Protein 3PFE (pdb70)

B-factor: mean 21.67, std 9.43, range [8.54, 73.75]

Nearest PDB structures (foldseek):
  3dlj-assembly3_B  TM=7.999E-01  e=6.251E-30  Homo sapiens
  4ruh-assembly1_B  TM=7.532E-01  e=7.016E-30  Homo sapiens
  3dlj-assembly3_A  TM=8.056E-01  e=7.924E-29  Homo sapiens
  4mmo-assembly1_A  TM=8.088E-01  e=1.281E-25  Saccharolobus solfataricus P2
  2pok-assembly1_B  TM=7.837E-01  e=5.390E-26  Streptococcus pneumoniae TIGR4

Solvent-accessible surface area: 20639 Å² total

InterPro domains:
  IPR002933 Peptidase M20 [PF01546] (92-463)
  IPR011650 Peptidase M20, dimerisation domain [PF07687] (205-361)
  IPR051458 Cytosolic and Metallo Dipeptidase [PTHR43270] (13-465)

Secondary structure (DSSP, 8-state):
---HHHHHHHHHHHIIIIIHHHHHHHHT---B-GGG-TTHHHH---HHHHHHHHHHHHTPPP----EE--TTS--EE--B--SEEEEEEEEEE--B-------TT-BTTB-EEETTEEESTTIIIIIHHHHHHHHHHHHHHHTT---EEEEEEEES-GGGTSTTHHHHHHHHHHHH---SEEEEB--B-S-SSS----EE-BB--EEEEEES-SS---HHHHTTTSPPHHHHHHHHHHHHB-TTT--B--GGG--PPPHHHHHHHHHHHHHHGGGGTTTS---TT---S-S-HHHHHHHHHTS----EEEEES---TTT------EEEEEE--B-TT--HHHHHH--HHHHSS-GGG-EEEEEEPS--B--EEPPPPPHHHHHHHHHH---SSS-----BSS------TTT-TT-B--B--B-TT--TTSTT-EEE---HHHHHHHHHHHHHHHH-

Structure (mmCIF, N/CA/C/O backbone):
data_3PFE
#
_entry.id   3PFE
#
_cell.length_a   59.388
_cell.length_b   178.600
_cell.length_c   50.803
_cell.angle_alpha   90.000
_cell.angle_beta   90.000
_cell.angle_gamma   90.000
#
_symmetry.space_group_name_H-M   'P 21 21 2'
#
loop_
_entity.id
_entity.type
_entity.pdbx_description
1 polymer 'Succinyl-diaminopimelate desuccinylase'
2 non-polymer 'ZINC ION'
3 non-polymer 'CHLORIDE ION'
4 non-polymer IMIDAZOLE
5 non-polymer DI(HYDROXYETHYL)ETHER
6 non-polymer GLYCEROL
7 water water
#
loop_
_atom_site.group_PDB
_atom_site.id
_atom_site.type_symbol
_atom_site.label_atom_id
_atom_site.label_alt_id
_atom_site.label_comp_id
_atom_site.label_asym_id
_atom_site.label_entity_id
_atom_site.label_seq_id
_atom_site.pdbx_PDB_ins_code
_atom_site.Cartn_x
_atom_site.Cartn_y
_atom_site.Cartn_z
_atom_site.occupancy
_atom_site.B_iso_or_equiv
_atom_site.auth_seq_id
_atom_site.auth_comp_id
_atom_site.auth_asym_id
_atom_site.auth_atom_id
_atom_site.pdbx_PDB_model_num
ATOM 1 N N A GLY A 1 1 ? 13.371 44.168 36.353 0.50 28.33 0 GLY A N 1
ATOM 2 N N B GLY A 1 1 ? 12.672 43.836 35.601 0.50 21.18 0 GLY A N 1
ATOM 3 C CA A GLY A 1 1 ? 12.904 44.677 35.029 0.50 27.61 0 GLY A CA 1
ATOM 4 C CA B GLY A 1 1 ? 13.907 44.646 35.286 0.50 21.06 0 GLY A CA 1
ATOM 5 C C A GLY A 1 1 ? 13.721 44.089 33.882 0.50 24.21 0 GLY A C 1
ATOM 6 C C B GLY A 1 1 ? 14.414 44.268 33.901 0.50 18.30 0 GLY A C 1
ATOM 7 O O A GLY A 1 1 ? 13.421 43.007 33.380 0.50 24.43 0 GLY A O 1
ATOM 8 O O B GLY A 1 1 ? 13.845 43.352 33.300 0.50 17.63 0 GLY A O 1
ATOM 25 N N A PHE A 1 3 ? 16.896 42.673 33.569 0.50 19.14 2 PHE A N 1
ATOM 26 N N B PHE A 1 3 ? 17.087 42.725 33.263 0.50 17.86 2 PHE A N 1
ATOM 27 C CA A PHE A 1 3 ? 17.619 41.425 33.684 0.50 20.92 2 PHE A CA 1
ATOM 28 C CA B PHE A 1 3 ? 17.657 41.403 33.440 0.50 20.08 2 PHE A CA 1
ATOM 29 C C A PHE A 1 3 ? 16.608 40.306 33.872 0.50 22.70 2 PHE A C 1
ATOM 30 C C B PHE A 1 3 ? 16.606 40.367 33.774 0.50 21.99 2 PHE A C 1
ATOM 31 O O A PHE A 1 3 ? 15.780 40.368 34.777 0.50 24.52 2 PHE A O 1
ATOM 32 O O B PHE A 1 3 ? 15.817 40.515 34.703 0.50 23.62 2 PHE A O 1
ATOM 47 N N . LYS A 1 4 ? 16.664 39.303 33.006 1.00 22.96 3 LYS A N 1
ATOM 48 C CA . LYS A 1 4 ? 15.801 38.142 33.119 1.00 25.92 3 LYS A CA 1
ATOM 49 C C . LYS A 1 4 ? 16.711 36.905 33.337 1.00 22.24 3 LYS A C 1
ATOM 50 O O . LYS A 1 4 ? 17.236 36.368 32.365 1.00 22.47 3 LYS A O 1
ATOM 55 N N . PRO A 1 5 ? 16.882 36.453 34.594 1.00 25.15 4 PRO A N 1
ATOM 56 C CA . PRO A 1 5 ? 17.740 35.256 34.781 1.00 23.40 4 PRO A CA 1
ATOM 57 C C . PRO A 1 5 ? 17.340 33.999 33.989 1.00 23.77 4 PRO A C 1
ATOM 58 O O . PRO A 1 5 ? 18.225 33.293 33.524 1.00 22.19 4 PRO A O 1
ATOM 62 N N . GLN A 1 6 ? 16.059 33.710 33.791 1.00 22.43 5 GLN A N 1
ATOM 63 C CA A GLN A 1 6 ? 15.702 32.532 32.999 0.50 24.26 5 GLN A CA 1
ATOM 64 C CA B GLN A 1 6 ? 15.604 32.563 32.974 0.50 24.39 5 GLN A CA 1
ATOM 65 C C . GLN A 1 6 ? 15.922 32.780 31.501 1.00 24.17 5 GLN A C 1
ATOM 66 O O . GLN A 1 6 ? 16.157 31.822 30.705 1.00 23.89 5 GLN A O 1
ATOM 77 N N . GLY A 1 7 ? 15.858 34.042 31.096 1.00 25.59 6 GLY A N 1
ATOM 78 C CA . GLY A 1 7 ? 16.156 34.370 29.703 1.00 24.91 6 GLY A CA 1
ATOM 79 C C . GLY A 1 7 ? 17.613 34.043 29.434 1.00 20.66 6 GLY A C 1
ATOM 80 O O . GLY A 1 7 ? 17.953 33.575 28.335 1.00 23.11 6 GLY A O 1
ATOM 81 N N . LEU A 1 8 ? 18.487 34.259 30.411 1.00 22.08 7 LEU A N 1
ATOM 82 C CA A LEU A 1 8 ? 19.927 33.950 30.234 0.50 17.50 7 LEU A CA 1
ATOM 83 C CA B LEU A 1 8 ? 19.879 33.950 30.242 0.50 18.67 7 LEU A CA 1
ATOM 84 C C . LEU A 1 8 ? 20.039 32.451 29.913 1.00 18.34 7 LEU A C 1
ATOM 85 O O . LEU A 1 8 ? 20.710 32.055 28.952 1.00 18.22 7 LEU A O 1
ATOM 94 N N . TYR A 1 9 ? 19.370 31.615 30.723 1.00 17.11 8 TYR A N 1
ATOM 95 C CA . TYR A 1 9 ? 19.466 30.157 30.562 1.00 15.18 8 TYR A CA 1
ATOM 96 C C . TYR A 1 9 ? 18.903 29.714 29.228 1.00 16.97 8 TYR A C 1
ATOM 97 O O . TYR A 1 9 ? 19.519 28.911 28.502 1.00 17.15 8 TYR A O 1
ATOM 106 N N . ASP A 1 10 ? 17.739 30.265 28.848 1.00 17.76 9 ASP A N 1
ATOM 107 C CA . ASP A 1 10 ? 17.157 29.866 27.573 1.00 17.86 9 ASP A CA 1
ATOM 108 C C . ASP A 1 10 ? 18.081 30.140 26.377 1.00 17.68 9 ASP A C 1
ATOM 109 O O . ASP A 1 10 ? 18.250 29.314 25.462 1.00 19.96 9 ASP A O 1
ATOM 114 N N . TYR A 1 11 ? 18.694 31.318 26.352 1.00 16.48 10 TYR A N 1
ATOM 115 C CA . TYR A 1 11 ? 19.610 31.688 25.295 1.00 16.60 10 TYR A CA 1
ATOM 116 C C . TYR A 1 11 ? 20.864 30.810 25.335 1.00 17.45 10 TYR A C 1
ATOM 117 O O . TYR A 1 11 ? 21.322 30.305 24.322 1.00 16.65 10 TYR A O 1
ATOM 126 N N . ILE A 1 12 ? 21.403 30.652 26.525 1.00 14.59 11 ILE A N 1
ATOM 127 C CA . ILE A 1 12 ? 22.623 29.851 26.682 1.00 15.22 11 ILE A CA 1
ATOM 128 C C . ILE A 1 12 ? 22.427 28.396 26.259 1.00 15.85 11 ILE A C 1
ATOM 129 O O . ILE A 1 12 ? 23.285 27.816 25.608 1.00 16.24 11 ILE A O 1
ATOM 134 N N . CYS A 1 13 ? 21.268 27.824 26.594 1.00 15.21 12 CYS A N 1
ATOM 135 C CA . CYS A 1 13 ? 20.951 26.455 26.160 1.00 16.28 12 CYS A CA 1
ATOM 136 C C . CYS A 1 13 ? 20.873 26.377 24.630 1.00 17.21 12 CYS A C 1
ATOM 137 O O . CYS A 1 13 ? 21.365 25.430 24.022 1.00 17.45 12 CYS A O 1
ATOM 140 N N . GLN A 1 14 ? 20.225 27.350 23.997 1.00 17.09 13 GLN A N 1
ATOM 141 C CA . GLN A 1 14 ? 20.099 27.365 22.541 1.00 17.68 13 GLN A CA 1
ATOM 142 C C . GLN A 1 14 ? 21.471 27.499 21.872 1.00 17.21 13 GLN A C 1
ATOM 143 O O . GLN A 1 14 ? 21.782 26.797 20.924 1.00 17.45 13 GLN A O 1
ATOM 149 N N . GLN A 1 15 ? 22.301 28.373 22.422 1.00 15.50 14 GLN A N 1
ATOM 150 C CA . GLN A 1 15 ? 23.650 28.552 21.945 1.00 14.59 14 GLN A CA 1
ATOM 151 C C . GLN A 1 15 ? 24.457 27.279 22.088 1.00 14.93 14 GLN A C 1
ATOM 152 O O . GLN A 1 15 ? 25.175 26.887 21.169 1.00 14.62 14 GLN A O 1
ATOM 158 N N . TRP A 1 16 ? 24.354 26.624 23.243 1.00 15.32 15 TRP A N 1
ATOM 159 C CA . TRP A 1 16 ? 25.081 25.350 23.438 1.00 15.28 15 TRP A CA 1
ATOM 160 C C . TRP A 1 16 ? 24.678 24.323 22.358 1.00 16.52 15 TRP A C 1
ATOM 161 O O . TRP A 1 16 ? 25.533 23.699 21.720 1.00 17.38 15 TRP A O 1
ATOM 172 N N . GLN A 1 17 ? 23.384 24.187 22.134 1.00 16.79 16 GLN A N 1
ATOM 173 C CA . GLN A 1 17 ? 22.884 23.192 21.210 1.00 18.00 16 GLN A CA 1
ATOM 174 C C . GLN A 1 17 ? 23.240 23.516 19.760 1.00 18.29 16 GLN A C 1
ATOM 175 O O . GLN A 1 17 ? 23.687 22.630 19.030 1.00 20.22 16 GLN A O 1
ATOM 181 N N . GLU A 1 18 ? 23.056 24.771 19.353 1.00 17.44 17 GLU A N 1
ATOM 182 C CA . GLU A 1 18 ? 23.087 25.136 17.940 1.00 19.42 17 GLU A CA 1
ATOM 183 C C . GLU A 1 18 ? 24.400 25.720 17.457 1.00 20.67 17 GLU A C 1
ATOM 184 O O . GLU A 1 18 ? 24.768 25.536 16.296 1.00 20.56 17 GLU A O 1
ATOM 190 N N . GLU A 1 19 ? 25.114 26.408 18.341 1.00 17.80 18 GLU A N 1
ATOM 191 C CA . GLU A 1 19 ? 26.294 27.139 17.955 1.00 15.65 18 GLU A CA 1
ATOM 192 C C . GLU A 1 19 ? 27.559 26.547 18.501 1.00 16.89 18 GLU A C 1
ATOM 193 O O . GLU A 1 19 ? 28.559 26.472 17.792 1.00 19.84 18 GLU A O 1
ATOM 199 N N . ILE A 1 20 ? 27.550 26.140 19.778 1.00 14.72 19 ILE A N 1
ATOM 200 C CA . ILE A 1 20 ? 28.743 25.595 20.373 1.00 13.36 19 ILE A CA 1
ATOM 201 C C . ILE A 1 20 ? 29.002 24.159 20.029 1.00 16.14 19 ILE A C 1
ATOM 202 O O . ILE A 1 20 ? 30.104 23.803 19.588 1.00 15.72 19 ILE A O 1
ATOM 207 N N A LEU A 1 21 ? 28.001 23.306 20.223 0.50 16.10 20 LEU A N 1
ATOM 208 N N B LEU A 1 21 ? 28.001 23.308 20.238 0.50 16.46 20 LEU A N 1
ATOM 209 C CA A LEU A 1 21 ? 28.232 21.861 20.143 0.50 16.62 20 LEU A CA 1
ATOM 210 C CA B LEU A 1 21 ? 28.220 21.864 20.135 0.50 17.27 20 LEU A CA 1
ATOM 211 C C A LEU A 1 21 ? 28.846 21.415 18.814 0.50 14.48 20 LEU A C 1
ATOM 212 C C B LEU A 1 21 ? 28.853 21.430 18.816 0.50 14.85 20 LEU A C 1
ATOM 213 O O A LEU A 1 21 ? 29.778 20.617 18.818 0.50 16.58 20 LEU A O 1
ATOM 214 O O B LEU A 1 21 ? 29.799 20.649 18.831 0.50 17.08 20 LEU A O 1
ATOM 223 N N . PRO A 1 22 ? 28.357 21.924 17.669 1.00 17.34 21 PRO A N 1
ATOM 224 C CA . PRO A 1 22 ? 29.014 21.441 16.434 1.00 18.12 21 PRO A CA 1
ATOM 225 C C . PRO A 1 22 ? 30.496 21.794 16.330 1.00 17.84 21 PRO A C 1
ATOM 226 O O . PRO A 1 22 ? 31.321 20.994 15.882 1.00 17.70 21 PRO A O 1
ATOM 230 N N . SER A 1 23 ? 30.831 23.002 16.769 1.00 16.28 22 SER A N 1
ATOM 231 C CA . SER A 1 23 ? 32.181 23.480 16.741 1.00 16.10 22 SER A CA 1
ATOM 232 C C . SER A 1 23 ? 33.052 22.723 17.735 1.00 15.63 22 SER A C 1
ATOM 233 O O . SER A 1 23 ? 34.232 22.387 17.455 1.00 15.32 22 SER A O 1
ATOM 236 N N . LEU A 1 24 ? 32.539 22.532 18.944 1.00 14.08 23 LEU A N 1
ATOM 237 C CA . LEU A 1 24 ? 33.264 21.780 19.957 1.00 13.77 23 LEU A CA 1
ATOM 238 C C . LEU A 1 24 ? 33.512 20.329 19.548 1.00 16.12 23 LEU A C 1
ATOM 239 O O . LEU A 1 24 ? 34.575 19.783 19.782 1.00 15.23 23 LEU A O 1
ATOM 244 N N . CYS A 1 25 ? 32.515 19.697 18.938 1.00 15.46 24 CYS A N 1
ATOM 245 C CA . CYS A 1 25 ? 32.695 18.356 18.388 1.00 14.97 24 CYS A CA 1
ATOM 246 C C . CYS A 1 25 ? 33.842 18.365 17.358 1.00 15.47 24 CYS A C 1
ATOM 247 O O . CYS A 1 25 ? 34.702 17.476 17.397 1.00 15.96 24 CYS A O 1
ATOM 250 N N . ASP A 1 26 ? 33.871 19.370 16.469 1.00 14.84 25 ASP A N 1
ATOM 251 C CA . ASP A 1 26 ? 34.960 19.417 15.469 1.00 18.43 25 ASP A CA 1
ATOM 252 C C . ASP A 1 26 ? 36.335 19.624 16.127 1.00 16.17 25 ASP A C 1
ATOM 253 O O . ASP A 1 26 ? 37.356 19.091 15.702 1.00 17.34 25 ASP A O 1
ATOM 258 N N . TYR A 1 27 ? 36.375 20.350 17.237 1.00 14.76 26 TYR A N 1
ATOM 259 C CA . TYR A 1 27 ? 37.581 20.544 18.001 1.00 12.91 26 TYR A CA 1
ATOM 260 C C . TYR A 1 27 ? 38.119 19.260 18.643 1.00 15.30 26 TYR A C 1
ATOM 261 O O . TYR A 1 27 ? 39.334 19.046 18.770 1.00 15.72 26 TYR A O 1
ATOM 270 N N . ILE A 1 28 ? 37.193 18.405 19.090 1.00 14.41 27 ILE A N 1
ATOM 271 C CA . ILE A 1 28 ? 37.579 17.121 19.671 1.00 17.41 27 ILE A CA 1
ATOM 272 C C . ILE A 1 28 ? 38.354 16.257 18.657 1.00 18.15 27 ILE A C 1
ATOM 273 O O . ILE A 1 28 ? 39.169 15.453 19.050 1.00 18.27 27 ILE A O 1
ATOM 278 N N A LYS A 1 29 ? 38.103 16.420 17.377 0.50 17.45 28 LYS A N 1
ATOM 279 N N B LYS A 1 29 ? 38.081 16.462 17.369 0.50 17.09 28 LYS A N 1
ATOM 280 C CA A LYS A 1 29 ? 38.832 15.611 16.412 0.50 18.99 28 LYS A CA 1
ATOM 281 C CA B LYS A 1 29 ? 38.764 15.744 16.272 0.50 18.63 28 LYS A CA 1
ATOM 282 C C A LYS A 1 29 ? 40.324 15.958 16.320 0.50 19.25 28 LYS A C 1
ATOM 283 C C B LYS A 1 29 ? 40.240 16.109 16.083 0.50 18.89 28 LYS A C 1
ATOM 284 O O A LYS A 1 29 ? 41.133 15.122 15.906 0.50 16.95 28 LYS A O 1
ATOM 285 O O B LYS A 1 29 ? 40.951 15.463 15.303 0.50 17.42 28 LYS A O 1
ATOM 296 N N . ILE A 1 30 ? 40.696 17.163 16.755 1.00 18.04 29 ILE A N 1
ATOM 297 C CA . ILE A 1 30 ? 42.066 17.652 16.564 1.00 17.81 29 ILE A CA 1
ATOM 298 C C . ILE A 1 30 ? 42.969 17.062 17.615 1.00 18.89 29 ILE A C 1
ATOM 299 O O . ILE A 1 30 ? 42.757 17.267 18.817 1.00 16.70 29 ILE A O 1
ATOM 304 N N . PRO A 1 31 ? 44.024 16.326 17.221 1.00 17.33 30 PRO A N 1
ATOM 305 C CA . PRO A 1 31 ? 44.854 15.645 18.201 1.00 18.37 30 PRO A CA 1
ATOM 306 C C . PRO A 1 31 ? 45.993 16.492 18.706 1.00 17.96 30 PRO A C 1
ATOM 307 O O . PRO A 1 31 ? 47.175 16.140 18.641 1.00 17.51 30 PRO A O 1
ATOM 311 N N . ASN A 1 32 ? 45.632 17.653 19.246 1.00 17.24 31 ASN A N 1
ATOM 312 C CA . ASN A 1 32 ? 46.634 18.634 19.645 1.00 15.49 31 ASN A CA 1
ATOM 313 C C . ASN A 1 32 ? 47.170 18.421 21.036 1.00 17.47 31 ASN A C 1
ATOM 314 O O . ASN A 1 32 ? 46.808 19.124 22.015 1.00 17.45 31 ASN A O 1
ATOM 319 N N . LYS A 1 33 ? 48.036 17.433 21.175 1.00 17.61 32 LYS A N 1
ATOM 320 C CA . LYS A 1 33 ? 48.674 17.149 22.431 1.00 16.46 32 LYS A CA 1
ATOM 321 C C . LYS A 1 33 ? 49.602 18.291 22.840 1.00 16.99 32 LYS A C 1
ATOM 322 O O . LYS A 1 33 ? 50.303 18.879 22.018 1.00 18.68 32 LYS A O 1
ATOM 328 N N . SER A 1 34 ? 49.607 18.547 24.143 1.00 16.37 33 SER A N 1
ATOM 329 C CA . SER A 1 34 ? 50.417 19.596 24.749 1.00 17.74 33 SER A CA 1
ATOM 330 C C . SER A 1 34 ? 51.911 19.267 24.563 1.00 15.87 33 SER A C 1
ATOM 331 O O . SER A 1 34 ? 52.275 18.083 24.421 1.00 15.94 33 SER A O 1
ATOM 334 N N . PRO A 1 35 ? 52.786 20.286 24.608 1.00 14.84 34 PRO A N 1
ATOM 335 C CA . PRO A 1 35 ? 54.200 19.979 24.231 1.00 16.98 34 PRO A CA 1
ATOM 336 C C . PRO A 1 35 ? 54.905 18.884 25.030 1.00 15.73 34 PRO A C 1
ATOM 337 O O . PRO A 1 35 ? 55.732 18.175 24.417 1.00 16.45 34 PRO A O 1
ATOM 341 N N . HIS A 1 36 ? 54.605 18.702 26.307 1.00 16.68 35 HIS A N 1
ATOM 342 C CA . HIS A 1 36 ? 55.256 17.641 27.092 1.00 16.25 35 HIS A CA 1
ATOM 343 C C . HIS A 1 36 ? 54.997 16.271 26.485 1.00 17.20 35 HIS A C 1
ATOM 344 O O . HIS A 1 36 ? 55.843 15.363 26.608 1.00 17.72 35 HIS A O 1
ATOM 351 N N . PHE A 1 37 ? 53.877 16.127 25.770 1.00 15.83 36 PHE A N 1
ATOM 352 C CA . PHE A 1 37 ? 53.458 14.866 25.163 1.00 15.10 36 PHE A CA 1
ATOM 353 C C . PHE A 1 37 ? 53.744 14.767 23.668 1.00 18.30 36 PHE A C 1
ATOM 354 O O . PHE A 1 37 ? 53.443 13.748 23.022 1.00 21.15 36 PHE A O 1
ATOM 362 N N . ASP A 1 38 ? 54.290 15.838 23.096 1.00 18.80 37 ASP A N 1
ATOM 363 C CA . ASP A 1 38 ? 54.611 15.915 21.674 1.00 18.87 37 ASP A CA 1
ATOM 364 C C . ASP A 1 38 ? 55.651 17.012 21.442 1.00 21.42 37 ASP A C 1
ATOM 365 O O . ASP A 1 38 ? 55.310 18.175 21.179 1.00 19.23 37 ASP A O 1
ATOM 370 N N . ALA A 1 39 ? 56.938 16.631 21.496 1.00 21.32 38 ALA A N 1
ATOM 371 C CA . ALA A 1 39 ? 57.995 17.627 21.326 1.00 21.10 38 ALA A CA 1
ATOM 372 C C . ALA A 1 39 ? 57.956 18.281 19.951 1.00 23.55 38 ALA A C 1
ATOM 373 O O . ALA A 1 39 ? 58.448 19.394 19.811 1.00 25.63 38 ALA A O 1
ATOM 375 N N . LYS A 1 40 ? 57.341 17.613 18.973 1.00 21.98 39 LYS A N 1
ATOM 376 C CA . LYS A 1 40 ? 57.211 18.127 17.605 1.00 21.96 39 LYS A CA 1
ATOM 377 C C . LYS A 1 40 ? 55.840 18.737 17.335 1.00 21.41 39 LYS A C 1
ATOM 378 O O . LYS A 1 40 ? 55.374 18.767 16.212 1.00 20.52 39 LYS A O 1
ATOM 384 N N . TRP A 1 41 ? 55.206 19.229 18.395 1.00 18.48 40 TRP A N 1
ATOM 385 C CA . TRP A 1 41 ? 53.882 19.836 18.268 1.00 19.19 40 TRP A CA 1
ATOM 386 C C . TRP A 1 41 ? 53.830 20.940 17.212 1.00 19.35 40 TRP A C 1
ATOM 387 O O . TRP A 1 41 ? 52.841 21.106 16.535 1.00 18.56 40 TRP A O 1
ATOM 398 N N . GLU A 1 42 ? 54.920 21.689 17.047 1.00 18.17 41 GLU A N 1
ATOM 399 C CA . GLU A 1 42 ? 54.918 22.818 16.124 1.00 19.78 41 GLU A CA 1
ATOM 400 C C . GLU A 1 42 ? 54.862 22.308 14.662 1.00 22.93 41 GLU A C 1
ATOM 401 O O . GLU A 1 42 ? 53.993 22.700 13.872 1.00 23.01 41 GLU A O 1
ATOM 407 N N . GLU A 1 43 ? 55.776 21.409 14.328 1.00 24.00 42 GLU A N 1
ATOM 408 C CA . GLU A 1 43 ? 55.785 20.713 13.047 1.00 26.08 42 GLU A CA 1
ATOM 409 C C . GLU A 1 43 ? 54.467 20.004 12.722 1.00 23.35 42 GLU A C 1
ATOM 410 O O . GLU A 1 43 ? 53.990 20.042 11.588 1.00 24.85 42 GLU A O 1
ATOM 416 N N . HIS A 1 44 ? 53.881 19.338 13.717 1.00 20.35 43 HIS A N 1
ATOM 417 C CA . HIS A 1 44 ? 52.679 18.538 13.476 1.00 20.21 43 HIS A CA 1
ATOM 418 C C . HIS A 1 44 ? 51.456 19.373 13.145 1.00 20.68 43 HIS A C 1
ATOM 419 O O . HIS A 1 44 ? 50.528 18.861 12.502 1.00 21.92 43 HIS A O 1
ATOM 426 N N . GLY A 1 45 ? 51.417 20.632 13.612 1.00 19.32 44 GLY A N 1
ATOM 427 C CA . GLY A 1 45 ? 50.408 21.574 13.155 1.00 19.72 44 GLY A CA 1
ATOM 428 C C . GLY A 1 45 ? 49.045 21.505 13.852 1.00 18.16 44 GLY A C 1
ATOM 429 O O . GLY A 1 45 ? 48.159 22.299 13.545 1.00 18.33 44 GLY A O 1
ATOM 430 N N . TYR A 1 46 ? 48.879 20.559 14.768 1.00 18.32 45 TYR A N 1
ATOM 431 C CA . TYR A 1 46 ? 47.571 20.339 15.396 1.00 17.94 45 TYR A CA 1
ATOM 432 C C . TYR A 1 46 ? 47.258 21.456 16.368 1.00 17.74 45 TYR A C 1
ATOM 433 O O . TYR A 1 46 ? 46.097 21.891 16.436 1.00 17.72 45 TYR A O 1
ATOM 450 N N . GLU A 1 48 ? 48.205 24.555 16.125 1.00 15.41 47 GLU A N 1
ATOM 451 C CA . GLU A 1 48 ? 47.812 25.663 15.295 1.00 16.11 47 GLU A CA 1
ATOM 452 C C . GLU A 1 48 ? 46.398 25.470 14.749 1.00 16.06 47 GLU A C 1
ATOM 453 O O . GLU A 1 48 ? 45.620 26.403 14.674 1.00 15.84 47 GLU A O 1
ATOM 459 N N . GLN A 1 49 ? 46.064 24.237 14.355 1.00 16.23 48 GLN A N 1
ATOM 460 C CA . GLN A 1 49 ? 44.700 23.962 13.895 1.00 16.46 48 GLN A CA 1
ATOM 461 C C . GLN A 1 49 ? 43.671 24.299 14.993 1.00 13.87 48 GLN A C 1
ATOM 462 O O . GLN A 1 49 ? 42.641 24.914 14.713 1.00 15.62 48 GLN A O 1
ATOM 468 N N . ALA A 1 50 ? 43.973 23.855 16.212 1.00 15.21 49 ALA A N 1
ATOM 469 C CA . ALA A 1 50 ? 43.060 24.061 17.335 1.00 14.35 49 ALA A CA 1
ATOM 470 C C . ALA A 1 50 ? 42.864 25.543 17.661 1.00 13.50 49 ALA A C 1
ATOM 471 O O . ALA A 1 50 ? 41.740 26.000 17.847 1.00 14.14 49 ALA A O 1
ATOM 473 N N A VAL A 1 51 ? 43.941 26.311 17.722 0.50 14.72 50 VAL A N 1
ATOM 474 N N B VAL A 1 51 ? 43.969 26.285 17.719 0.50 15.84 50 VAL A N 1
ATOM 475 C CA A VAL A 1 51 ? 43.782 27.724 18.076 0.50 13.39 50 VAL A CA 1
ATOM 476 C CA B VAL A 1 51 ? 43.894 27.715 18.030 0.50 16.13 50 VAL A CA 1
ATOM 477 C C A VAL A 1 51 ? 43.069 28.509 16.964 0.50 13.56 50 VAL A C 1
ATOM 478 C C B VAL A 1 51 ? 43.074 28.462 16.973 0.50 15.26 50 VAL A C 1
ATOM 479 O O A VAL A 1 51 ? 42.251 29.388 17.239 0.50 14.78 50 VAL A O 1
ATOM 480 O O B VAL A 1 51 ? 42.201 29.265 17.297 0.50 16.28 50 VAL A O 1
ATOM 487 N N . ASN A 1 52 ? 43.335 28.152 15.699 1.00 14.97 51 ASN A N 1
ATOM 488 C CA . ASN A 1 52 ? 42.590 28.787 14.626 1.00 13.76 51 ASN A CA 1
ATOM 489 C C . ASN A 1 52 ? 41.090 28.394 14.577 1.00 13.93 51 ASN A C 1
ATOM 490 O O . ASN A 1 52 ? 40.243 29.193 14.233 1.00 15.48 51 ASN A O 1
ATOM 495 N N . HIS A 1 53 ? 40.790 27.144 14.945 1.00 14.60 52 HIS A N 1
ATOM 496 C CA . HIS A 1 53 ? 39.424 26.651 14.989 1.00 13.33 52 HIS A CA 1
ATOM 497 C C . HIS A 1 53 ? 38.594 27.441 16.034 1.00 14.00 52 HIS A C 1
ATOM 498 O O . HIS A 1 53 ? 37.520 27.986 15.766 1.00 15.84 52 HIS A O 1
ATOM 505 N N . ILE A 1 54 ? 39.138 27.506 17.259 1.00 15.43 53 ILE A N 1
ATOM 506 C CA . ILE A 1 54 ? 38.455 28.251 18.309 1.00 15.04 53 ILE A CA 1
ATOM 507 C C . ILE A 1 54 ? 38.449 29.758 17.990 1.00 13.39 53 ILE A C 1
ATOM 508 O O . ILE A 1 54 ? 37.432 30.424 18.167 1.00 13.99 53 ILE A O 1
ATOM 513 N N . ALA A 1 55 ? 39.545 30.315 17.475 1.00 14.72 54 ALA A N 1
ATOM 514 C CA . ALA A 1 55 ? 39.539 31.724 17.133 1.00 14.40 54 ALA A CA 1
ATOM 515 C C . ALA A 1 55 ? 38.462 32.074 16.076 1.00 14.29 54 ALA A C 1
ATOM 516 O O . ALA A 1 55 ? 37.792 33.104 16.199 1.00 16.21 54 ALA A O 1
ATOM 518 N N A ASN A 1 56 ? 38.346 31.223 15.030 0.50 15.70 55 ASN A N 1
ATOM 519 N N B ASN A 1 56 ? 38.319 31.265 15.040 0.50 14.49 55 ASN A N 1
ATOM 520 C CA A ASN A 1 56 ? 37.356 31.372 13.931 0.50 17.75 55 ASN A CA 1
ATOM 521 C CA B ASN A 1 56 ? 37.370 31.627 14.027 0.50 15.45 55 ASN A CA 1
ATOM 522 C C A ASN A 1 56 ? 35.955 31.462 14.515 0.50 16.76 55 ASN A C 1
ATOM 523 C C B ASN A 1 56 ? 35.924 31.502 14.535 0.50 15.05 55 ASN A C 1
ATOM 524 O O A ASN A 1 56 ? 35.173 32.333 14.162 0.50 17.11 55 ASN A O 1
ATOM 525 O O B ASN A 1 56 ? 35.062 32.272 14.137 0.50 15.41 55 ASN A O 1
ATOM 534 N N . TRP A 1 57 ? 35.670 30.579 15.464 1.00 15.20 56 TRP A N 1
ATOM 535 C CA . TRP A 1 57 ? 34.343 30.548 16.069 1.00 15.30 56 TRP A CA 1
ATOM 536 C C . TRP A 1 57 ? 34.115 31.803 16.887 1.00 14.92 56 TRP A C 1
ATOM 537 O O . TRP A 1 57 ? 33.049 32.394 16.851 1.00 14.32 56 TRP A O 1
ATOM 548 N N . CYS A 1 58 ? 35.121 32.206 17.652 1.00 14.45 57 CYS A N 1
ATOM 549 C CA . CYS A 1 58 ? 34.985 33.423 18.487 1.00 14.94 57 CYS A CA 1
ATOM 550 C C . CYS A 1 58 ? 34.738 34.650 17.634 1.00 15.13 57 CYS A C 1
ATOM 551 O O . CYS A 1 58 ? 33.875 35.452 17.970 1.00 16.67 57 CYS A O 1
ATOM 554 N N . LYS A 1 59 ? 35.430 34.740 16.494 1.00 16.35 58 LYS A N 1
ATOM 555 C CA . LYS A 1 59 ? 35.257 35.909 15.619 1.00 17.08 58 LYS A CA 1
ATOM 556 C C . LYS A 1 59 ? 33.859 35.962 15.037 1.00 16.57 58 LYS A C 1
ATOM 557 O O . LYS A 1 59 ? 33.312 37.035 14.841 1.00 19.99 58 LYS A O 1
ATOM 563 N N . SER A 1 60 ? 33.269 34.814 14.766 1.00 15.81 59 SER A N 1
ATOM 564 C CA A SER A 1 60 ? 31.911 34.796 14.202 0.50 18.23 59 SER A CA 1
ATOM 565 C CA B SER A 1 60 ? 31.909 34.721 14.214 0.50 18.76 59 SER A CA 1
ATOM 566 C C . SER A 1 60 ? 30.819 34.841 15.263 1.00 20.55 59 SER A C 1
ATOM 567 O O . SER A 1 60 ? 29.641 34.865 14.936 1.00 23.36 59 SER A O 1
ATOM 572 N N . HIS A 1 61 ? 31.213 34.871 16.524 1.00 17.09 60 HIS A N 1
ATOM 573 C CA . HIS A 1 61 ? 30.277 34.975 17.647 1.00 18.07 60 HIS A CA 1
ATOM 574 C C . HIS A 1 61 ? 30.729 36.135 18.574 1.00 17.71 60 HIS A C 1
ATOM 575 O O . HIS A 1 61 ? 30.589 36.045 19.773 1.00 23.31 60 HIS A O 1
ATOM 582 N N . ALA A 1 62 ? 31.259 37.184 18.003 1.00 19.38 61 ALA A N 1
ATOM 583 C CA . ALA A 1 62 ? 31.958 38.225 18.778 1.00 18.47 61 ALA A CA 1
ATOM 584 C C . ALA A 1 62 ? 30.997 39.197 19.459 1.00 17.15 61 ALA A C 1
ATOM 585 O O . ALA A 1 62 ? 30.091 39.773 18.802 1.00 18.23 61 ALA A O 1
ATOM 587 N N . PRO A 1 63 ? 31.162 39.400 20.781 1.00 16.46 62 PRO A N 1
ATOM 588 C CA . PRO A 1 63 ? 30.554 40.599 21.400 1.00 16.71 62 PRO A CA 1
ATOM 589 C C . PRO A 1 63 ? 31.027 41.920 20.783 1.00 19.24 62 PRO A C 1
ATOM 590 O O . PRO A 1 63 ? 32.041 41.958 20.060 1.00 17.84 62 PRO A O 1
ATOM 594 N N . LYS A 1 64 ? 30.350 43.010 21.145 1.00 17.88 63 LYS A N 1
ATOM 595 C CA . LYS A 1 64 ? 30.653 44.315 20.570 1.00 20.28 63 LYS A CA 1
ATOM 596 C C . LYS A 1 64 ? 32.090 44.743 20.857 1.00 16.50 63 LYS A C 1
ATOM 597 O O . LYS A 1 64 ? 32.559 44.686 21.986 1.00 19.53 63 LYS A O 1
ATOM 603 N N . GLY A 1 65 ? 32.758 45.204 19.819 1.00 18.77 64 GLY A N 1
ATOM 604 C CA . GLY A 1 65 ? 34.064 45.832 20.015 1.00 19.38 64 GLY A CA 1
ATOM 605 C C . GLY A 1 65 ? 35.215 44.887 20.295 1.00 18.70 64 GLY A C 1
ATOM 606 O O . GLY A 1 65 ? 36.319 45.348 20.605 1.00 20.08 64 GLY A O 1
ATOM 615 N N . THR A 1 67 ? 38.429 42.744 20.281 1.00 15.84 66 THR A N 1
ATOM 616 C CA . THR A 1 67 ? 39.696 42.488 19.578 1.00 15.39 66 THR A CA 1
ATOM 617 C C . THR A 1 67 ? 40.128 41.081 19.893 1.00 15.55 66 THR A C 1
ATOM 618 O O . THR A 1 67 ? 40.167 40.705 21.061 1.00 16.66 66 THR A O 1
ATOM 622 N N . LEU A 1 68 ? 40.411 40.288 18.882 1.00 15.51 67 LEU A N 1
ATOM 623 C CA . LEU A 1 68 ? 40.940 38.962 19.028 1.00 15.01 67 LEU A CA 1
ATOM 624 C C . LEU A 1 68 ? 42.279 38.874 18.355 1.00 16.37 67 LEU A C 1
ATOM 625 O O . LEU A 1 68 ? 42.459 39.339 17.227 1.00 17.09 67 LEU A O 1
ATOM 630 N N . GLU A 1 69 ? 43.239 38.274 19.034 1.00 14.84 68 GLU A N 1
ATOM 631 C CA . GLU A 1 69 ? 44.568 38.079 18.445 1.00 17.13 68 GLU A CA 1
ATOM 632 C C . GLU A 1 69 ? 45.112 36.724 18.885 1.00 15.88 68 GLU A C 1
ATOM 633 O O . GLU A 1 69 ? 44.993 36.347 20.055 1.00 14.94 68 GLU A O 1
ATOM 639 N N . ILE A 1 70 ? 45.724 35.997 17.957 1.00 15.08 69 ILE A N 1
ATOM 640 C CA . ILE A 1 70 ? 46.515 34.858 18.279 1.00 15.33 69 ILE A CA 1
ATOM 641 C C . ILE A 1 70 ? 47.932 35.412 18.476 1.00 15.85 69 ILE A C 1
ATOM 642 O O . ILE A 1 70 ? 48.614 35.828 17.512 1.00 17.25 69 ILE A O 1
ATOM 647 N N . VAL A 1 71 ? 48.295 35.511 19.754 1.00 14.27 70 VAL A N 1
ATOM 648 C CA . VAL A 1 71 ? 49.568 36.085 20.181 1.00 15.11 70 VAL A CA 1
ATOM 649 C C . VAL A 1 71 ? 50.620 35.015 20.089 1.00 15.54 70 VAL A C 1
ATOM 650 O O . VAL A 1 71 ? 50.410 33.887 20.548 1.00 15.98 70 VAL A O 1
ATOM 654 N N . ARG A 1 72 ? 51.786 35.382 19.551 1.00 17.87 71 ARG A N 1
ATOM 655 C CA . ARG A 1 72 ? 52.841 34.429 19.288 1.00 17.95 71 ARG A CA 1
ATOM 656 C C . ARG A 1 72 ? 54.222 34.952 19.717 1.00 20.85 71 ARG A C 1
ATOM 657 O O . ARG A 1 72 ? 54.620 36.064 19.358 1.00 24.13 71 ARG A O 1
ATOM 665 N N . LEU A 1 73 ? 54.893 34.164 20.518 1.00 15.91 72 LEU A N 1
ATOM 666 C CA . LEU A 1 73 ? 56.285 34.341 20.870 1.00 16.93 72 LEU A CA 1
ATOM 667 C C . LEU A 1 73 ? 57.074 33.199 20.210 1.00 21.93 72 LEU A C 1
ATOM 668 O O . LEU A 1 73 ? 56.599 32.060 20.101 1.00 20.25 72 LEU A O 1
ATOM 673 N N A LYS A 1 74 ? 58.321 33.496 19.830 0.50 22.10 73 LYS A N 1
ATOM 674 N N B LYS A 1 74 ? 58.246 33.521 19.677 0.50 21.85 73 LYS A N 1
ATOM 675 C CA A LYS A 1 74 ? 59.182 32.514 19.151 0.50 23.44 73 LYS A CA 1
ATOM 676 C CA B LYS A 1 74 ? 59.015 32.533 18.921 0.50 23.66 73 LYS A CA 1
ATOM 677 C C A LYS A 1 74 ? 59.304 31.171 19.843 0.50 22.35 73 LYS A C 1
ATOM 678 C C B LYS A 1 74 ? 59.296 31.246 19.734 0.50 22.47 73 LYS A C 1
ATOM 679 O O A LYS A 1 74 ? 59.691 31.097 21.006 0.50 21.91 73 LYS A O 1
ATOM 680 O O B LYS A 1 74 ? 59.731 31.303 20.876 0.50 23.59 73 LYS A O 1
ATOM 691 N N . ASN A 1 75 ? 58.995 30.096 19.123 1.00 23.90 74 ASN A N 1
ATOM 692 C CA . ASN A 1 75 ? 59.120 28.735 19.698 1.00 25.09 74 ASN A CA 1
ATOM 693 C C . ASN A 1 75 ? 58.221 28.420 20.906 1.00 23.79 74 ASN A C 1
ATOM 694 O O . ASN A 1 75 ? 58.415 27.408 21.596 1.00 27.36 74 ASN A O 1
ATOM 699 N N . ARG A 1 76 ? 57.220 29.276 21.132 1.00 20.41 75 ARG A N 1
ATOM 700 C CA . ARG A 1 76 ? 56.255 29.051 22.179 1.00 18.16 75 ARG A CA 1
ATOM 701 C C . ARG A 1 76 ? 54.910 28.641 21.557 1.00 17.20 75 ARG A C 1
ATOM 702 O O . ARG A 1 76 ? 54.559 29.000 20.406 1.00 17.69 75 ARG A O 1
ATOM 710 N N . THR A 1 77 ? 54.128 27.918 22.363 1.00 14.55 76 THR A N 1
ATOM 711 C CA . THR A 1 77 ? 52.738 27.631 22.006 1.00 16.66 76 THR A CA 1
ATOM 712 C C . THR A 1 77 ? 52.017 28.983 21.827 1.00 15.66 76 THR A C 1
ATOM 713 O O . THR A 1 77 ? 52.298 29.942 22.537 1.00 16.68 76 THR A O 1
ATOM 717 N N . PRO A 1 78 ? 51.095 29.066 20.877 1.00 16.14 77 PRO A N 1
ATOM 718 C CA . PRO A 1 78 ? 50.334 30.294 20.661 1.00 16.80 77 PRO A CA 1
ATOM 719 C C . PRO A 1 78 ? 49.388 30.571 21.814 1.00 15.81 77 PRO A C 1
ATOM 720 O O . PRO A 1 78 ? 49.025 29.660 22.581 1.00 16.78 77 PRO A O 1
ATOM 724 N N . LEU A 1 79 ? 48.983 31.821 21.947 1.00 14.06 78 LEU A N 1
ATOM 725 C CA . LEU A 1 79 ? 48.074 32.201 23.011 1.00 14.24 78 LEU A CA 1
ATOM 726 C C . LEU A 1 79 ? 46.923 32.979 22.432 1.00 15.47 78 LEU A C 1
ATOM 727 O O . LEU A 1 79 ? 47.123 34.007 21.753 1.00 17.36 78 LEU A O 1
ATOM 732 N N . LEU A 1 80 ? 45.715 32.516 22.685 1.00 13.77 79 LEU A N 1
ATOM 733 C CA . LEU A 1 80 ? 44.532 33.203 22.183 1.00 14.01 79 LEU A CA 1
ATOM 734 C C . LEU A 1 80 ? 44.099 34.275 23.178 1.00 14.59 79 LEU A C 1
ATOM 735 O O . LEU A 1 80 ? 43.809 33.975 24.352 1.00 14.66 79 LEU A O 1
ATOM 740 N N . PHE A 1 81 ? 44.074 35.508 22.726 1.00 14.67 80 PHE A N 1
ATOM 741 C CA . PHE A 1 81 ? 43.790 36.690 23.529 1.00 14.50 80 PHE A CA 1
ATOM 742 C C . PHE A 1 81 ? 42.545 37.381 22.977 1.00 13.64 80 PHE A C 1
ATOM 743 O O . PHE A 1 81 ? 42.461 37.669 21.749 1.00 14.75 80 PHE A O 1
ATOM 759 N N . GLU A 1 83 ? 39.997 40.904 23.931 1.00 13.00 82 GLU A N 1
ATOM 760 C CA . GLU A 1 83 ? 39.654 42.055 24.769 1.00 13.05 82 GLU A CA 1
ATOM 761 C C . GLU A 1 83 ? 38.285 42.522 24.345 1.00 15.73 82 GLU A C 1
ATOM 762 O O . GLU A 1 83 ? 38.087 42.860 23.174 1.00 15.81 82 GLU A O 1
ATOM 768 N N . ILE A 1 84 ? 37.339 42.479 25.274 1.00 14.55 83 ILE A N 1
ATOM 769 C CA . ILE A 1 84 ? 35.950 42.970 25.027 1.00 15.06 83 ILE A CA 1
ATOM 770 C C . ILE A 1 84 ? 35.732 44.191 25.874 1.00 17.31 83 ILE A C 1
ATOM 771 O O . ILE A 1 84 ? 35.791 44.138 27.046 1.00 17.18 83 ILE A O 1
ATOM 776 N N . PRO A 1 85 ? 35.530 45.414 25.231 1.00 17.92 84 PRO A N 1
ATOM 777 C CA . PRO A 1 85 ? 35.601 46.648 25.987 1.00 17.96 84 PRO A CA 1
ATOM 778 C C . PRO A 1 85 ? 34.573 46.836 27.099 1.00 17.62 84 PRO A C 1
ATOM 779 O O . PRO A 1 85 ? 34.898 47.403 28.164 1.00 20.64 84 PRO A O 1
ATOM 783 N N . GLY A 1 86 ? 33.359 46.369 26.893 1.00 20.35 85 GLY A N 1
ATOM 784 C CA . GLY A 1 86 ? 32.320 46.569 27.881 1.00 18.36 85 GLY A CA 1
ATOM 785 C C . GLY A 1 86 ? 31.986 48.051 28.123 1.00 19.88 85 GLY A C 1
ATOM 786 O O . GLY A 1 86 ? 32.402 48.922 27.360 1.00 23.35 85 GLY A O 1
ATOM 787 N N . GLN A 1 87 ? 31.215 48.302 29.169 1.00 20.84 86 GLN A N 1
ATOM 788 C CA . GLN A 1 87 ? 30.772 49.661 29.464 1.00 22.60 86 GLN A CA 1
ATOM 789 C C . GLN A 1 87 ? 31.090 50.073 30.877 1.00 26.13 86 GLN A C 1
ATOM 790 O O . GLN A 1 87 ? 30.968 51.246 31.213 1.00 25.69 86 GLN A O 1
ATOM 796 N N . ILE A 1 88 ? 31.449 49.116 31.710 1.00 25.14 87 ILE A N 1
ATOM 797 C CA . ILE A 1 88 ? 31.732 49.374 33.114 1.00 28.07 87 ILE A CA 1
ATOM 798 C C . ILE A 1 88 ? 33.242 49.394 33.274 1.00 28.99 87 ILE A C 1
ATOM 799 O O . ILE A 1 88 ? 33.968 48.588 32.659 1.00 26.39 87 ILE A O 1
ATOM 804 N N . ASP A 1 89 ? 33.707 50.358 34.064 1.00 29.92 88 ASP A N 1
ATOM 805 C CA . ASP A 1 89 ? 35.122 50.681 34.147 1.00 29.73 88 ASP A CA 1
ATOM 806 C C . ASP A 1 89 ? 35.792 49.785 35.196 1.00 29.89 88 ASP A C 1
ATOM 807 O O . ASP A 1 89 ? 36.191 50.223 36.281 1.00 31.51 88 ASP A O 1
ATOM 812 N N . ASP A 1 90 ? 35.859 48.493 34.873 1.00 22.31 89 ASP A N 1
ATOM 813 C CA . ASP A 1 90 ? 36.487 47.486 35.714 1.00 22.59 89 ASP A CA 1
ATOM 814 C C . ASP A 1 90 ? 36.743 46.316 34.790 1.00 21.89 89 ASP A C 1
ATOM 815 O O . ASP A 1 90 ? 36.178 46.277 33.700 1.00 26.32 89 ASP A O 1
ATOM 820 N N . THR A 1 91 ? 37.627 45.411 35.187 1.00 16.02 90 THR A N 1
ATOM 821 C CA . THR A 1 91 ? 38.066 44.346 34.298 1.00 14.86 90 THR A CA 1
ATOM 822 C C . THR A 1 91 ? 37.876 43.001 34.955 1.00 14.78 90 THR A C 1
ATOM 823 O O . THR A 1 91 ? 38.184 42.801 36.126 1.00 15.23 90 THR A O 1
ATOM 827 N N . VAL A 1 92 ? 37.366 42.068 34.164 1.00 13.18 91 VAL A N 1
ATOM 828 C CA . VAL A 1 92 ? 37.299 40.672 34.513 1.00 13.59 91 VAL A CA 1
ATOM 829 C C . VAL A 1 92 ? 38.184 39.889 33.581 1.00 15.00 91 VAL A C 1
ATOM 830 O O . VAL A 1 92 ? 38.175 40.111 32.390 1.00 13.64 91 VAL A O 1
ATOM 834 N N A LEU A 1 93 ? 38.928 38.935 34.127 0.50 12.56 92 LEU A N 1
ATOM 835 N N B LEU A 1 93 ? 38.949 38.961 34.137 0.50 12.68 92 LEU A N 1
ATOM 836 C CA A LEU A 1 93 ? 39.830 38.093 33.327 0.50 13.00 92 LEU A CA 1
ATOM 837 C CA B LEU A 1 93 ? 39.794 38.084 33.333 0.50 12.91 92 LEU A CA 1
ATOM 838 C C A LEU A 1 93 ? 39.322 36.669 33.383 0.50 12.25 92 LEU A C 1
ATOM 839 C C B LEU A 1 93 ? 39.116 36.728 33.374 0.50 12.30 92 LEU A C 1
ATOM 840 O O A LEU A 1 93 ? 39.276 36.068 34.484 0.50 9.30 92 LEU A O 1
ATOM 841 O O B LEU A 1 93 ? 38.667 36.264 34.425 0.50 13.08 92 LEU A O 1
ATOM 850 N N . LEU A 1 94 ? 38.984 36.119 32.204 1.00 12.88 93 LEU A N 1
ATOM 851 C CA . LEU A 1 94 ? 38.474 34.750 32.040 1.00 11.26 93 LEU A CA 1
ATOM 852 C C . LEU A 1 94 ? 39.579 33.928 31.423 1.00 12.29 93 LEU A C 1
ATOM 853 O O . LEU A 1 94 ? 40.174 34.332 30.405 1.00 12.77 93 LEU A O 1
ATOM 858 N N . TYR A 1 95 ? 39.832 32.743 31.975 1.00 13.48 94 TYR A N 1
ATOM 859 C CA . TYR A 1 95 ? 40.961 31.927 31.547 1.00 13.09 94 TYR A CA 1
ATOM 860 C C . TYR A 1 95 ? 40.557 30.472 31.359 1.00 12.65 94 TYR A C 1
ATOM 861 O O . TYR A 1 95 ? 39.785 29.904 32.125 1.00 13.77 94 TYR A O 1
ATOM 870 N N . GLY A 1 96 ? 41.172 29.861 30.350 1.00 12.24 95 GLY A N 1
ATOM 871 C CA . GLY A 1 96 ? 41.149 28.411 30.162 1.00 12.35 95 GLY A CA 1
ATOM 872 C C . GLY A 1 96 ? 42.275 28.005 29.213 1.00 13.61 95 GLY A C 1
ATOM 873 O O . GLY A 1 96 ? 43.184 28.776 28.938 1.00 13.69 95 GLY A O 1
ATOM 874 N N . HIS A 1 97 ? 42.238 26.770 28.736 1.00 12.82 96 HIS A N 1
ATOM 875 C CA . HIS A 1 97 ? 43.277 26.265 27.817 1.00 12.28 96 HIS A CA 1
ATOM 876 C C . HIS A 1 97 ? 42.654 25.422 26.748 1.00 11.97 96 HIS A C 1
ATOM 877 O O . HIS A 1 97 ? 41.480 25.002 26.848 1.00 12.81 96 HIS A O 1
ATOM 884 N N . LEU A 1 98 ? 43.433 25.188 25.692 1.00 12.47 97 LEU A N 1
ATOM 885 C CA . LEU A 1 98 ? 42.954 24.433 24.552 1.00 12.78 97 LEU A CA 1
ATOM 886 C C . LEU A 1 98 ? 43.910 23.282 24.193 1.00 13.94 97 LEU A C 1
ATOM 887 O O . LEU A 1 98 ? 43.584 22.495 23.313 1.00 14.82 97 LEU A O 1
ATOM 892 N N . ASP A 1 99 ? 45.048 23.175 24.874 1.00 12.75 98 ASP A N 1
ATOM 893 C CA . ASP A 1 99 ? 45.932 22.044 24.677 1.00 13.33 98 ASP A CA 1
ATOM 894 C C . ASP A 1 99 ? 45.411 20.828 25.430 1.00 14.59 98 ASP A C 1
ATOM 895 O O . ASP A 1 99 ? 44.704 20.960 26.425 1.00 14.06 98 ASP A O 1
ATOM 900 N N . LYS A 1 100 ? 45.820 19.641 24.998 1.00 14.08 99 LYS A N 1
ATOM 901 C CA . LYS A 1 100 ? 45.268 18.401 25.492 1.00 15.30 99 LYS A CA 1
ATOM 902 C C . LYS A 1 100 ? 46.251 17.403 26.050 1.00 16.37 99 LYS A C 1
ATOM 903 O O . LYS A 1 100 ? 47.411 17.320 25.610 1.00 16.16 99 LYS A O 1
ATOM 909 N N . GLN A 1 101 ? 45.775 16.647 27.028 1.00 13.96 100 GLN A N 1
ATOM 910 C CA . GLN A 1 101 ? 46.437 15.432 27.462 1.00 15.81 100 GLN A CA 1
ATOM 911 C C . GLN A 1 101 ? 46.378 14.389 26.339 1.00 16.86 100 GLN A C 1
ATOM 912 O O . GLN A 1 101 ? 45.544 14.438 25.446 1.00 16.74 100 GLN A O 1
ATOM 918 N N . PRO A 1 102 ? 47.280 13.405 26.403 1.00 17.84 101 PRO A N 1
ATOM 919 C CA . PRO A 1 102 ? 47.357 12.416 25.344 1.00 18.11 101 PRO A CA 1
ATOM 920 C C . PRO A 1 102 ? 46.206 11.382 25.414 1.00 17.58 101 PRO A C 1
ATOM 921 O O . PRO A 1 102 ? 45.266 11.504 26.226 1.00 16.88 101 PRO A O 1
ATOM 925 N N . GLU A 1 103 ? 46.282 10.379 24.544 1.00 18.85 102 GLU A N 1
ATOM 926 C CA . GLU A 1 103 ? 45.158 9.440 24.345 1.00 17.77 102 GLU A CA 1
ATOM 927 C C . GLU A 1 103 ? 44.750 8.682 25.601 1.00 21.06 102 GLU A C 1
ATOM 928 O O . GLU A 1 103 ? 43.579 8.658 25.986 1.00 20.00 102 GLU A O 1
ATOM 947 N N . SER A 1 105 ? 45.084 4.797 27.661 1.00 23.79 104 SER A N 1
ATOM 948 C CA A SER A 1 105 ? 44.502 3.483 27.401 0.50 23.22 104 SER A CA 1
ATOM 949 C CA B SER A 1 105 ? 44.482 3.501 27.359 0.50 23.77 104 SER A CA 1
ATOM 950 C C . SER A 1 105 ? 43.182 3.331 28.144 1.00 23.30 104 SER A C 1
ATOM 951 O O . SER A 1 105 ? 42.950 4.018 29.143 1.00 22.51 104 SER A O 1
ATOM 956 N N . GLY A 1 106 ? 42.323 2.419 27.672 1.00 20.68 105 GLY A N 1
ATOM 957 C CA . GLY A 1 106 ? 41.089 2.100 28.376 1.00 20.98 105 GLY A CA 1
ATOM 958 C C . GLY A 1 106 ? 39.809 2.679 27.820 1.00 18.19 105 GLY A C 1
ATOM 959 O O . GLY A 1 106 ? 38.786 2.649 28.478 1.00 20.81 105 GLY A O 1
ATOM 960 N N . TRP A 1 107 ? 39.863 3.209 26.597 1.00 17.70 106 TRP A N 1
ATOM 961 C CA . TRP A 1 107 ? 38.663 3.761 25.970 1.00 19.61 106 TRP A CA 1
ATOM 962 C C . TRP A 1 107 ? 37.673 2.628 25.679 1.00 21.96 106 TRP A C 1
ATOM 963 O O . TRP A 1 107 ? 38.072 1.524 25.262 1.00 22.54 106 TRP A O 1
ATOM 974 N N . SER A 1 108 ? 36.393 2.906 25.880 1.00 21.04 107 SER A N 1
ATOM 975 C CA . SER A 1 108 ? 35.326 1.972 25.489 1.00 24.50 107 SER A CA 1
ATOM 976 C C . SER A 1 108 ? 35.310 1.785 23.989 1.00 29.02 107 SER A C 1
ATOM 977 O O . SER A 1 108 ? 35.796 2.621 23.213 1.00 28.17 107 SER A O 1
ATOM 980 N N . ASP A 1 109 ? 34.756 0.650 23.574 1.00 30.00 108 ASP A N 1
ATOM 981 C CA . ASP A 1 109 ? 34.823 0.258 22.170 1.00 33.21 108 ASP A CA 1
ATOM 982 C C . ASP A 1 109 ? 34.167 1.259 21.230 1.00 30.07 108 ASP A C 1
ATOM 983 O O . ASP A 1 109 ? 34.564 1.379 20.059 1.00 34.05 108 ASP A O 1
ATOM 988 N N . ASP A 1 110 ? 33.129 1.931 21.700 1.00 28.99 109 ASP A N 1
ATOM 989 C CA . ASP A 1 110 ? 32.430 2.897 20.840 1.00 31.15 109 ASP A CA 1
ATOM 990 C C . ASP A 1 110 ? 33.012 4.321 20.931 1.00 29.32 109 ASP A C 1
ATOM 991 O O . ASP A 1 110 ? 32.546 5.232 20.252 1.00 30.27 109 ASP A O 1
ATOM 996 N N . LEU A 1 111 ? 34.044 4.489 21.759 1.00 23.88 110 LEU A N 1
ATOM 997 C CA . LEU A 1 111 ? 34.578 5.812 22.090 1.00 22.77 110 LEU A CA 1
ATOM 998 C C . LEU A 1 111 ? 36.034 5.890 21.639 1.00 24.54 110 LEU A C 1
ATOM 999 O O . LEU A 1 111 ? 36.723 4.874 21.512 1.00 28.32 110 LEU A O 1
ATOM 1004 N N . HIS A 1 112 ? 36.510 7.106 21.419 1.00 22.72 111 HIS A N 1
ATOM 1005 C CA A HIS A 1 112 ? 37.869 7.320 20.939 0.50 21.65 111 HIS A CA 1
ATOM 1006 C CA B HIS A 1 112 ? 37.868 7.317 20.945 0.50 23.22 111 HIS A CA 1
ATOM 1007 C C . HIS A 1 112 ? 38.330 8.709 21.380 1.00 20.50 111 HIS A C 1
ATOM 1008 O O . HIS A 1 112 ? 37.541 9.640 21.407 1.00 19.96 111 HIS A O 1
ATOM 1021 N N . PRO A 1 113 ? 39.634 8.856 21.701 1.00 18.17 112 PRO A N 1
ATOM 1022 C CA . PRO A 1 113 ? 40.016 10.198 22.145 1.00 19.17 112 PRO A CA 1
ATOM 1023 C C . PRO A 1 113 ? 39.797 11.309 21.125 1.00 20.17 112 PRO A C 1
ATOM 1024 O O . PRO A 1 113 ? 39.463 12.425 21.511 1.00 18.45 112 PRO A O 1
ATOM 1028 N N . TRP A 1 114 ? 39.924 11.019 19.825 1.00 18.01 113 TRP A N 1
ATOM 1029 C CA . TRP A 1 114 ? 39.829 12.048 18.790 1.00 18.42 113 TRP A CA 1
ATOM 1030 C C . TRP A 1 114 ? 38.552 11.956 17.951 1.00 18.57 113 TRP A C 1
ATOM 1031 O O . TRP A 1 114 ? 38.511 12.437 16.814 1.00 20.36 113 TRP A O 1
ATOM 1042 N N . LYS A 1 115 ? 37.529 11.308 18.513 1.00 19.32 114 LYS A N 1
ATOM 1043 C CA A LYS A 1 115 ? 36.222 11.125 17.881 0.50 21.52 114 LYS A CA 1
ATOM 1044 C CA B LYS A 1 115 ? 36.226 11.183 17.867 0.50 21.47 114 LYS A CA 1
ATOM 1045 C C . LYS A 1 115 ? 35.126 11.618 18.833 1.00 21.05 114 LYS A C 1
ATOM 1046 O O . LYS A 1 115 ? 34.900 10.998 19.859 1.00 22.52 114 LYS A O 1
ATOM 1057 N N . PRO A 1 116 ? 34.452 12.731 18.514 1.00 19.59 115 PRO A N 1
ATOM 1058 C CA . PRO A 1 116 ? 33.393 13.132 19.445 1.00 19.79 115 PRO A CA 1
ATOM 1059 C C . PRO A 1 116 ? 32.212 12.180 19.401 1.00 18.55 115 PRO A C 1
ATOM 1060 O O . PRO A 1 116 ? 31.749 11.801 18.284 1.00 19.16 115 PRO A O 1
ATOM 1064 N N . VAL A 1 117 ? 31.710 11.803 20.568 1.00 18.13 116 VAL A N 1
ATOM 1065 C CA . VAL A 1 117 ? 30.549 10.920 20.632 1.00 19.86 116 VAL A CA 1
ATOM 1066 C C . VAL A 1 117 ? 29.592 11.496 21.644 1.00 18.73 116 VAL A C 1
ATOM 1067 O O . VAL A 1 117 ? 29.926 11.681 22.801 1.00 18.94 116 VAL A O 1
ATOM 1071 N N A LEU A 1 118 ? 28.383 11.801 21.207 0.50 20.27 117 LEU A N 1
ATOM 1072 N N B LEU A 1 118 ? 28.400 11.817 21.175 0.50 19.69 117 LEU A N 1
ATOM 1073 C CA A LEU A 1 118 ? 27.378 12.365 22.096 0.50 22.07 117 LEU A CA 1
ATOM 1074 C CA B LEU A 1 118 ? 27.338 12.282 22.036 0.50 21.00 117 LEU A CA 1
ATOM 1075 C C A LEU A 1 118 ? 26.385 11.276 22.467 0.50 23.01 117 LEU A C 1
ATOM 1076 C C B LEU A 1 118 ? 26.512 11.076 22.436 0.50 22.38 117 LEU A C 1
ATOM 1077 O O A LEU A 1 118 ? 25.591 10.841 21.608 0.50 22.32 117 LEU A O 1
ATOM 1078 O O B LEU A 1 118 ? 25.978 10.343 21.583 0.50 22.12 117 LEU A O 1
ATOM 1087 N N . LYS A 1 119 ? 26.412 10.843 23.729 1.00 22.45 118 LYS A N 1
ATOM 1088 C CA . LYS A 1 119 ? 25.462 9.862 24.225 1.00 24.26 118 LYS A CA 1
ATOM 1089 C C . LYS A 1 119 ? 25.040 10.112 25.658 1.00 25.71 118 LYS A C 1
ATOM 1090 O O . LYS A 1 119 ? 25.830 10.507 26.504 1.00 21.22 118 LYS A O 1
ATOM 1096 N N . ASN A 1 120 ? 23.763 9.860 25.919 1.00 25.92 119 ASN A N 1
ATOM 1097 C CA . ASN A 1 120 ? 23.226 10.020 27.265 1.00 24.53 119 ASN A CA 1
ATOM 1098 C C . ASN A 1 120 ? 23.431 11.440 27.824 1.00 20.44 119 ASN A C 1
ATOM 1099 O O . ASN A 1 120 ? 23.597 11.588 29.017 1.00 22.75 119 ASN A O 1
ATOM 1104 N N . GLY A 1 121 ? 23.409 12.446 26.958 1.00 20.27 120 GLY A N 1
ATOM 1105 C CA . GLY A 1 121 ? 23.585 13.838 27.366 1.00 18.00 120 GLY A CA 1
ATOM 1106 C C . GLY A 1 121 ? 25.016 14.213 27.690 1.00 16.25 120 GLY A C 1
ATOM 1107 O O . GLY A 1 121 ? 25.269 15.257 28.309 1.00 18.27 120 GLY A O 1
ATOM 1108 N N . LEU A 1 122 ? 25.958 13.347 27.315 1.00 16.48 121 LEU A N 1
ATOM 1109 C CA . LEU A 1 122 ? 27.370 13.552 27.593 1.00 16.31 121 LEU A CA 1
ATOM 1110 C C . LEU A 1 122 ? 28.115 13.585 26.274 1.00 18.90 121 LEU A C 1
ATOM 1111 O O . LEU A 1 122 ? 27.856 12.760 25.379 1.00 21.21 121 LEU A O 1
ATOM 1116 N N . LEU A 1 123 ? 29.104 14.473 26.183 1.00 15.87 122 LEU A N 1
ATOM 1117 C CA . LEU A 1 123 ? 29.971 14.573 25.001 1.00 14.86 122 LEU A CA 1
ATOM 1118 C C . LEU A 1 123 ? 31.325 13.983 25.326 1.00 15.62 122 LEU A C 1
ATOM 1119 O O . LEU A 1 123 ? 32.116 14.575 26.054 1.00 15.33 122 LEU A O 1
ATOM 1124 N N . TYR A 1 124 ? 31.596 12.845 24.714 1.00 14.83 123 TYR A N 1
ATOM 1125 C CA . TYR A 1 124 ? 32.829 12.109 24.961 1.00 15.02 123 TYR A CA 1
ATOM 1126 C C . TYR A 1 124 ? 33.890 12.495 23.974 1.00 16.64 123 TYR A C 1
ATOM 1127 O O . TYR A 1 124 ? 33.605 12.770 22.786 1.00 16.94 123 TYR A O 1
ATOM 1136 N N . GLY A 1 125 ? 35.131 12.505 24.464 1.00 16.36 124 GLY A N 1
ATOM 1137 C CA . GLY A 1 125 ? 36.304 12.743 23.635 1.00 14.59 124 GLY A CA 1
ATOM 1138 C C . GLY A 1 125 ? 37.364 13.478 24.439 1.00 14.65 124 GLY A C 1
ATOM 1139 O O . GLY A 1 125 ? 37.050 14.133 25.438 1.00 15.33 124 GLY A O 1
ATOM 1140 N N . ARG A 1 126 ? 38.623 13.412 24.014 1.00 14.30 125 ARG A N 1
ATOM 1141 C CA . ARG A 1 126 ? 39.668 14.136 24.745 1.00 13.07 125 ARG A CA 1
ATOM 1142 C C . ARG A 1 126 ? 39.536 15.617 24.509 1.00 13.86 125 ARG A C 1
ATOM 1143 O O . ARG A 1 126 ? 39.482 16.096 23.366 1.00 17.66 125 ARG A O 1
ATOM 1151 N N . GLY A 1 127 ? 39.547 16.357 25.587 1.00 15.74 126 GLY A N 1
ATOM 1152 C CA . GLY A 1 127 ? 39.560 17.808 25.522 1.00 14.86 126 GLY A CA 1
ATOM 1153 C C . GLY A 1 127 ? 38.222 18.496 25.422 1.00 16.32 126 GLY A C 1
ATOM 1154 O O . GLY A 1 127 ? 38.218 19.720 25.323 1.00 15.77 126 GLY A O 1
ATOM 1155 N N . GLY A 1 128 ? 37.104 17.768 25.405 1.00 15.69 127 GLY A N 1
ATOM 1156 C CA . GLY A 1 128 ? 35.806 18.451 25.436 1.00 14.62 127 GLY A CA 1
ATOM 1157 C C . GLY A 1 128 ? 35.618 19.168 26.777 1.00 14.58 127 GLY A C 1
ATOM 1158 O O . GLY A 1 128 ? 35.277 20.350 26.830 1.00 14.99 127 GLY A O 1
ATOM 1159 N N . ALA A 1 129 ? 35.780 18.403 27.851 1.00 14.54 128 ALA A N 1
ATOM 1160 C CA . ALA A 1 129 ? 35.653 18.882 29.198 1.00 12.85 128 ALA A CA 1
ATOM 1161 C C . ALA A 1 129 ? 36.932 19.535 29.705 1.00 13.45 128 ALA A C 1
ATOM 1162 O O . ALA A 1 129 ? 36.872 20.529 30.473 1.00 13.29 128 ALA A O 1
ATOM 1164 N N . ASP A 1 130 ? 38.082 18.965 29.367 1.00 12.24 129 ASP A N 1
ATOM 1165 C CA . ASP A 1 130 ? 39.358 19.493 29.841 1.00 13.53 129 ASP A CA 1
ATOM 1166 C C . ASP A 1 130 ? 40.221 19.810 28.652 1.00 13.59 129 ASP A C 1
ATOM 1167 O O . ASP A 1 130 ? 41.046 18.978 28.245 1.00 14.32 129 ASP A O 1
ATOM 1172 N N . ASP A 1 131 ? 40.081 21.012 28.052 1.00 12.05 130 ASP A N 1
ATOM 1173 C CA . ASP A 1 131 ? 39.323 22.169 28.584 1.00 12.31 130 ASP A CA 1
ATOM 1174 C C . ASP A 1 131 ? 38.701 22.974 27.454 1.00 13.19 130 ASP A C 1
ATOM 1175 O O . ASP A 1 131 ? 38.548 24.196 27.545 1.00 13.44 130 ASP A O 1
ATOM 1180 N N . GLY A 1 132 ? 38.387 22.267 26.371 1.00 13.31 131 GLY A N 1
ATOM 1181 C CA . GLY A 1 132 ? 37.888 22.901 25.141 1.00 14.08 131 GLY A CA 1
ATOM 1182 C C . GLY A 1 132 ? 36.667 23.775 25.360 1.00 12.44 131 GLY A C 1
ATOM 1183 O O . GLY A 1 132 ? 36.565 24.839 24.732 1.00 13.81 131 GLY A O 1
ATOM 1184 N N . TYR A 1 133 ? 35.765 23.376 26.251 1.00 13.18 132 TYR A N 1
ATOM 1185 C CA . TYR A 1 133 ? 34.539 24.164 26.469 1.00 12.81 132 TYR A CA 1
ATOM 1186 C C . TYR A 1 133 ? 34.800 25.574 26.971 1.00 11.69 132 TYR A C 1
ATOM 1187 O O . TYR A 1 133 ? 33.947 26.427 26.813 1.00 12.77 132 TYR A O 1
ATOM 1196 N N . SER A 1 134 ? 35.958 25.828 27.561 1.00 11.03 133 SER A N 1
ATOM 1197 C CA . SER A 1 134 ? 36.189 27.071 28.288 1.00 11.84 133 SER A CA 1
ATOM 1198 C C . SER A 1 134 ? 36.045 28.333 27.459 1.00 11.20 133 SER A C 1
ATOM 1199 O O . SER A 1 134 ? 35.330 29.285 27.878 1.00 12.60 133 SER A O 1
ATOM 1202 N N . ALA A 1 135 ? 36.637 28.365 26.268 1.00 12.58 134 ALA A N 1
ATOM 1203 C CA . ALA A 1 135 ? 36.527 29.577 25.419 1.00 12.93 134 ALA A CA 1
ATOM 1204 C C . ALA A 1 135 ? 35.060 29.807 25.013 1.00 13.36 134 ALA A C 1
ATOM 1205 O O . ALA A 1 135 ? 34.544 30.920 25.052 1.00 13.78 134 ALA A O 1
ATOM 1207 N N . TYR A 1 136 ? 34.392 28.720 24.627 1.00 12.09 135 TYR A N 1
ATOM 1208 C CA . TYR A 1 136 ? 33.015 28.794 24.205 1.00 11.55 135 TYR A CA 1
ATOM 1209 C C . TYR A 1 136 ? 32.076 29.274 25.291 1.00 12.32 135 TYR A C 1
ATOM 1210 O O . TYR A 1 136 ? 31.227 30.161 25.071 1.00 13.97 135 TYR A O 1
ATOM 1219 N N . ALA A 1 137 ? 32.216 28.695 26.487 1.00 11.83 136 ALA A N 1
ATOM 1220 C CA . ALA A 1 137 ? 31.332 29.050 27.583 1.00 12.87 136 ALA A CA 1
ATOM 1221 C C . ALA A 1 137 ? 31.622 30.475 28.039 1.00 12.32 136 ALA A C 1
ATOM 1222 O O . ALA A 1 137 ? 30.703 31.226 28.363 1.00 12.72 136 ALA A O 1
ATOM 1224 N N . SER A 1 138 ? 32.902 30.846 28.107 1.00 12.77 137 SER A N 1
ATOM 1225 C CA . SER A 1 138 ? 33.270 32.167 28.573 1.00 14.64 137 SER A CA 1
ATOM 1226 C C . SER A 1 138 ? 32.703 33.284 27.666 1.00 12.60 137 SER A C 1
ATOM 1227 O O . SER A 1 138 ? 32.123 34.258 28.121 1.00 15.00 137 SER A O 1
ATOM 1230 N N . LEU A 1 139 ? 32.849 33.113 26.359 1.00 12.81 138 LEU A N 1
ATOM 1231 C CA . LEU A 1 139 ? 32.371 34.100 25.431 1.00 13.68 138 LEU A CA 1
ATOM 1232 C C . LEU A 1 139 ? 30.856 34.126 25.399 1.00 12.65 138 LEU A C 1
ATOM 1233 O O . LEU A 1 139 ? 30.234 35.186 25.323 1.00 14.22 138 LEU A O 1
ATOM 1238 N N . THR A 1 140 ? 30.224 32.965 25.493 1.00 12.51 139 THR A N 1
ATOM 1239 C CA . THR A 1 140 ? 28.769 32.886 25.471 1.00 12.53 139 THR A CA 1
ATOM 1240 C C . THR A 1 140 ? 28.144 33.553 26.702 1.00 12.89 139 THR A C 1
ATOM 1241 O O . THR A 1 140 ? 27.058 34.098 26.630 1.00 14.01 139 THR A O 1
ATOM 1245 N N . ALA A 1 141 ? 28.816 33.432 27.866 1.00 11.44 140 ALA A N 1
ATOM 1246 C CA . ALA A 1 141 ? 28.347 34.103 29.070 1.00 13.65 140 ALA A CA 1
ATOM 1247 C C . ALA A 1 141 ? 28.223 35.626 28.854 1.00 14.88 140 ALA A C 1
ATOM 1248 O O . ALA A 1 141 ? 27.280 36.267 29.338 1.00 15.24 140 ALA A O 1
ATOM 1250 N N . ILE A 1 142 ? 29.157 36.212 28.117 1.00 13.65 141 ILE A N 1
ATOM 1251 C CA . ILE A 1 142 ? 29.124 37.654 27.788 1.00 13.49 141 ILE A CA 1
ATOM 1252 C C . ILE A 1 142 ? 28.033 37.939 26.736 1.00 14.53 141 ILE A C 1
ATOM 1253 O O . ILE A 1 142 ? 27.232 38.862 26.886 1.00 15.87 141 ILE A O 1
ATOM 1258 N N . ARG A 1 143 ? 27.994 37.116 25.696 1.00 15.01 142 ARG A N 1
ATOM 1259 C CA . ARG A 1 143 ? 26.993 37.259 24.649 1.00 15.20 142 ARG A CA 1
ATOM 1260 C C . ARG A 1 143 ? 25.576 37.231 25.213 1.00 17.05 142 ARG A C 1
ATOM 1261 O O . ARG A 1 143 ? 24.723 37.936 24.751 1.00 17.43 142 ARG A O 1
ATOM 1269 N N . ALA A 1 144 ? 25.322 36.412 26.233 1.00 14.12 143 ALA A N 1
ATOM 1270 C CA . ALA A 1 144 ? 24.004 36.306 26.837 1.00 13.99 143 ALA A CA 1
ATOM 1271 C C . ALA A 1 144 ? 23.582 37.646 27.481 1.00 14.80 143 ALA A C 1
ATOM 1272 O O . ALA A 1 144 ? 22.377 37.980 27.475 1.00 15.66 143 ALA A O 1
ATOM 1274 N N . LEU A 1 145 ? 24.525 38.371 28.078 1.00 15.52 144 LEU A N 1
ATOM 1275 C CA . LEU A 1 145 ? 24.234 39.702 28.630 1.00 14.44 144 LEU A CA 1
ATOM 1276 C C . LEU A 1 145 ? 23.942 40.716 27.498 1.00 14.63 144 LEU A C 1
ATOM 1277 O O . LEU A 1 145 ? 22.982 41.497 27.613 1.00 16.03 144 LEU A O 1
ATOM 1282 N N . GLU A 1 146 ? 24.692 40.645 26.420 1.00 16.29 145 GLU A N 1
ATOM 1283 C CA . GLU A 1 146 ? 24.378 41.494 25.241 1.00 17.24 145 GLU A CA 1
ATOM 1284 C C . GLU A 1 146 ? 23.010 41.231 24.684 1.00 17.84 145 GLU A C 1
ATOM 1285 O O . GLU A 1 146 ? 22.338 42.184 24.225 1.00 17.66 145 GLU A O 1
ATOM 1291 N N . GLN A 1 147 ? 22.559 39.980 24.743 1.00 18.05 146 GLN A N 1
ATOM 1292 C CA A GLN A 1 147 ? 21.223 39.628 24.245 0.50 19.30 146 GLN A CA 1
ATOM 1293 C CA B GLN A 1 147 ? 21.249 39.635 24.213 0.50 19.50 146 GLN A CA 1
ATOM 1294 C C . GLN A 1 147 ? 20.142 40.422 24.932 1.00 19.26 146 GLN A C 1
ATOM 1295 O O . GLN A 1 147 ? 19.133 40.819 24.316 1.00 21.92 146 GLN A O 1
ATOM 1306 N N . GLN A 1 148 ? 20.333 40.671 26.208 1.00 18.96 147 GLN A N 1
ATOM 1307 C CA . GLN A 1 148 ? 19.376 41.391 27.031 1.00 18.71 147 GLN A CA 1
ATOM 1308 C C . GLN A 1 148 ? 19.599 42.889 27.081 1.00 19.60 147 GLN A C 1
ATOM 1309 O O . GLN A 1 148 ? 18.859 43.593 27.744 1.00 19.25 147 GLN A O 1
ATOM 1315 N N . GLY A 1 149 ? 20.623 43.369 26.388 1.00 15.97 148 GLY A N 1
ATOM 1316 C CA . GLY A 1 149 ? 20.918 44.792 26.361 1.00 15.87 148 GLY A CA 1
ATOM 1317 C C . GLY A 1 149 ? 21.531 45.319 27.625 1.00 17.69 148 GLY A C 1
ATOM 1318 O O . GLY A 1 149 ? 21.386 46.509 27.938 1.00 17.79 148 GLY A O 1
ATOM 1319 N N . LEU A 1 150 ? 22.261 44.457 28.330 1.00 17.34 149 LEU A N 1
ATOM 1320 C CA . LEU A 1 150 ? 22.804 44.802 29.615 1.00 18.43 149 LEU A CA 1
ATOM 1321 C C . LEU A 1 150 ? 24.257 45.197 29.494 1.00 19.68 149 LEU A C 1
ATOM 1322 O O . LEU A 1 150 ? 25.008 44.684 28.618 1.00 18.84 149 LEU A O 1
ATOM 1327 N N . PRO A 1 151 ? 24.666 46.112 30.377 1.00 20.15 150 PRO A N 1
ATOM 1328 C CA . PRO A 1 151 ? 26.068 46.486 30.398 1.00 18.77 150 PRO A CA 1
ATOM 1329 C C . PRO A 1 151 ? 26.886 45.464 31.186 1.00 20.81 150 PRO A C 1
ATOM 1330 O O . PRO A 1 151 ? 26.377 44.714 32.007 1.00 22.20 150 PRO A O 1
ATOM 1334 N N . TYR A 1 152 ? 28.180 45.446 30.917 1.00 19.86 151 TYR A N 1
ATOM 1335 C CA . TYR A 1 152 ? 29.056 44.508 31.602 1.00 18.68 151 TYR A CA 1
ATOM 1336 C C . TYR A 1 152 ? 30.471 45.077 31.640 1.00 20.02 151 TYR A C 1
ATOM 1337 O O . TYR A 1 152 ? 30.811 46.051 30.947 1.00 18.14 151 TYR A O 1
ATOM 1346 N N . PRO A 1 153 ? 31.324 44.474 32.478 1.00 20.16 152 PRO A N 1
ATOM 1347 C CA . PRO A 1 153 ? 32.654 45.028 32.561 1.00 18.74 152 PRO A CA 1
ATOM 1348 C C . PRO A 1 153 ? 33.502 44.725 31.334 1.00 17.23 152 PRO A C 1
ATOM 1349 O O . PRO A 1 153 ? 33.166 43.866 30.516 1.00 18.00 152 PRO A O 1
ATOM 1353 N N . ARG A 1 154 ? 34.613 45.412 31.245 1.00 18.25 153 ARG A N 1
ATOM 1354 C CA . ARG A 1 154 ? 35.686 45.040 30.321 1.00 15.62 153 ARG A CA 1
ATOM 1355 C C . ARG A 1 154 ? 36.114 43.603 30.631 1.00 15.35 153 ARG A C 1
ATOM 1356 O O . ARG A 1 154 ? 36.295 43.237 31.808 1.00 15.95 153 ARG A O 1
ATOM 1364 N N . CYS A 1 155 ? 36.224 42.768 29.596 1.00 13.46 154 CYS A N 1
ATOM 1365 C CA . CYS A 1 155 ? 36.603 41.354 29.767 1.00 14.98 154 CYS A CA 1
ATOM 1366 C C . CYS A 1 155 ? 37.825 41.059 28.933 1.00 15.32 154 CYS A C 1
ATOM 1367 O O . CYS A 1 155 ? 37.870 41.389 27.734 1.00 17.20 154 CYS A O 1
ATOM 1370 N N . ILE A 1 156 ? 38.807 40.413 29.561 1.00 13.09 155 ILE A N 1
ATOM 1371 C CA . ILE A 1 156 ? 39.964 39.863 28.902 1.00 12.11 155 ILE A CA 1
ATOM 1372 C C . ILE A 1 156 ? 39.801 38.340 28.945 1.00 13.41 155 ILE A C 1
ATOM 1373 O O . ILE A 1 156 ? 39.562 37.771 30.028 1.00 14.00 155 ILE A O 1
ATOM 1378 N N . LEU A 1 157 ? 39.913 37.661 27.819 1.00 13.16 156 LEU A N 1
ATOM 1379 C CA . LEU A 1 157 ? 39.924 36.201 27.780 1.00 13.65 156 LEU A CA 1
ATOM 1380 C C . LEU A 1 157 ? 41.292 35.767 27.346 1.00 13.62 156 LEU A C 1
ATOM 1381 O O . LEU A 1 157 ? 41.824 36.273 26.338 1.00 14.29 156 LEU A O 1
ATOM 1386 N N A ILE A 1 158 ? 41.851 34.809 28.078 0.50 12.31 157 ILE A N 1
ATOM 1387 N N B ILE A 1 158 ? 41.898 34.851 28.085 0.50 12.70 157 ILE A N 1
ATOM 1388 C CA A ILE A 1 158 ? 43.159 34.201 27.842 0.50 12.64 157 ILE A CA 1
ATOM 1389 C CA B ILE A 1 158 ? 43.153 34.232 27.682 0.50 14.21 157 ILE A CA 1
ATOM 1390 C C A ILE A 1 158 ? 42.873 32.715 27.673 0.50 12.05 157 ILE A C 1
ATOM 1391 C C B ILE A 1 158 ? 42.966 32.730 27.673 0.50 12.63 157 ILE A C 1
ATOM 1392 O O A ILE A 1 158 ? 42.405 32.084 28.626 0.50 12.33 157 ILE A O 1
ATOM 1393 O O B ILE A 1 158 ? 42.711 32.111 28.726 0.50 13.59 157 ILE A O 1
ATOM 1402 N N . ILE A 1 159 ? 43.112 32.146 26.490 1.00 12.69 158 ILE A N 1
ATOM 1403 C CA . ILE A 1 159 ? 42.994 30.696 26.295 1.00 12.37 158 ILE A CA 1
ATOM 1404 C C . ILE A 1 159 ? 44.352 30.214 25.859 1.00 12.31 158 ILE A C 1
ATOM 1405 O O . ILE A 1 159 ? 44.762 30.483 24.726 1.00 12.98 158 ILE A O 1
ATOM 1410 N N . GLU A 1 160 ? 45.097 29.630 26.783 1.00 13.18 159 GLU A N 1
ATOM 1411 C CA . GLU A 1 160 ? 46.483 29.257 26.495 1.00 12.15 159 GLU A CA 1
ATOM 1412 C C . GLU A 1 160 ? 46.568 27.831 25.896 1.00 13.93 159 GLU A C 1
ATOM 1413 O O . GLU A 1 160 ? 45.573 27.113 25.797 1.00 14.71 159 GLU A O 1
ATOM 1419 N N . ALA A 1 161 ? 47.777 27.472 25.494 1.00 12.56 160 ALA A N 1
ATOM 1420 C CA . ALA A 1 161 ? 48.036 26.193 24.865 1.00 12.45 160 ALA A CA 1
ATOM 1421 C C . ALA A 1 161 ? 49.207 25.411 25.473 1.00 14.70 160 ALA A C 1
ATOM 1422 O O . ALA A 1 161 ? 49.752 24.505 24.819 1.00 13.79 160 ALA A O 1
ATOM 1424 N N . CYS A 1 162 ? 49.518 25.669 26.738 1.00 13.93 161 CYS A N 1
ATOM 1425 C CA . CYS A 1 162 ? 50.607 25.018 27.429 1.00 14.34 161 CYS A CA 1
ATOM 1426 C C . CYS A 1 162 ? 50.210 24.548 28.793 1.00 15.19 161 CYS A C 1
ATOM 1427 O O . CYS A 1 162 ? 51.072 24.167 29.578 1.00 14.61 161 CYS A O 1
ATOM 1430 N N . GLU A 1 163 ? 48.917 24.552 29.134 1.00 13.08 162 GLU A N 1
ATOM 1431 C CA . GLU A 1 163 ? 48.541 24.278 30.524 1.00 13.01 162 GLU A CA 1
ATOM 1432 C C . GLU A 1 163 ? 48.826 22.855 30.947 1.00 14.29 162 GLU A C 1
ATOM 1433 O O . GLU A 1 163 ? 49.195 22.630 32.108 1.00 14.98 162 GLU A O 1
ATOM 1439 N N . GLU A 1 164 ? 48.697 21.909 30.032 1.00 13.78 163 GLU A N 1
ATOM 1440 C CA . GLU A 1 164 ? 48.880 20.520 30.367 1.00 13.63 163 GLU A CA 1
ATOM 1441 C C . GLU A 1 164 ? 50.359 20.174 30.435 1.00 15.82 163 GLU A C 1
ATOM 1442 O O . GLU A 1 164 ? 50.704 19.045 30.828 1.00 20.12 163 GLU A O 1
ATOM 1448 N N . SER A 1 165 ? 51.223 21.147 30.157 1.00 13.43 164 SER A N 1
ATOM 1449 C CA . SER A 1 165 ? 52.688 20.996 30.328 1.00 15.84 164 SER A CA 1
ATOM 1450 C C . SER A 1 165 ? 53.263 21.915 31.393 1.00 16.64 164 SER A C 1
ATOM 1451 O O . SER A 1 165 ? 54.468 22.127 31.463 1.00 20.99 164 SER A O 1
ATOM 1454 N N . GLY A 1 166 ? 52.410 22.457 32.240 1.00 14.52 165 GLY A N 1
ATOM 1455 C CA . GLY A 1 166 ? 52.829 23.287 33.345 1.00 15.32 165 GLY A CA 1
ATOM 1456 C C . GLY A 1 166 ? 52.829 24.763 33.097 1.00 14.38 165 GLY A C 1
ATOM 1457 O O . GLY A 1 166 ? 53.312 25.491 33.951 1.00 15.74 165 GLY A O 1
ATOM 1458 N N . SER A 1 167 ? 52.244 25.216 31.972 1.00 13.87 166 SER A N 1
ATOM 1459 C CA . SER A 1 167 ? 52.130 26.629 31.638 1.00 13.74 166 SER A CA 1
ATOM 1460 C C . SER A 1 167 ? 53.475 27.334 31.605 1.00 14.06 166 SER A C 1
ATOM 1461 O O . SER A 1 167 ? 53.532 28.529 31.881 1.00 15.40 166 SER A O 1
ATOM 1464 N N . TYR A 1 168 ? 54.535 26.661 31.163 1.00 15.33 167 TYR A N 1
ATOM 1465 C CA . TYR A 1 168 ? 55.823 27.307 31.165 1.00 16.58 167 TYR A CA 1
ATOM 1466 C C . TYR A 1 168 ? 55.945 28.465 30.185 1.00 16.01 167 TYR A C 1
ATOM 1467 O O . TYR A 1 168 ? 56.696 29.395 30.419 1.00 16.82 167 TYR A O 1
ATOM 1476 N N . ASP A 1 169 ? 55.125 28.474 29.132 1.00 14.29 168 ASP A N 1
ATOM 1477 C CA . ASP A 1 169 ? 55.122 29.578 28.193 1.00 14.51 168 ASP A CA 1
ATOM 1478 C C . ASP A 1 169 ? 54.417 30.807 28.750 1.00 13.60 168 ASP A C 1
ATOM 1479 O O . ASP A 1 169 ? 54.654 31.916 28.293 1.00 14.47 168 ASP A O 1
ATOM 1484 N N . LEU A 1 170 ? 53.499 30.598 29.712 1.00 14.22 169 LEU A N 1
ATOM 1485 C CA . LEU A 1 170 ? 52.564 31.630 30.053 1.00 13.38 169 LEU A CA 1
ATOM 1486 C C . LEU A 1 170 ? 53.162 32.882 30.671 1.00 14.85 169 LEU A C 1
ATOM 1487 O O . LEU A 1 170 ? 52.773 33.982 30.310 1.00 15.44 169 LEU A O 1
ATOM 1492 N N . PRO A 1 171 ? 54.167 32.757 31.564 1.00 14.55 170 PRO A N 1
ATOM 1493 C CA . PRO A 1 171 ? 54.738 33.984 32.108 1.00 16.21 170 PRO A CA 1
ATOM 1494 C C . PRO A 1 171 ? 55.286 34.925 31.062 1.00 16.13 170 PRO A C 1
ATOM 1495 O O . PRO A 1 171 ? 55.268 36.129 31.240 1.00 16.22 170 PRO A O 1
ATOM 1499 N N . PHE A 1 172 ? 55.797 34.384 29.958 1.00 14.95 171 PHE A N 1
ATOM 1500 C CA . PHE A 1 172 ? 56.339 35.205 28.909 1.00 15.55 171 PHE A CA 1
ATOM 1501 C C . PHE A 1 172 ? 55.254 35.972 28.189 1.00 16.49 171 PHE A C 1
ATOM 1502 O O . PHE A 1 172 ? 55.431 37.163 27.839 1.00 16.11 171 PHE A O 1
ATOM 1510 N N . TYR A 1 173 ? 54.117 35.311 27.970 1.00 16.19 172 TYR A N 1
ATOM 1511 C CA . TYR A 1 173 ? 52.966 36.006 27.417 1.00 15.18 172 TYR A CA 1
ATOM 1512 C C . TYR A 1 173 ? 52.429 37.071 28.356 1.00 16.52 172 TYR A C 1
ATOM 1513 O O . TYR A 1 173 ? 52.059 38.151 27.930 1.00 15.04 172 TYR A O 1
ATOM 1522 N N . ILE A 1 174 ? 52.379 36.771 29.655 1.00 14.82 173 ILE A N 1
ATOM 1523 C CA . ILE A 1 174 ? 51.845 37.762 30.585 1.00 16.00 173 ILE A CA 1
ATOM 1524 C C . ILE A 1 174 ? 52.761 38.971 30.646 1.00 16.04 173 ILE A C 1
ATOM 1525 O O . ILE A 1 174 ? 52.273 40.110 30.668 1.00 17.15 173 ILE A O 1
ATOM 1530 N N . GLU A 1 175 ? 54.085 38.778 30.573 1.00 17.46 174 GLU A N 1
ATOM 1531 C CA A GLU A 1 175 ? 55.000 39.925 30.514 0.50 18.98 174 GLU A CA 1
ATOM 1532 C CA B GLU A 1 175 ? 55.006 39.917 30.512 0.50 18.91 174 GLU A CA 1
ATOM 1533 C C . GLU A 1 175 ? 54.745 40.759 29.262 1.00 18.33 174 GLU A C 1
ATOM 1534 O O . GLU A 1 175 ? 54.745 41.999 29.323 1.00 19.52 174 GLU A O 1
ATOM 1545 N N . LEU A 1 176 ? 54.551 40.106 28.108 1.00 15.10 175 LEU A N 1
ATOM 1546 C CA . LEU A 1 176 ? 54.254 40.843 26.881 1.00 14.65 175 LEU A CA 1
ATOM 1547 C C . LEU A 1 176 ? 52.959 41.668 26.971 1.00 14.03 175 LEU A C 1
ATOM 1548 O O . LEU A 1 176 ? 52.867 42.784 26.474 1.00 15.67 175 LEU A O 1
ATOM 1553 N N . LEU A 1 177 ? 51.961 41.043 27.601 1.00 15.80 176 LEU A N 1
ATOM 1554 C CA . LEU A 1 177 ? 50.583 41.527 27.605 1.00 14.57 176 LEU A CA 1
ATOM 1555 C C . LEU A 1 177 ? 50.176 42.325 28.841 1.00 13.87 176 LEU A C 1
ATOM 1556 O O . LEU A 1 177 ? 49.094 42.835 28.930 1.00 15.12 176 LEU A O 1
ATOM 1561 N N . LYS A 1 178 ? 51.095 42.397 29.799 1.00 15.36 177 LYS A N 1
ATOM 1562 C CA . LYS A 1 178 ? 50.804 42.918 31.127 1.00 17.19 177 LYS A CA 1
ATOM 1563 C C . LYS A 1 178 ? 50.036 44.217 31.127 1.00 15.68 177 LYS A C 1
ATOM 1564 O O . LYS A 1 178 ? 48.999 44.404 31.820 1.00 16.57 177 LYS A O 1
ATOM 1570 N N . GLU A 1 179 ? 50.546 45.173 30.393 1.00 14.47 178 GLU A N 1
ATOM 1571 C CA . GLU A 1 179 ? 49.980 46.505 30.488 1.00 15.78 178 GLU A CA 1
ATOM 1572 C C . GLU A 1 179 ? 48.647 46.558 29.774 1.00 18.71 178 GLU A C 1
ATOM 1573 O O . GLU A 1 179 ? 47.786 47.361 30.119 1.00 19.87 178 GLU A O 1
ATOM 1579 N N . ARG A 1 180 ? 48.466 45.721 28.758 1.00 16.24 179 ARG A N 1
ATOM 1580 C CA . ARG A 1 180 ? 47.221 45.648 28.034 1.00 17.65 179 ARG A CA 1
ATOM 1581 C C . ARG A 1 180 ? 46.117 44.952 28.831 1.00 18.68 179 ARG A C 1
ATOM 1582 O O . ARG A 1 180 ? 44.930 45.313 28.751 1.00 21.22 179 ARG A O 1
ATOM 1590 N N . ILE A 1 181 ? 46.504 43.924 29.570 1.00 16.29 180 ILE A N 1
ATOM 1591 C CA . ILE A 1 181 ? 45.556 43.228 30.431 1.00 18.32 180 ILE A CA 1
ATOM 1592 C C . ILE A 1 181 ? 45.018 44.146 31.516 1.00 18.48 180 ILE A C 1
ATOM 1593 O O . ILE A 1 181 ? 43.806 44.170 31.751 1.00 20.31 180 ILE A O 1
ATOM 1598 N N . GLY A 1 182 ? 45.892 44.918 32.141 1.00 18.56 181 GLY A N 1
ATOM 1599 C CA . GLY A 1 182 ? 45.491 45.805 33.235 1.00 18.75 181 GLY A CA 1
ATOM 1600 C C . GLY A 1 182 ? 45.251 45.003 34.512 1.00 18.43 181 GLY A C 1
ATOM 1601 O O . GLY A 1 182 ? 45.817 43.929 34.683 1.00 17.76 181 GLY A O 1
ATOM 1602 N N . LYS A 1 183 ? 44.378 45.515 35.386 1.00 17.72 182 LYS A N 1
ATOM 1603 C CA A LYS A 1 183 ? 44.224 44.949 36.730 0.50 17.86 182 LYS A CA 1
ATOM 1604 C CA B LYS A 1 183 ? 44.219 44.979 36.730 0.50 17.39 182 LYS A CA 1
ATOM 1605 C C . LYS A 1 183 ? 42.827 44.373 36.844 1.00 16.54 182 LYS A C 1
ATOM 1606 O O . LYS A 1 183 ? 41.853 45.104 36.961 1.00 19.17 182 LYS A O 1
ATOM 1617 N N . PRO A 1 184 ? 42.724 43.043 36.766 1.00 16.22 183 PRO A N 1
ATOM 1618 C CA . PRO A 1 184 ? 41.393 42.424 36.953 1.00 15.17 183 PRO A CA 1
ATOM 1619 C C . PRO A 1 184 ? 40.943 42.457 38.396 1.00 16.08 183 PRO A C 1
ATOM 1620 O O . PRO A 1 184 ? 41.760 42.242 39.296 1.00 17.48 183 PRO A O 1
ATOM 1624 N N . SER A 1 185 ? 39.659 42.761 38.604 1.00 15.65 184 SER A N 1
ATOM 1625 C CA A SER A 1 185 ? 38.993 42.702 39.914 0.50 14.53 184 SER A CA 1
ATOM 1626 C CA B SER A 1 185 ? 39.116 42.649 39.964 0.50 16.15 184 SER A CA 1
ATOM 1627 C C . SER A 1 185 ? 38.379 41.337 40.183 1.00 15.77 184 SER A C 1
ATOM 1628 O O . SER A 1 185 ? 38.082 40.993 41.338 1.00 16.38 184 SER A O 1
ATOM 1633 N N . LEU A 1 186 ? 38.132 40.579 39.113 1.00 13.66 185 LEU A N 1
ATOM 1634 C CA . LEU A 1 186 ? 37.547 39.234 39.183 1.00 12.93 185 LEU A CA 1
ATOM 1635 C C . LEU A 1 186 ? 38.282 38.376 38.153 1.00 13.94 185 LEU A C 1
ATOM 1636 O O . LEU A 1 186 ? 38.483 38.831 37.020 1.00 13.37 185 LEU A O 1
ATOM 1641 N N . VAL A 1 187 ? 38.618 37.163 38.551 1.00 13.19 186 VAL A N 1
ATOM 1642 C CA . VAL A 1 187 ? 39.194 36.134 37.698 1.00 13.06 186 VAL A CA 1
ATOM 1643 C C . VAL A 1 187 ? 38.254 34.960 37.643 1.00 14.87 186 VAL A C 1
ATOM 1644 O O . VAL A 1 187 ? 37.846 34.432 38.677 1.00 15.78 186 VAL A O 1
ATOM 1648 N N . ILE A 1 188 ? 37.859 34.578 36.444 1.00 12.80 187 ILE A N 1
ATOM 1649 C CA . ILE A 1 188 ? 37.014 33.392 36.237 1.00 12.44 187 ILE A CA 1
ATOM 1650 C C . ILE A 1 188 ? 37.834 32.358 35.476 1.00 13.96 187 ILE A C 1
ATOM 1651 O O . ILE A 1 188 ? 38.441 32.650 34.462 1.00 13.28 187 ILE A O 1
ATOM 1656 N N . CYS A 1 189 ? 37.878 31.130 35.993 1.00 13.63 188 CYS A N 1
ATOM 1657 C CA . CYS A 1 189 ? 38.575 30.014 35.374 1.00 12.84 188 CYS A CA 1
ATOM 1658 C C . CYS A 1 189 ? 37.686 28.793 35.305 1.00 13.84 188 CYS A C 1
ATOM 1659 O O . CYS A 1 189 ? 37.218 28.339 36.315 1.00 14.56 188 CYS A O 1
ATOM 1662 N N . LEU A 1 190 ? 37.389 28.330 34.094 1.00 12.62 189 LEU A N 1
ATOM 1663 C CA . LEU A 1 190 ? 36.524 27.208 33.840 1.00 13.79 189 LEU A CA 1
ATOM 1664 C C . LEU A 1 190 ? 37.390 26.001 33.485 1.00 15.83 189 LEU A C 1
ATOM 1665 O O . LEU A 1 190 ? 37.410 25.527 32.357 1.00 15.37 189 LEU A O 1
ATOM 1670 N N . ASP A 1 191 ? 38.168 25.562 34.460 1.00 13.44 190 ASP A N 1
ATOM 1671 C CA . ASP A 1 191 ? 39.034 24.368 34.323 1.00 13.46 190 ASP A CA 1
ATOM 1672 C C . ASP A 1 191 ? 39.153 23.576 35.599 1.00 15.55 190 ASP A C 1
ATOM 1673 O O . ASP A 1 191 ? 40.132 22.855 35.777 1.00 14.86 190 ASP A O 1
ATOM 1678 N N . SER A 1 192 ? 38.165 23.660 36.464 1.00 14.30 191 SER A N 1
ATOM 1679 C CA . SER A 1 192 ? 38.260 22.969 37.751 1.00 12.24 191 SER A CA 1
ATOM 1680 C C . SER A 1 192 ? 37.217 21.864 37.875 1.00 12.73 191 SER A C 1
ATOM 1681 O O . SER A 1 192 ? 36.479 21.514 36.940 1.00 14.19 191 SER A O 1
ATOM 1684 N N . GLY A 1 193 ? 37.150 21.274 39.065 1.00 14.69 192 GLY A N 1
ATOM 1685 C CA . GLY A 1 193 ? 36.314 20.136 39.330 1.00 15.15 192 GLY A CA 1
ATOM 1686 C C . GLY A 1 193 ? 34.928 20.489 39.825 1.00 16.13 192 GLY A C 1
ATOM 1687 O O . GLY A 1 193 ? 34.573 21.652 40.051 1.00 15.86 192 GLY A O 1
ATOM 1688 N N . ALA A 1 194 ? 34.152 19.446 40.058 1.00 15.23 193 ALA A N 1
ATOM 1689 C CA . ALA A 1 194 ? 32.810 19.558 40.624 1.00 15.32 193 ALA A CA 1
ATOM 1690 C C . ALA A 1 194 ? 32.572 18.338 41.452 1.00 15.91 193 ALA A C 1
ATOM 1691 O O . ALA A 1 194 ? 32.902 17.255 41.043 1.00 15.62 193 ALA A O 1
ATOM 1693 N N . GLY A 1 195 ? 32.000 18.520 42.641 1.00 17.15 194 GLY A N 1
ATOM 1694 C CA . GLY A 1 195 ? 31.673 17.389 43.515 1.00 16.90 194 GLY A CA 1
ATOM 1695 C C . GLY A 1 195 ? 30.554 16.510 43.003 1.00 16.06 194 GLY A C 1
ATOM 1696 O O . GLY A 1 195 ? 30.512 15.298 43.278 1.00 16.45 194 GLY A O 1
ATOM 1697 N N . ASN A 1 196 ? 29.627 17.145 42.303 1.00 16.04 195 ASN A N 1
ATOM 1698 C CA . ASN A 1 196 ? 28.484 16.481 41.700 1.00 15.22 195 ASN A CA 1
ATOM 1699 C C . ASN A 1 196 ? 28.041 17.312 40.517 1.00 15.82 195 ASN A C 1
ATOM 1700 O O . ASN A 1 196 ? 28.682 18.342 40.217 1.00 14.86 195 ASN A O 1
ATOM 1705 N N . TYR A 1 197 ? 26.973 16.894 39.848 1.00 16.87 196 TYR A N 1
ATOM 1706 C CA . TYR A 1 197 ? 26.434 17.621 38.697 1.00 17.44 196 TYR A CA 1
ATOM 1707 C C . TYR A 1 197 ? 25.112 18.312 39.050 1.00 18.98 196 TYR A C 1
ATOM 1708 O O . TYR A 1 197 ? 24.284 18.540 38.165 1.00 19.79 196 TYR A O 1
ATOM 1717 N N . GLU A 1 198 ? 24.932 18.681 40.316 1.00 18.02 197 GLU A N 1
ATOM 1718 C CA . GLU A 1 198 ? 23.635 19.120 40.873 1.00 20.71 197 GLU A CA 1
ATOM 1719 C C . GLU A 1 198 ? 23.617 20.547 41.407 1.00 17.21 197 GLU A C 1
ATOM 1720 O O . GLU A 1 198 ? 22.580 21.021 41.800 1.00 19.01 197 GLU A O 1
ATOM 1726 N N . GLN A 1 199 ? 24.783 21.174 41.495 1.00 16.57 198 GLN A N 1
ATOM 1727 C CA . GLN A 1 199 ? 24.929 22.5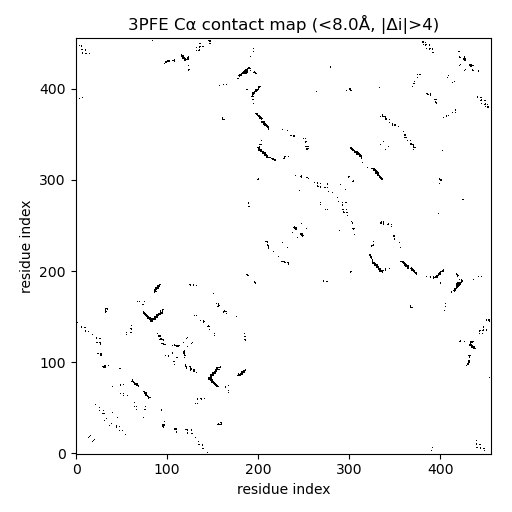12 42.003 1.00 16.93 198 GLN A CA 1
ATOM 1728 C C . GLN A 1 199 ? 26.234 23.149 41.551 1.00 16.38 198 GLN A C 1
ATOM 1729 O O . GLN A 1 199 ? 27.127 22.487 41.014 1.00 16.20 198 GLN A O 1
ATOM 1735 N N . LEU A 1 200 ? 26.352 24.444 41.781 1.00 16.71 199 LEU A N 1
ATOM 1736 C CA . LEU A 1 200 ? 27.551 25.188 41.478 1.00 15.21 199 LEU A CA 1
ATOM 1737 C C . LEU A 1 200 ? 28.652 24.868 42.472 1.00 17.04 199 LEU A C 1
ATOM 1738 O O . LEU A 1 200 ? 28.427 24.995 43.663 1.00 16.79 199 LEU A O 1
ATOM 1743 N N . TRP A 1 201 ? 29.848 24.527 41.975 1.00 15.74 200 TRP A N 1
ATOM 1744 C CA . TRP A 1 201 ? 31.008 24.246 42.817 1.00 14.50 200 TRP A CA 1
ATOM 1745 C C . TRP A 1 201 ? 32.050 25.311 42.675 1.00 15.12 200 TRP A C 1
ATOM 1746 O O . TRP A 1 201 ? 32.589 25.534 41.578 1.00 16.45 200 TRP A O 1
ATOM 1765 N N . THR A 1 203 ? 35.687 26.498 43.662 1.00 13.58 202 THR A N 1
ATOM 1766 C CA . THR A 1 203 ? 36.992 25.998 44.110 1.00 12.62 202 THR A CA 1
ATOM 1767 C C . THR A 1 203 ? 37.650 27.005 45.020 1.00 14.46 202 THR A C 1
ATOM 1768 O O . THR A 1 203 ? 37.841 28.181 44.651 1.00 16.32 202 THR A O 1
ATOM 1772 N N . THR A 1 204 ? 37.956 26.559 46.251 1.00 13.82 203 THR A N 1
ATOM 1773 C CA . THR A 1 204 ? 38.531 27.435 47.265 1.00 16.02 203 THR A CA 1
ATOM 1774 C C . THR A 1 204 ? 40.056 27.281 47.407 1.00 12.49 203 THR A C 1
ATOM 1775 O O . THR A 1 204 ? 40.710 28.086 48.084 1.00 14.50 203 THR A O 1
ATOM 1779 N N . SER A 1 205 ? 40.635 26.261 46.754 1.00 12.52 204 SER A N 1
ATOM 1780 C CA . SER A 1 205 ? 42.081 26.062 46.770 1.00 12.10 204 SER A CA 1
ATOM 1781 C C . SER A 1 205 ? 42.474 25.066 45.673 1.00 13.11 204 SER A C 1
ATOM 1782 O O . SER A 1 205 ? 41.633 24.336 45.169 1.00 14.69 204 SER A O 1
ATOM 1785 N N . LEU A 1 206 ? 43.751 25.159 45.307 1.00 13.96 205 LEU A N 1
ATOM 1786 C CA . LEU A 1 206 ? 44.423 24.262 44.358 1.00 13.76 205 LEU A CA 1
ATOM 1787 C C . LEU A 1 206 ? 45.733 23.814 44.987 1.00 13.89 205 LEU A C 1
ATOM 1788 O O . LEU A 1 206 ? 46.412 24.576 45.654 1.00 13.72 205 LEU A O 1
ATOM 1793 N N . ARG A 1 207 ? 46.071 22.540 44.776 1.00 13.98 206 ARG A N 1
ATOM 1794 C CA . ARG A 1 207 ? 47.341 22.035 45.236 1.00 14.74 206 ARG A CA 1
ATOM 1795 C C . ARG A 1 207 ? 48.469 22.477 44.289 1.00 14.33 206 ARG A C 1
ATOM 1796 O O . ARG A 1 207 ? 48.250 22.783 43.110 1.00 15.33 206 ARG A O 1
ATOM 1804 N N . GLY A 1 208 ? 49.666 22.544 44.838 1.00 13.87 207 GLY A N 1
ATOM 1805 C CA . GLY A 1 208 ? 50.879 22.657 44.065 1.00 14.78 207 GLY A CA 1
ATOM 1806 C C . GLY A 1 208 ? 51.289 21.270 43.585 1.00 14.49 207 GLY A C 1
ATOM 1807 O O . GLY A 1 208 ? 50.680 20.250 43.926 1.00 16.08 207 GLY A O 1
ATOM 1808 N N . ASN A 1 209 ? 52.364 21.243 42.812 1.00 15.38 208 ASN A N 1
ATOM 1809 C CA . ASN A 1 209 ? 52.896 19.974 42.283 1.00 15.82 208 ASN A CA 1
ATOM 1810 C C . ASN A 1 209 ? 54.377 20.119 41.977 1.00 16.54 208 ASN A C 1
ATOM 1811 O O . ASN A 1 209 ? 54.834 21.119 41.411 1.00 19.08 208 ASN A O 1
ATOM 1816 N N . LEU A 1 210 ? 55.135 19.106 42.384 1.00 16.35 209 LEU A N 1
ATOM 1817 C CA A LEU A 1 210 ? 56.567 19.026 42.121 0.50 17.07 209 LEU A CA 1
ATOM 1818 C CA B LEU A 1 210 ? 56.538 19.038 42.149 0.50 17.21 209 LEU A CA 1
ATOM 1819 C C . LEU A 1 210 ? 56.791 17.645 41.590 1.00 16.23 209 LEU A C 1
ATOM 1820 O O . LEU A 1 210 ? 56.318 16.677 42.196 1.00 18.69 209 LEU A O 1
ATOM 1829 N N . VAL A 1 211 ? 57.525 17.571 40.497 1.00 16.63 210 VAL A N 1
ATOM 1830 C CA . VAL A 1 211 ? 57.850 16.304 39.811 1.00 18.25 210 VAL A CA 1
ATOM 1831 C C . VAL A 1 211 ? 59.365 16.171 39.740 1.00 17.96 210 VAL A C 1
ATOM 1832 O O . VAL A 1 211 ? 60.091 17.142 39.440 1.00 17.36 210 VAL A O 1
ATOM 1836 N N . GLY A 1 212 ? 59.887 14.962 39.996 1.00 16.78 211 GLY A N 1
ATOM 1837 C CA . GLY A 1 212 ? 61.320 14.749 39.875 1.00 19.49 211 GLY A CA 1
ATOM 1838 C C . GLY A 1 212 ? 61.631 13.292 39.589 1.00 19.57 211 GLY A C 1
ATOM 1839 O O . GLY A 1 212 ? 60.777 12.421 39.683 1.00 17.69 211 GLY A O 1
ATOM 1840 N N . LYS A 1 213 ? 62.880 13.069 39.208 1.00 16.98 212 LYS A N 1
ATOM 1841 C CA . LYS A 1 213 ? 63.384 11.723 38.891 1.00 16.60 212 LYS A CA 1
ATOM 1842 C C . LYS A 1 213 ? 64.400 11.315 39.963 1.00 17.24 212 LYS A C 1
ATOM 1843 O O . LYS A 1 213 ? 65.415 11.996 40.189 1.00 17.07 212 LYS A O 1
ATOM 1849 N N . LEU A 1 214 ? 64.082 10.218 40.648 1.00 14.96 213 LEU A N 1
ATOM 1850 C CA . LEU A 1 214 ? 64.970 9.573 41.605 1.00 14.80 213 LEU A CA 1
ATOM 1851 C C . LEU A 1 214 ? 65.727 8.476 40.894 1.00 16.52 213 LEU A C 1
ATOM 1852 O O . LEU A 1 214 ? 65.106 7.600 40.282 1.00 16.78 213 LEU A O 1
ATOM 1857 N N . THR A 1 215 ? 67.056 8.558 40.935 1.00 16.52 214 THR A N 1
ATOM 1858 C CA . THR A 1 215 ? 67.926 7.546 40.325 1.00 16.76 214 THR A CA 1
ATOM 1859 C C . THR A 1 215 ? 68.848 6.961 41.382 1.00 17.37 214 THR A C 1
ATOM 1860 O O . THR A 1 215 ? 69.453 7.688 42.157 1.00 17.59 214 THR A O 1
ATOM 1864 N N . VAL A 1 216 ? 68.950 5.617 41.397 1.00 15.04 215 VAL A N 1
ATOM 1865 C CA . VAL A 1 216 ? 69.750 4.892 42.364 1.00 15.69 215 VAL A CA 1
ATOM 1866 C C . VAL A 1 216 ? 70.578 3.840 41.617 1.00 17.28 215 VAL A C 1
ATOM 1867 O O . VAL A 1 216 ? 70.031 3.077 40.806 1.00 16.68 215 VAL A O 1
ATOM 1871 N N . GLU A 1 217 ? 71.893 3.822 41.891 1.00 16.08 216 GLU A N 1
ATOM 1872 C CA . GLU A 1 217 ? 72.827 2.864 41.317 1.00 17.58 216 GLU A CA 1
ATOM 1873 C C . GLU A 1 217 ? 73.908 2.503 42.299 1.00 18.23 216 GLU A C 1
ATOM 1874 O O . GLU A 1 217 ? 74.431 3.365 43.002 1.00 18.15 216 GLU A O 1
ATOM 1880 N N . LEU A 1 218 ? 74.242 1.217 42.347 1.00 16.56 217 LEU A N 1
ATOM 1881 C CA . LEU A 1 218 ? 75.374 0.692 43.111 1.00 18.69 217 LEU A CA 1
ATOM 1882 C C . LEU A 1 218 ? 76.448 0.125 42.210 1.00 18.02 217 LEU A C 1
ATOM 1883 O O . LEU A 1 218 ? 77.575 0.052 42.623 1.00 17.62 217 LEU A O 1
ATOM 1888 N N . ILE A 1 219 ? 76.067 -0.304 41.011 1.00 16.19 218 ILE A N 1
ATOM 1889 C CA . ILE A 1 219 ? 76.965 -0.946 40.092 1.00 17.22 218 ILE A CA 1
ATOM 1890 C C . ILE A 1 219 ? 76.800 -0.268 38.725 1.00 16.31 218 ILE A C 1
ATOM 1891 O O . ILE A 1 219 ? 75.740 0.302 38.411 1.00 18.46 218 ILE A O 1
ATOM 1896 N N . ASN A 1 220 ? 77.854 -0.355 37.911 1.00 16.46 219 ASN A N 1
ATOM 1897 C CA A ASN A 1 220 ? 77.816 0.394 36.642 0.50 18.55 219 ASN A CA 1
ATOM 1898 C CA B ASN A 1 220 ? 78.018 0.326 36.618 0.50 19.94 219 ASN A CA 1
ATOM 1899 C C . ASN A 1 220 ? 77.480 -0.455 35.419 1.00 18.33 219 ASN A C 1
ATOM 1900 O O . ASN A 1 220 ? 77.465 0.057 34.286 1.00 20.55 219 ASN A O 1
ATOM 1909 N N . GLU A 1 221 ? 77.126 -1.725 35.637 1.00 17.78 220 GLU A N 1
ATOM 1910 C CA . GLU A 1 221 ? 76.584 -2.599 34.594 1.00 17.15 220 GLU A CA 1
ATOM 1911 C C . GLU A 1 221 ? 75.759 -3.701 35.271 1.00 17.20 220 GLU A C 1
ATOM 1912 O O . GLU A 1 221 ? 75.881 -3.928 36.474 1.00 17.80 220 GLU A O 1
ATOM 1918 N N . GLY A 1 222 ? 74.910 -4.345 34.505 1.00 17.49 221 GLY A N 1
ATOM 1919 C CA . GLY A 1 222 ? 74.145 -5.486 35.027 1.00 18.52 221 GLY A CA 1
ATOM 1920 C C . GLY A 1 222 ? 75.091 -6.647 35.330 1.00 17.65 221 GLY A C 1
ATOM 1921 O O . GLY A 1 222 ? 76.073 -6.887 34.634 1.00 17.09 221 GLY A O 1
ATOM 1922 N N . VAL A 1 223 ? 74.772 -7.371 36.417 1.00 15.19 222 VAL A N 1
ATOM 1923 C CA A VAL A 1 223 ? 75.588 -8.445 36.942 0.50 14.64 222 VAL A CA 1
ATOM 1924 C CA B VAL A 1 223 ? 75.598 -8.474 36.861 0.50 15.24 222 VAL A CA 1
ATOM 1925 C C . VAL A 1 223 ? 74.715 -9.674 37.187 1.00 15.87 222 VAL A C 1
ATOM 1926 O O . VAL A 1 223 ? 73.574 -9.534 37.655 1.00 15.93 222 VAL A O 1
ATOM 1933 N N . HIS A 1 224 ? 75.258 -10.837 36.900 1.00 15.28 223 HIS A N 1
ATOM 1934 C CA . HIS A 1 224 ? 74.669 -12.145 37.245 1.00 15.74 223 HIS A CA 1
ATOM 1935 C C . HIS A 1 224 ? 74.135 -12.075 38.680 1.00 17.03 223 HIS A C 1
ATOM 1936 O O . HIS A 1 224 ? 74.892 -11.820 39.588 1.00 16.24 223 HIS A O 1
ATOM 1943 N N . SER A 1 225 ? 72.857 -12.313 38.855 1.00 15.04 224 SER A N 1
ATOM 1944 C CA . SER A 1 225 ? 72.257 -12.143 40.188 1.00 15.79 224 SER A CA 1
ATOM 1945 C C . SER A 1 225 ? 72.606 -13.282 41.135 1.00 16.22 224 SER A C 1
ATOM 1946 O O . SER A 1 225 ? 72.512 -13.120 42.338 1.00 19.26 224 SER A O 1
ATOM 1949 N N . GLY A 1 226 ? 72.967 -14.430 40.615 1.00 15.85 225 GLY A N 1
ATOM 1950 C CA . GLY A 1 226 ? 73.443 -15.500 41.465 1.00 15.41 225 GLY A CA 1
ATOM 1951 C C . GLY A 1 226 ? 74.722 -15.114 42.191 1.00 18.25 225 GLY A C 1
ATOM 1952 O O . GLY A 1 226 ? 74.887 -15.428 43.395 1.00 16.98 225 GLY A O 1
ATOM 1953 N N . SER A 1 227 ? 75.666 -14.483 41.481 1.00 17.45 226 SER A N 1
ATOM 1954 C CA A SER A 1 227 ? 76.935 -13.968 42.003 0.50 17.63 226 SER A CA 1
ATOM 1955 C CA B SER A 1 227 ? 76.898 -14.116 42.159 0.50 19.28 226 SER A CA 1
ATOM 1956 C C . SER A 1 227 ? 76.720 -12.862 43.010 1.00 18.56 226 SER A C 1
ATOM 1957 O O . SER A 1 227 ? 77.344 -12.774 44.050 1.00 19.56 226 SER A O 1
ATOM 1962 N N . ALA A 1 228 ? 75.845 -11.953 42.642 1.00 14.77 227 ALA A N 1
ATOM 1963 C CA . ALA A 1 228 ? 75.725 -10.669 43.334 1.00 14.59 227 ALA A CA 1
ATOM 1964 C C . ALA A 1 228 ? 74.751 -10.613 44.508 1.00 15.04 227 ALA A C 1
ATOM 1965 O O . ALA A 1 228 ? 74.985 -9.852 45.462 1.00 15.89 227 ALA A O 1
ATOM 1967 N N A SER A 1 229 ? 73.679 -11.390 44.429 0.50 15.18 228 SER A N 1
ATOM 1968 N N B SER A 1 229 ? 73.620 -11.297 44.404 0.50 13.79 228 SER A N 1
ATOM 1969 C CA A SER A 1 229 ? 72.598 -11.344 45.418 0.50 14.89 228 SER A CA 1
ATOM 1970 C CA B SER A 1 229 ? 72.543 -11.137 45.398 0.50 12.75 228 SER A CA 1
ATOM 1971 C C A SER A 1 229 ? 73.126 -11.825 46.755 0.50 13.02 228 SER A C 1
ATOM 1972 C C B SER A 1 229 ? 72.931 -11.809 46.735 0.50 14.29 228 SER A C 1
ATOM 1973 O O A SER A 1 229 ? 73.680 -12.920 46.861 0.50 13.56 228 SER A O 1
ATOM 1974 O O B SER A 1 229 ? 73.142 -13.008 46.823 0.50 14.29 228 SER A O 1
ATOM 1979 N N . GLY A 1 230 ? 72.960 -10.946 47.758 1.00 13.22 229 GLY A N 1
ATOM 1980 C CA . GLY A 1 230 ? 73.499 -11.242 49.095 1.00 14.18 229 GLY A CA 1
ATOM 1981 C C . GLY A 1 230 ? 74.730 -10.401 49.410 1.00 16.83 229 GLY A C 1
ATOM 1982 O O . GLY A 1 230 ? 75.157 -10.318 50.584 1.00 16.82 229 GLY A O 1
ATOM 1983 N N . ILE A 1 231 ? 75.350 -9.799 48.390 1.00 13.33 230 ILE A N 1
ATOM 1984 C CA . ILE A 1 231 ? 76.551 -8.984 48.574 1.00 15.34 230 ILE A CA 1
ATOM 1985 C C . ILE A 1 231 ? 76.308 -7.550 48.100 1.00 16.24 230 ILE A C 1
ATOM 1986 O O . ILE A 1 231 ? 76.590 -6.596 48.812 1.00 17.35 230 ILE A O 1
ATOM 1991 N N . VAL A 1 232 ? 75.810 -7.394 46.872 1.00 14.66 231 VAL A N 1
ATOM 1992 C CA . VAL A 1 232 ? 75.488 -6.101 46.286 1.00 13.73 231 VAL A CA 1
ATOM 1993 C C . VAL A 1 232 ? 74.002 -5.822 46.535 1.00 13.98 231 VAL A C 1
ATOM 1994 O O . VAL A 1 232 ? 73.148 -6.591 46.096 1.00 14.94 231 VAL A O 1
ATOM 1998 N N . ALA A 1 233 ? 73.693 -4.736 47.251 1.00 15.21 232 ALA A N 1
ATOM 1999 C CA . ALA A 1 233 ? 72.294 -4.410 47.490 1.00 16.74 232 ALA A CA 1
ATOM 2000 C C . ALA A 1 233 ? 71.597 -4.155 46.168 1.00 17.02 232 ALA A C 1
ATOM 2001 O O . ALA A 1 233 ? 72.153 -3.482 45.292 1.00 15.62 232 ALA A O 1
ATOM 2003 N N . ASP A 1 234 ? 70.384 -4.669 46.000 1.00 15.19 233 ASP A N 1
ATOM 2004 C CA . ASP A 1 234 ? 69.650 -4.399 44.778 1.00 15.22 233 ASP A CA 1
ATOM 2005 C C . ASP A 1 234 ? 69.218 -2.927 44.764 1.00 14.52 233 ASP A C 1
ATOM 2006 O O . ASP A 1 234 ? 68.742 -2.393 45.767 1.00 14.70 233 ASP A O 1
ATOM 2011 N N . SER A 1 235 ? 69.378 -2.238 43.649 1.00 14.60 234 SER A N 1
ATOM 2012 C CA . SER A 1 235 ? 68.999 -0.811 43.562 1.00 14.67 234 SER A CA 1
ATOM 2013 C C . SER A 1 235 ? 67.526 -0.567 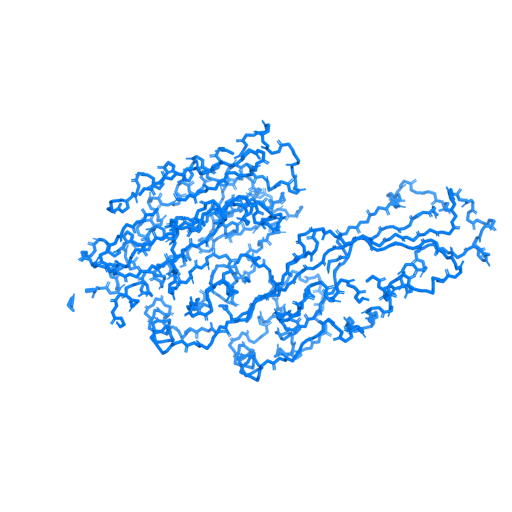43.845 1.00 14.66 234 SER A C 1
ATOM 2014 O O . SER A 1 235 ? 67.193 0.505 44.386 1.00 15.08 234 SER A O 1
ATOM 2017 N N . PHE A 1 236 ? 66.642 -1.521 43.552 1.00 13.97 235 PHE A N 1
ATOM 2018 C CA . PHE A 1 236 ? 65.229 -1.359 43.892 1.00 13.50 235 PHE A CA 1
ATOM 2019 C C . PHE A 1 236 ? 65.004 -1.304 45.406 1.00 13.20 235 PHE A C 1
ATOM 2020 O O . PHE A 1 236 ? 64.196 -0.516 45.901 1.00 14.48 235 PHE A O 1
ATOM 2028 N N . ARG A 1 237 ? 65.711 -2.147 46.143 1.00 14.21 236 ARG A N 1
ATOM 2029 C CA . ARG A 1 237 ? 65.553 -2.121 47.595 1.00 14.09 236 ARG A CA 1
ATOM 2030 C C . ARG A 1 237 ? 66.040 -0.778 48.160 1.00 13.15 236 ARG A C 1
ATOM 2031 O O . ARG A 1 237 ? 65.412 -0.162 49.035 1.00 13.48 236 ARG A O 1
ATOM 2039 N N . VAL A 1 238 ? 67.183 -0.311 47.675 1.00 13.87 237 VAL A N 1
ATOM 2040 C CA . VAL A 1 238 ? 67.672 0.987 48.117 1.00 14.99 237 VAL A CA 1
ATOM 2041 C C . VAL A 1 238 ? 66.673 2.097 47.727 1.00 14.14 237 VAL A C 1
ATOM 2042 O O . VAL A 1 238 ? 66.384 2.980 48.528 1.00 15.44 237 VAL A O 1
ATOM 2046 N N . ALA A 1 239 ? 66.146 2.071 46.492 1.00 13.41 238 ALA A N 1
ATOM 2047 C CA . ALA A 1 239 ? 65.187 3.093 46.095 1.00 13.38 238 ALA A CA 1
ATOM 2048 C C . ALA A 1 239 ? 63.943 3.110 47.025 1.00 12.73 238 ALA A C 1
ATOM 2049 O O . ALA A 1 239 ? 63.500 4.184 47.439 1.00 13.70 238 ALA A O 1
ATOM 2051 N N . ARG A 1 240 ? 63.382 1.936 47.318 1.00 13.75 239 ARG A N 1
ATOM 2052 C CA . ARG A 1 240 ? 62.154 1.893 48.182 1.00 14.14 239 ARG A CA 1
ATOM 2053 C C . ARG A 1 240 ? 62.493 2.322 49.606 1.00 15.60 239 ARG A C 1
ATOM 2054 O O . ARG A 1 240 ? 61.722 3.016 50.222 1.00 13.68 239 ARG A O 1
ATOM 2062 N N . GLN A 1 241 ? 63.679 1.986 50.095 1.00 14.69 240 GLN A N 1
ATOM 2063 C CA . GLN A 1 241 ? 64.152 2.465 51.391 1.00 15.07 240 GLN A CA 1
ATOM 2064 C C . GLN A 1 241 ? 64.217 3.994 51.413 1.00 14.86 240 GLN A C 1
ATOM 2065 O O . GLN A 1 241 ? 63.767 4.656 52.366 1.00 16.31 240 GLN A O 1
ATOM 2071 N N . LEU A 1 242 ? 64.735 4.600 50.342 1.00 13.90 241 LEU A N 1
ATOM 2072 C CA . LEU A 1 242 ? 64.779 6.056 50.230 1.00 14.86 241 LEU A CA 1
ATOM 2073 C C . LEU A 1 242 ? 63.374 6.665 50.218 1.00 14.58 241 LEU A C 1
ATOM 2074 O O . LEU A 1 242 ? 63.097 7.643 50.905 1.00 15.02 241 LEU A O 1
ATOM 2079 N N . ILE A 1 243 ? 62.450 6.080 49.460 1.00 14.05 242 ILE A N 1
ATOM 2080 C CA . ILE A 1 243 ? 61.070 6.575 49.437 1.00 14.28 242 ILE A CA 1
ATOM 2081 C C . ILE A 1 243 ? 60.461 6.469 50.847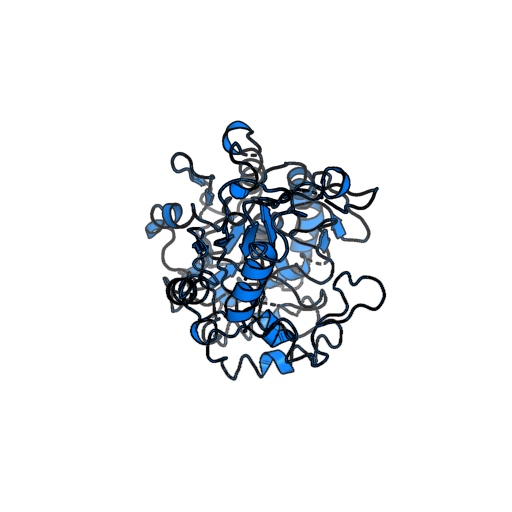 1.00 13.88 242 ILE A C 1
ATOM 2082 O O . ILE A 1 243 ? 59.720 7.352 51.234 1.00 14.40 242 ILE A O 1
ATOM 2087 N N . SER A 1 244 ? 60.782 5.429 51.621 1.00 14.00 243 SER A N 1
ATOM 2088 C CA . SER A 1 244 ? 60.316 5.347 52.998 1.00 15.83 243 SER A CA 1
ATOM 2089 C C . SER A 1 244 ? 60.820 6.512 53.872 1.00 14.67 243 SER A C 1
ATOM 2090 O O . SER A 1 244 ? 60.211 6.810 54.916 1.00 16.21 243 SER A O 1
ATOM 2093 N N . ARG A 1 245 ? 61.894 7.176 53.463 1.00 14.79 244 ARG A N 1
ATOM 2094 C CA . ARG A 1 245 ? 62.344 8.360 54.219 1.00 15.07 244 ARG A CA 1
ATOM 2095 C C . ARG A 1 245 ? 61.325 9.497 54.092 1.00 16.27 244 ARG A C 1
ATOM 2096 O O . ARG A 1 245 ? 61.205 10.327 54.998 1.00 18.55 244 ARG A O 1
ATOM 2104 N N . ILE A 1 246 ? 60.647 9.565 52.946 1.00 14.15 245 ILE A N 1
ATOM 2105 C CA . ILE A 1 246 ? 59.682 10.634 52.701 1.00 15.66 245 ILE A CA 1
ATOM 2106 C C . ILE A 1 246 ? 58.210 10.229 52.837 1.00 14.91 245 ILE A C 1
ATOM 2107 O O . ILE A 1 246 ? 57.341 11.104 52.962 1.00 15.62 245 ILE A O 1
ATOM 2112 N N . GLU A 1 247 ? 57.901 8.939 52.797 1.00 13.80 246 GLU A N 1
ATOM 2113 C CA . GLU A 1 247 ? 56.524 8.464 52.806 1.00 13.69 246 GLU A CA 1
ATOM 2114 C C . GLU A 1 247 ? 56.449 7.135 53.566 1.00 14.30 246 GLU A C 1
ATOM 2115 O O . GLU A 1 247 ? 57.157 6.173 53.269 1.00 16.38 246 GLU A O 1
ATOM 2121 N N . ASP A 1 248 ? 55.552 7.070 54.531 1.00 13.24 247 ASP A N 1
ATOM 2122 C CA . ASP A 1 248 ? 55.296 5.832 55.241 1.00 14.90 247 ASP A CA 1
ATOM 2123 C C . ASP A 1 248 ? 54.571 4.855 54.294 1.00 15.32 247 ASP A C 1
ATOM 2124 O O . ASP A 1 248 ? 53.518 5.172 53.720 1.00 15.66 247 ASP A O 1
ATOM 2129 N N . GLU A 1 249 ? 55.130 3.661 54.125 1.00 14.54 248 GLU A N 1
ATOM 2130 C CA . GLU A 1 249 ? 54.567 2.715 53.177 1.00 14.79 248 GLU A CA 1
ATOM 2131 C C . GLU A 1 249 ? 53.186 2.167 53.602 1.00 14.35 248 GLU A C 1
ATOM 2132 O O . GLU A 1 249 ? 52.427 1.672 52.762 1.00 14.71 248 GLU A O 1
ATOM 2138 N N . ASN A 1 250 ? 52.887 2.214 54.907 1.00 14.99 249 ASN A N 1
ATOM 2139 C CA . ASN A 1 250 ? 51.632 1.665 55.412 1.00 16.43 249 ASN A CA 1
ATOM 2140 C C . ASN A 1 250 ? 50.472 2.638 55.302 1.00 18.88 249 A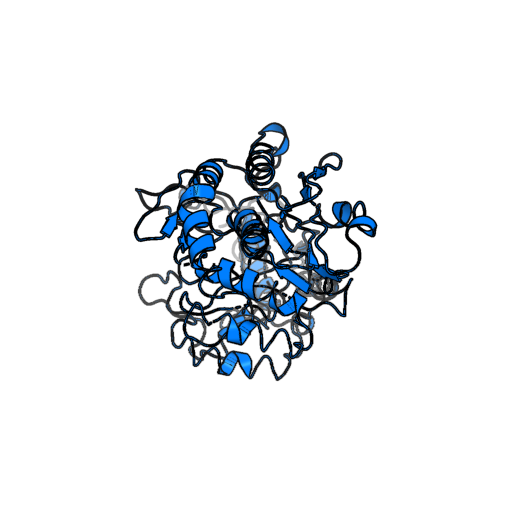SN A C 1
ATOM 2141 O O . ASN A 1 250 ? 49.354 2.255 54.992 1.00 17.73 249 ASN A O 1
ATOM 2146 N N . THR A 1 251 ? 50.741 3.914 55.523 1.00 16.77 250 THR A N 1
ATOM 2147 C CA . THR A 1 251 ? 49.675 4.922 55.535 1.00 16.94 250 THR A CA 1
ATOM 2148 C C . THR A 1 251 ? 49.719 5.914 54.400 1.00 17.87 250 THR A C 1
ATOM 2149 O O . THR A 1 251 ? 48.725 6.617 54.162 1.00 18.39 250 THR A O 1
ATOM 2153 N N . GLY A 1 252 ? 50.857 6.026 53.717 1.00 15.99 251 GLY A N 1
ATOM 2154 C CA . GLY A 1 252 ? 51.065 7.091 52.756 1.00 15.34 251 GLY A CA 1
ATOM 2155 C C . GLY A 1 252 ? 51.388 8.474 53.306 1.00 14.55 251 GLY A C 1
ATOM 2156 O O . GLY A 1 252 ? 51.520 9.437 52.543 1.00 17.49 251 GLY A O 1
ATOM 2157 N N . GLU A 1 253 ? 51.524 8.573 54.619 1.00 15.22 252 GLU A N 1
ATOM 2158 C CA A GLU A 1 253 ? 51.803 9.857 55.289 0.50 15.47 252 GLU A CA 1
ATOM 2159 C CA B GLU A 1 253 ? 51.789 9.867 55.264 0.50 15.86 252 GLU A CA 1
ATOM 2160 C C . GLU A 1 253 ? 53.175 10.334 54.833 1.00 13.89 252 GLU A C 1
ATOM 2161 O O . GLU A 1 253 ? 54.152 9.595 54.925 1.00 15.22 252 GLU A 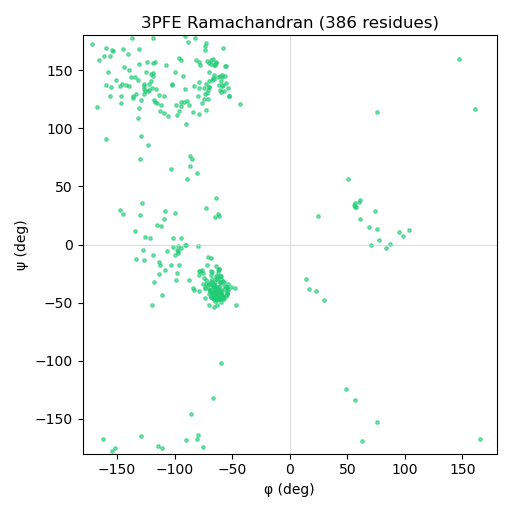O 1
ATOM 2172 N N . ILE A 1 254 ? 53.240 11.561 54.344 1.00 15.98 253 ILE A N 1
ATOM 2173 C CA . ILE A 1 254 ? 54.500 12.185 53.998 1.00 14.80 253 ILE A CA 1
ATOM 2174 C C . ILE A 1 254 ? 55.210 12.585 55.298 1.00 14.56 253 ILE A C 1
ATOM 2175 O O . ILE A 1 254 ? 54.599 13.122 56.252 1.00 16.36 253 ILE A O 1
ATOM 2180 N N . LYS A 1 255 ? 56.491 12.293 55.353 1.00 14.86 254 LYS A N 1
ATOM 2181 C CA . LYS A 1 255 ? 57.253 12.392 56.599 1.00 15.56 254 LYS A CA 1
ATOM 2182 C C . LYS A 1 255 ? 58.025 13.710 56.726 1.00 19.94 254 LYS A C 1
ATOM 2183 O O . LYS A 1 255 ? 58.630 13.980 57.763 1.00 20.49 254 LYS A O 1
ATOM 2189 N N . LEU A 1 256 ? 58.024 14.541 55.700 1.00 16.67 255 LEU A N 1
ATOM 2190 C CA . LEU A 1 256 ? 58.789 15.739 55.669 1.00 15.88 255 LEU A CA 1
ATOM 2191 C C . LEU A 1 256 ? 57.914 16.927 56.100 1.00 17.44 255 LEU A C 1
ATOM 2192 O O . LEU A 1 256 ? 56.977 17.305 55.399 1.00 16.43 255 LEU A O 1
ATOM 2197 N N . PRO A 1 257 ? 58.223 17.558 57.234 1.00 17.75 256 PRO A N 1
ATOM 2198 C CA . PRO A 1 257 ? 57.344 18.637 57.697 1.00 18.38 256 PRO A CA 1
ATOM 2199 C C . PRO A 1 257 ? 57.241 19.832 56.762 1.00 17.82 256 PRO A C 1
ATOM 2200 O O . PRO A 1 257 ? 56.242 20.572 56.803 1.00 18.61 256 PRO A O 1
ATOM 2204 N N . GLN A 1 258 ? 58.265 20.029 55.932 1.00 17.39 257 GLN A N 1
ATOM 2205 C CA . GLN A 1 258 ? 58.324 21.162 55.004 1.00 18.10 257 GLN A CA 1
ATOM 2206 C C . GLN A 1 258 ? 57.314 21.011 53.849 1.00 17.98 257 GLN A C 1
ATOM 2207 O O . GLN A 1 258 ? 57.089 21.939 53.061 1.00 17.42 257 GLN A O 1
ATOM 2213 N N . LEU A 1 259 ? 56.719 19.829 53.726 1.00 15.87 258 LEU A N 1
ATOM 2214 C CA . LEU A 1 259 ? 55.690 19.582 52.721 1.00 15.30 258 LEU A CA 1
ATOM 2215 C C . LEU A 1 259 ? 54.256 19.776 53.225 1.00 15.67 258 LEU A C 1
ATOM 2216 O O . LEU A 1 259 ? 53.296 19.479 52.505 1.00 15.35 258 LEU A O 1
ATOM 2221 N N . TYR A 1 260 ? 54.114 20.260 54.474 1.00 14.66 259 TYR A N 1
ATOM 2222 C CA . TYR A 1 260 ? 52.811 20.571 55.042 1.00 15.74 259 TYR A CA 1
ATOM 2223 C C . TYR A 1 260 ? 52.705 22.063 55.346 1.00 17.16 259 TYR A C 1
ATOM 2224 O O . TYR A 1 260 ? 53.713 22.739 55.537 1.00 16.96 259 TYR A O 1
ATOM 2233 N N . CYS A 1 261 ? 51.467 22.554 55.405 1.00 16.24 260 CYS A N 1
ATOM 2234 C CA . CYS A 1 261 ? 51.163 23.886 55.905 1.00 16.44 260 CYS A CA 1
ATOM 2235 C C . CYS A 1 261 ? 50.038 23.793 56.912 1.00 18.75 260 CYS A C 1
ATOM 2236 O O . CYS A 1 261 ? 49.337 22.780 57.014 1.00 18.38 260 CYS A O 1
ATOM 2239 N N . ASP A 1 262 ? 49.819 24.894 57.618 1.00 16.71 261 ASP A N 1
ATOM 2240 C CA . ASP A 1 262 ? 48.641 25.004 58.470 1.00 17.67 261 ASP A CA 1
ATOM 2241 C C . ASP A 1 262 ? 47.430 25.138 57.587 1.00 17.99 261 ASP A C 1
ATOM 2242 O O . ASP A 1 262 ? 47.420 25.942 56.627 1.00 18.82 261 ASP A O 1
ATOM 2247 N N . ILE A 1 263 ? 46.401 24.359 57.897 1.00 15.37 262 ILE A N 1
ATOM 2248 C CA . ILE A 1 263 ? 45.130 24.436 57.155 1.00 14.63 262 ILE A CA 1
ATOM 2249 C C . ILE A 1 263 ? 44.193 25.463 57.782 1.00 16.36 262 ILE A C 1
ATOM 2250 O O . ILE A 1 263 ? 43.884 25.388 58.986 1.00 16.13 262 ILE A O 1
ATOM 2255 N N . PRO A 1 264 ? 43.758 26.439 57.016 1.00 16.07 263 PRO A N 1
ATOM 2256 C CA . PRO A 1 264 ? 42.867 27.427 57.612 1.00 17.17 263 PRO A CA 1
ATOM 2257 C C . PRO A 1 264 ? 41.602 26.812 58.164 1.00 16.35 263 PRO A C 1
ATOM 2258 O O . PRO A 1 264 ? 41.038 25.922 57.552 1.00 16.04 263 PRO A O 1
ATOM 2262 N N . ASP A 1 265 ? 41.201 27.241 59.354 1.00 14.85 264 ASP A N 1
ATOM 2263 C CA . ASP A 1 265 ? 40.039 26.636 60.009 1.00 16.69 264 ASP A CA 1
ATOM 2264 C C . ASP A 1 265 ? 38.813 26.651 59.098 1.00 15.69 264 ASP A C 1
ATOM 2265 O O . ASP A 1 265 ? 38.047 25.678 59.080 1.00 16.49 264 ASP A O 1
ATOM 2270 N N . GLU A 1 266 ? 38.595 27.733 58.342 1.00 16.21 265 GLU A N 1
ATOM 2271 C CA . GLU A 1 266 ? 37.400 27.786 57.523 1.00 17.86 265 GLU A CA 1
ATOM 2272 C C . GLU A 1 266 ? 37.395 26.691 56.465 1.00 18.71 265 GLU A C 1
ATOM 2273 O O . GLU A 1 266 ? 36.334 26.236 56.077 1.00 17.02 265 GLU A O 1
ATOM 2279 N N . ARG A 1 267 ? 38.580 26.270 56.003 1.00 16.50 266 ARG A N 1
ATOM 2280 C CA . ARG A 1 267 ? 38.664 25.175 55.042 1.00 15.51 266 ARG A CA 1
ATOM 2281 C C . ARG A 1 267 ? 38.353 23.810 55.664 1.00 15.62 266 ARG A C 1
ATOM 2282 O O . ARG A 1 267 ? 37.800 22.937 54.992 1.00 17.52 266 ARG A O 1
ATOM 2290 N N . ILE A 1 268 ? 38.667 23.650 56.954 1.00 16.21 267 ILE A N 1
ATOM 2291 C CA A ILE A 1 268 ? 38.332 22.423 57.674 0.50 15.22 267 ILE A CA 1
ATOM 2292 C CA B ILE A 1 268 ? 38.311 22.432 57.700 0.50 15.80 267 ILE A CA 1
ATOM 2293 C C . ILE A 1 268 ? 36.789 22.378 57.820 1.00 16.81 267 ILE A C 1
ATOM 2294 O O . ILE A 1 268 ? 36.150 21.351 57.551 1.00 17.18 267 ILE A O 1
ATOM 2303 N N . LYS A 1 269 ? 36.192 23.502 58.159 1.00 16.66 268 LYS A N 1
ATOM 2304 C CA . LYS A 1 269 ? 34.728 23.601 58.288 1.00 17.59 268 LYS A CA 1
ATOM 2305 C C . LYS A 1 269 ? 34.039 23.329 56.943 1.00 18.88 268 LYS A C 1
ATOM 2306 O O . LYS A 1 269 ? 33.039 22.597 56.887 1.00 19.96 268 LYS A O 1
ATOM 2312 N N . GLN A 1 270 ? 34.553 23.928 55.877 1.00 17.95 269 GLN A N 1
ATOM 2313 C CA . GLN A 1 270 ? 34.000 23.694 54.554 1.00 17.64 269 GLN A CA 1
ATOM 2314 C C . GLN A 1 270 ? 34.105 22.221 54.178 1.00 17.71 269 GLN A C 1
ATOM 2315 O O . GLN A 1 270 ? 33.176 21.674 53.581 1.00 18.76 269 GLN A O 1
ATOM 2321 N N . ALA A 1 271 ? 35.225 21.573 54.490 1.00 16.43 270 ALA A N 1
ATOM 2322 C CA . ALA A 1 271 ? 35.356 20.122 54.239 1.00 15.11 270 ALA A CA 1
ATOM 2323 C C . ALA A 1 271 ? 34.314 19.283 54.984 1.00 17.89 270 ALA A C 1
ATOM 2324 O O . ALA A 1 271 ? 33.805 18.293 54.462 1.00 16.19 270 ALA A O 1
ATOM 2326 N N . LYS A 1 272 ? 34.002 19.653 56.222 1.00 17.97 271 LYS A N 1
ATOM 2327 C CA . LYS A 1 272 ? 32.922 18.999 56.946 1.00 19.57 271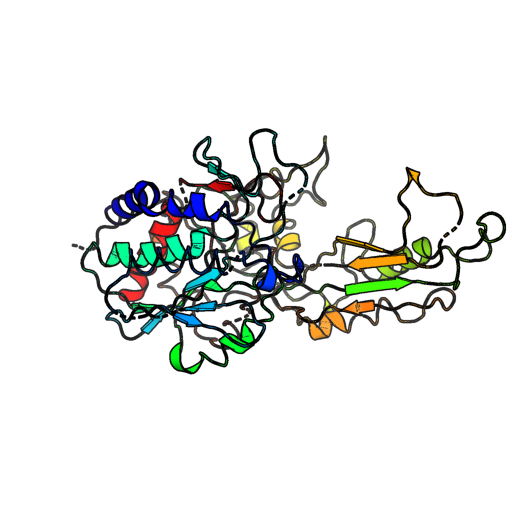 LYS A CA 1
ATOM 2328 C C . LYS A 1 272 ? 31.588 19.098 56.203 1.00 18.41 271 LYS A C 1
ATOM 2329 O O . LYS A 1 272 ? 30.849 18.106 56.082 1.00 18.92 271 LYS A O 1
ATOM 2335 N N . GLN A 1 273 ? 31.298 20.291 55.711 1.00 19.10 272 GLN A N 1
ATOM 2336 C CA . GLN A 1 273 ? 30.052 20.563 55.019 1.00 18.54 272 GLN A CA 1
ATOM 2337 C C . GLN A 1 273 ? 30.039 19.799 53.697 1.00 18.97 272 GLN A C 1
ATOM 2338 O O . GLN A 1 273 ? 29.009 19.236 53.328 1.00 19.90 272 GLN A O 1
ATOM 2344 N N . CYS A 1 274 ? 31.161 19.776 52.987 1.00 17.00 273 CYS A N 1
ATOM 2345 C CA A CYS A 1 274 ? 31.177 19.068 51.710 0.50 17.36 273 CYS A CA 1
ATOM 2346 C CA B CYS A 1 274 ? 31.268 19.081 51.704 0.50 17.53 273 CYS A CA 1
ATOM 2347 C C . CYS A 1 274 ? 31.047 17.571 51.906 1.00 17.40 273 CYS A C 1
ATOM 2348 O O . CYS A 1 274 ? 30.456 16.883 51.087 1.00 19.39 273 CYS A O 1
ATOM 2353 N N . ALA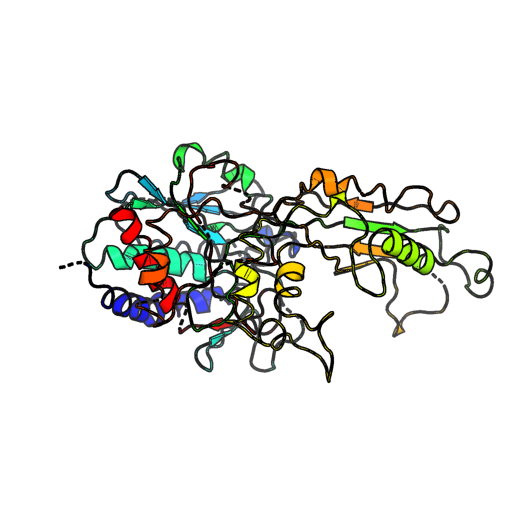 A 1 275 ? 31.570 17.056 53.006 1.00 16.54 274 ALA A N 1
ATOM 2354 C CA . ALA A 1 275 ? 31.400 15.629 53.319 1.00 16.83 274 ALA A CA 1
ATOM 2355 C C . ALA A 1 275 ? 29.938 15.296 53.508 1.00 18.03 274 ALA A C 1
ATOM 2356 O O . ALA A 1 275 ? 29.521 14.208 53.128 1.00 19.64 274 ALA A O 1
ATOM 2358 N N . GLU A 1 276 ? 29.196 16.208 54.144 1.00 18.96 275 GLU A N 1
ATOM 2359 C CA A GLU A 1 276 ? 27.756 16.033 54.324 0.25 20.46 275 GLU A CA 1
ATOM 2360 C CA B GLU A 1 276 ? 27.753 16.046 54.325 0.25 20.69 275 GLU A CA 1
ATOM 2361 C CA C GLU A 1 276 ? 27.767 16.042 54.333 0.50 20.95 275 GLU A CA 1
ATOM 2362 C C . GLU A 1 276 ? 27.036 16.101 52.983 1.00 20.60 275 GLU A C 1
ATOM 2363 O O . GLU A 1 276 ? 26.138 15.317 52.730 1.00 23.62 275 GLU A O 1
ATOM 2379 N N . ILE A 1 277 ? 27.443 17.017 52.100 1.00 17.41 276 ILE A N 1
ATOM 2380 C CA . ILE A 1 277 ? 26.801 17.149 50.794 1.00 18.96 276 ILE A CA 1
ATOM 2381 C C . ILE A 1 277 ? 27.048 15.890 49.963 1.00 20.21 276 ILE A C 1
ATOM 2382 O O . ILE A 1 277 ? 26.100 15.326 49.373 1.00 20.08 276 ILE A O 1
ATOM 2387 N N . LEU A 1 278 ? 28.295 15.437 49.929 1.00 18.12 277 LEU A N 1
ATOM 2388 C CA . LEU A 1 278 ? 28.696 14.359 48.999 1.00 17.57 277 LEU A CA 1
ATOM 2389 C C . LEU A 1 278 ? 28.484 12.949 49.559 1.00 18.87 277 LEU A C 1
ATOM 2390 O O . LEU A 1 278 ? 28.279 12.008 48.798 1.00 18.78 277 LEU A O 1
ATOM 2395 N N . GLY A 1 279 ? 28.597 12.798 50.870 1.00 19.30 278 GLY A N 1
ATOM 2396 C CA . GLY A 1 279 ? 28.560 11.478 51.485 1.00 19.57 278 GLY A CA 1
ATOM 2397 C C . GLY A 1 279 ? 29.625 10.596 50.890 1.00 21.51 278 GLY A C 1
ATOM 2398 O O . GLY A 1 279 ? 30.780 11.009 50.708 1.00 18.86 278 GLY A O 1
ATOM 2399 N N . GLU A 1 280 ? 29.249 9.372 50.557 1.00 21.35 279 GLU A N 1
ATOM 2400 C CA . GLU A 1 280 ? 30.237 8.429 50.059 1.00 21.61 279 GLU A CA 1
ATOM 2401 C C . GLU A 1 280 ? 30.778 8.806 48.687 1.00 19.02 279 GLU A C 1
ATOM 2402 O O . GLU A 1 280 ? 31.794 8.248 48.281 1.00 19.71 279 GLU A O 1
ATOM 2408 N N . GLN A 1 281 ? 30.149 9.781 47.995 1.00 20.73 280 GLN A N 1
ATOM 2409 C CA A GLN A 1 281 ? 30.676 10.190 46.711 0.50 19.68 280 GLN A CA 1
ATOM 2410 C CA B GLN A 1 281 ? 30.637 10.303 46.697 0.50 21.84 280 GLN A CA 1
ATOM 2411 C C . GLN A 1 281 ? 31.959 11.022 46.835 1.00 19.83 280 GLN A C 1
ATOM 2412 O O . GLN A 1 281 ? 32.538 11.408 45.840 1.00 19.85 280 GLN A O 1
ATOM 2423 N N . VAL A 1 282 ? 32.429 11.267 48.062 1.00 18.27 281 VAL A N 1
ATOM 2424 C CA . VAL A 1 282 ? 33.789 11.725 48.247 1.00 18.21 281 VAL A CA 1
ATOM 2425 C C . VAL A 1 282 ? 34.758 10.756 47.574 1.00 18.94 281 VAL A C 1
ATOM 2426 O O . VAL A 1 282 ? 35.753 11.195 47.015 1.00 19.16 281 VAL A O 1
ATOM 2430 N N . TYR A 1 283 ? 34.451 9.456 47.644 1.00 17.35 282 TYR A N 1
ATOM 2431 C CA . TYR A 1 283 ? 35.362 8.424 47.091 1.00 17.69 282 TYR A CA 1
ATOM 2432 C C . TYR A 1 283 ? 34.729 7.338 46.238 1.00 19.00 282 TYR A C 1
ATOM 2433 O O . TYR A 1 283 ? 35.439 6.594 45.599 1.00 18.64 282 TYR A O 1
ATOM 2442 N N . SER A 1 284 ? 33.409 7.210 46.237 1.00 17.73 283 SER A N 1
ATOM 2443 C CA . SER A 1 284 ? 32.793 5.987 45.677 1.00 17.40 283 SER A CA 1
ATOM 2444 C C . SER A 1 284 ? 32.895 5.923 44.150 1.00 19.39 283 SER A C 1
ATOM 2445 O O . SER A 1 284 ? 32.681 4.868 43.547 1.00 21.37 283 SER A O 1
ATOM 2448 N N . GLU A 1 285 ? 33.167 7.053 43.510 1.00 18.65 284 GLU A N 1
ATOM 2449 C CA . GLU A 1 285 ? 33.047 7.094 42.062 1.00 19.01 284 GLU A CA 1
ATOM 2450 C C . GLU A 1 285 ? 34.390 6.992 41.373 1.00 19.81 284 GLU A C 1
ATOM 2451 O O . GLU A 1 285 ? 34.464 7.066 40.144 1.00 21.01 284 GLU A O 1
ATOM 2457 N N . PHE A 1 286 ? 35.455 6.769 42.140 1.00 18.00 285 PHE A N 1
ATOM 2458 C CA . PHE A 1 286 ? 36.733 6.344 41.524 1.00 17.44 285 PHE A CA 1
ATOM 2459 C C . PHE A 1 286 ? 36.533 4.961 40.924 1.00 16.89 285 PHE A C 1
ATOM 2460 O O . PHE A 1 286 ? 35.638 4.234 41.340 1.00 18.63 285 PHE A O 1
ATOM 2468 N N . PRO A 1 287 ? 37.351 4.623 39.900 1.00 16.97 286 PRO A N 1
ATOM 2469 C CA . PRO A 1 287 ? 37.194 3.315 39.237 1.00 18.45 286 PRO A CA 1
ATOM 2470 C C . PRO A 1 287 ? 37.842 2.137 39.986 1.00 18.36 286 PRO A C 1
ATOM 2471 O O . PRO A 1 287 ? 38.740 1.450 39.449 1.00 17.97 286 PRO A O 1
ATOM 2475 N N . TRP A 1 288 ? 37.360 1.902 41.188 1.00 18.82 287 TRP A N 1
ATOM 2476 C CA . TRP A 1 288 ? 37.888 0.834 42.063 1.00 18.03 287 TRP A CA 1
ATOM 2477 C C . TRP A 1 288 ? 37.741 -0.519 41.383 1.00 20.30 287 TRP A C 1
ATOM 2478 O O . TRP A 1 288 ? 36.741 -0.818 40.727 1.00 19.52 287 TRP A O 1
ATOM 2489 N N . ILE A 1 289 ? 38.772 -1.342 41.554 1.00 20.11 288 ILE A N 1
ATOM 2490 C CA . ILE A 1 289 ? 38.767 -2.700 41.092 1.00 22.54 288 ILE A CA 1
ATOM 2491 C C . ILE A 1 289 ? 38.247 -3.548 42.224 1.00 23.46 288 ILE A C 1
ATOM 2492 O O . ILE A 1 289 ? 38.622 -3.381 43.411 1.00 21.39 288 ILE A O 1
ATOM 2497 N N . ASP A 1 290 ? 37.333 -4.449 41.878 1.00 25.31 289 ASP A N 1
ATOM 2498 C CA . ASP A 1 290 ? 36.758 -5.369 42.849 1.00 27.39 289 ASP A CA 1
ATOM 2499 C C . ASP A 1 290 ? 36.269 -4.621 44.135 1.00 26.24 289 ASP A C 1
ATOM 2500 O O . ASP A 1 290 ? 35.479 -3.651 44.039 1.00 27.98 289 ASP A O 1
ATOM 2505 N N . SER A 1 291 ? 36.755 -5.025 45.325 1.00 25.40 290 SER A N 1
ATOM 2506 C CA A SER A 1 291 ? 36.319 -4.439 46.596 0.50 23.11 290 SER A CA 1
ATOM 2507 C CA B SER A 1 291 ? 36.299 -4.407 46.582 0.50 24.04 290 SER A CA 1
ATOM 2508 C C . SER A 1 291 ? 37.325 -3.417 47.149 1.00 22.25 290 SER A C 1
ATOM 2509 O O . SER A 1 291 ? 37.292 -3.097 48.324 1.00 21.79 290 SER A O 1
ATOM 2514 N N . ALA A 1 292 ? 38.209 -2.911 46.299 1.00 20.08 291 ALA A N 1
ATOM 2515 C CA . ALA A 1 292 ? 39.191 -1.916 46.749 1.00 17.85 291 ALA A CA 1
ATOM 2516 C C . ALA A 1 292 ? 38.531 -0.678 47.399 1.00 19.81 291 ALA A C 1
ATOM 2517 O O . ALA A 1 292 ? 37.429 -0.243 47.001 1.00 22.04 291 ALA A O 1
ATOM 2519 N N . LYS A 1 293 ? 39.230 -0.158 48.411 1.00 18.37 292 LYS A N 1
ATOM 2520 C CA A LYS A 1 293 ? 38.677 0.923 49.229 0.50 18.27 292 LYS A CA 1
ATOM 2521 C CA B LYS A 1 293 ? 38.725 0.858 49.351 0.50 17.12 292 LYS A CA 1
ATOM 2522 C C . LYS A 1 293 ? 39.679 2.036 49.379 1.00 17.85 292 LYS A C 1
ATOM 2523 O O . LYS A 1 293 ? 40.868 1.846 49.105 1.00 17.16 292 LYS A O 1
ATOM 2534 N N . PRO A 1 294 ? 39.203 3.217 49.824 1.00 17.67 293 PRO A N 1
ATOM 2535 C CA . PRO A 1 294 ? 40.086 4.352 50.031 1.00 17.67 293 PRO A CA 1
ATOM 2536 C C . PRO A 1 294 ? 40.949 4.170 51.263 1.00 16.74 293 PRO A C 1
ATOM 2537 O O . PRO A 1 294 ? 40.731 3.233 52.063 1.00 18.04 293 PRO A O 1
ATOM 2541 N N . VAL A 1 295 ? 41.912 5.080 51.417 1.00 17.69 294 VAL A N 1
ATOM 2542 C CA . VAL A 1 295 ? 42.969 4.887 52.395 1.00 16.35 294 VAL A CA 1
ATOM 2543 C C . VAL A 1 295 ? 42.464 4.937 53.817 1.00 18.23 294 VAL A C 1
ATOM 2544 O O . VAL A 1 295 ? 42.999 4.265 54.714 1.00 19.48 294 VAL A O 1
ATOM 2548 N N . ILE A 1 296 ? 41.400 5.701 54.010 1.00 18.93 295 ILE A N 1
ATOM 2549 C CA . ILE A 1 296 ? 40.664 5.773 55.281 1.00 17.51 295 ILE A CA 1
ATOM 2550 C C . ILE A 1 296 ? 39.167 5.961 54.966 1.00 17.38 295 ILE A C 1
ATOM 2551 O O . ILE A 1 296 ? 38.807 6.265 53.808 1.00 18.09 295 ILE A O 1
ATOM 2556 N N . GLN A 1 297 ? 38.306 5.812 55.966 1.00 20.77 296 GLN A N 1
ATOM 2557 C CA . GLN A 1 297 ? 36.867 5.921 55.744 1.00 21.56 296 GLN A CA 1
ATOM 2558 C C . GLN A 1 297 ? 36.300 7.303 56.063 1.00 21.96 296 GLN A C 1
ATOM 2559 O O . GLN A 1 297 ? 35.206 7.613 55.619 1.00 21.52 296 GLN A O 1
ATOM 2565 N N . ASP A 1 298 ? 37.031 8.128 56.817 1.00 19.12 297 ASP A N 1
ATOM 2566 C CA . ASP A 1 298 ? 36.479 9.416 57.250 1.00 17.97 297 ASP A CA 1
ATOM 2567 C C . ASP A 1 298 ? 36.413 10.390 56.096 1.00 17.91 297 ASP A C 1
ATOM 2568 O O . ASP A 1 298 ? 37.443 10.765 55.521 1.00 16.71 297 ASP A O 1
ATOM 2573 N N . LYS A 1 299 ? 35.201 10.781 55.730 1.00 17.14 298 LYS A N 1
ATOM 2574 C CA . LYS A 1 299 ? 34.982 11.553 54.505 1.00 16.52 298 LYS A CA 1
ATOM 2575 C C . LYS A 1 299 ? 35.605 12.942 54.571 1.00 15.92 298 LYS A C 1
ATOM 2576 O O . LYS A 1 299 ? 36.237 13.382 53.620 1.00 16.79 298 LYS A O 1
ATOM 2582 N N . GLN A 1 300 ? 35.460 13.634 55.700 1.00 17.43 299 GLN A N 1
ATOM 2583 C CA . GLN A 1 300 ? 36.073 14.957 55.842 1.00 16.80 299 GLN A CA 1
ATOM 2584 C C . GLN A 1 300 ? 37.614 14.866 55.704 1.00 17.24 299 GLN A C 1
ATOM 2585 O O . GLN A 1 300 ? 38.259 15.684 55.006 1.00 15.74 299 GLN A O 1
ATOM 2591 N N . GLN A 1 301 ? 38.210 13.886 56.364 1.00 16.04 300 GLN A N 1
ATOM 2592 C CA A GLN A 1 301 ? 39.658 13.693 56.281 0.50 15.18 300 GLN A CA 1
ATOM 2593 C CA B GLN A 1 301 ? 39.660 13.705 56.280 0.50 16.10 300 GLN A CA 1
ATOM 2594 C C . GLN A 1 301 ? 40.108 13.308 54.873 1.00 16.38 300 GLN A C 1
ATOM 2595 O O . GLN A 1 301 ? 41.185 13.730 54.444 1.00 15.77 300 GLN A O 1
ATOM 2606 N N . LEU A 1 302 ? 39.289 12.535 54.149 1.00 15.19 301 LEU A N 1
ATOM 2607 C CA . LEU A 1 302 ? 39.642 12.226 52.772 1.00 15.45 301 LEU A CA 1
ATOM 2608 C C . LEU A 1 302 ? 39.686 13.508 51.950 1.00 15.38 301 LEU A C 1
ATOM 2609 O O . LEU A 1 302 ? 40.574 13.696 51.087 1.00 16.09 301 LEU A O 1
ATOM 2614 N N . ILE A 1 303 ? 38.688 14.375 52.119 1.00 15.19 302 ILE A N 1
ATOM 2615 C CA . ILE A 1 303 ? 38.660 15.660 51.390 1.00 14.84 302 ILE A CA 1
ATOM 2616 C C . ILE A 1 303 ? 39.927 16.452 51.720 1.00 16.11 302 ILE A C 1
ATOM 2617 O O . ILE A 1 303 ? 40.577 16.989 50.824 1.00 14.60 302 ILE A O 1
ATOM 2622 N N . LEU A 1 304 ? 40.303 16.508 53.001 1.00 15.14 303 LEU A N 1
ATOM 2623 C CA . LEU A 1 304 ? 41.483 17.263 53.356 1.00 14.23 303 LEU A CA 1
ATOM 2624 C C . LEU A 1 304 ? 42.777 16.566 52.842 1.00 12.65 303 LEU A C 1
ATOM 2625 O O . LEU A 1 304 ? 43.723 17.257 52.445 1.00 15.40 303 LEU A O 1
ATOM 2630 N N . ASN A 1 305 ? 42.819 15.230 52.819 1.00 13.65 304 ASN A N 1
ATOM 2631 C CA . ASN A 1 305 ? 43.948 14.530 52.193 1.00 15.36 304 ASN A CA 1
ATOM 2632 C C . ASN A 1 305 ? 44.171 14.974 50.749 1.00 14.63 304 ASN A C 1
ATOM 2633 O O . ASN A 1 305 ? 45.298 15.090 50.280 1.00 15.77 304 ASN A O 1
ATOM 2638 N N . ARG A 1 306 ? 43.067 15.129 50.020 1.00 13.50 305 ARG A N 1
ATOM 2639 C CA . ARG A 1 306 ? 43.062 15.417 48.629 1.00 14.87 305 ARG A CA 1
ATOM 2640 C C . ARG A 1 306 ? 43.339 16.876 48.336 1.00 13.66 305 ARG A C 1
ATOM 2641 O O . ARG A 1 306 ? 43.788 17.183 47.233 1.00 14.87 305 ARG A O 1
ATOM 2649 N N . THR A 1 307 ? 43.101 17.770 49.297 1.00 13.02 306 THR A N 1
ATOM 2650 C CA . THR A 1 307 ? 43.099 19.200 49.018 1.00 13.47 306 THR A CA 1
ATOM 2651 C C . THR A 1 307 ? 44.163 19.983 49.773 1.00 14.92 306 THR A C 1
ATOM 2652 O O . THR A 1 307 ? 44.623 21.033 49.280 1.00 14.10 306 THR A O 1
ATOM 2656 N N . TRP A 1 308 ? 44.498 19.537 50.987 1.00 12.61 307 TRP A N 1
ATOM 2657 C CA . TRP A 1 308 ? 45.322 20.316 51.904 1.00 13.69 307 TRP A CA 1
ATOM 2658 C C . TRP A 1 308 ? 46.561 19.597 52.440 1.00 14.54 307 TRP A C 1
ATOM 2659 O O . TRP A 1 308 ? 47.257 20.115 53.297 1.00 16.21 307 TRP A O 1
ATOM 2670 N N . ARG A 1 309 ? 46.830 18.393 51.924 1.00 13.69 308 ARG A N 1
ATOM 2671 C CA A ARG A 1 309 ? 47.946 17.573 52.359 0.50 13.42 308 ARG A CA 1
ATOM 2672 C CA B ARG A 1 309 ? 47.940 17.564 52.371 0.50 14.01 308 ARG A CA 1
ATOM 2673 C C . ARG A 1 309 ? 48.738 17.095 51.159 1.00 13.88 308 ARG A C 1
ATOM 2674 O O . ARG A 1 309 ? 48.185 16.952 50.075 1.00 13.24 308 ARG A O 1
ATOM 2689 N N . PRO A 1 310 ? 50.036 16.883 51.343 1.00 13.62 309 PRO A N 1
ATOM 2690 C CA . PRO A 1 310 ? 50.878 16.371 50.289 1.00 14.10 309 PRO A CA 1
ATOM 2691 C C . PRO A 1 310 ? 50.538 14.932 50.007 1.00 13.16 309 PRO A C 1
ATOM 2692 O O . PRO A 1 310 ? 50.031 14.199 50.857 1.00 13.78 309 PRO A O 1
ATOM 2696 N N . ALA A 1 311 ? 50.867 14.506 48.792 1.00 12.13 310 ALA A N 1
ATOM 2697 C CA . ALA A 1 311 ? 50.635 13.115 48.415 1.00 14.90 310 ALA A CA 1
ATOM 2698 C C . ALA A 1 311 ? 51.523 12.776 47.247 1.00 15.15 310 ALA A C 1
ATOM 2699 O O . ALA A 1 311 ? 51.640 13.544 46.300 1.00 15.41 310 ALA A O 1
ATOM 2701 N N . LEU A 1 312 ? 52.123 11.574 47.320 1.00 14.93 311 LEU A N 1
ATOM 2702 C CA . LEU A 1 312 ? 53.064 11.045 46.301 1.00 13.28 311 LEU A CA 1
ATOM 2703 C C . LEU A 1 312 ? 52.424 10.015 45.383 1.00 12.14 311 LEU A C 1
ATOM 2704 O O . LEU A 1 312 ? 51.717 9.120 45.831 1.00 14.41 311 LEU A O 1
ATOM 2709 N N . THR A 1 313 ? 52.733 10.155 44.088 1.00 14.20 312 THR A N 1
ATOM 2710 C CA A THR A 1 313 ? 52.445 9.093 43.141 0.50 16.68 312 THR A CA 1
ATOM 2711 C CA B THR A 1 313 ? 52.374 9.205 43.040 0.50 15.09 312 THR A CA 1
ATOM 2712 C C . THR A 1 313 ? 53.668 8.825 42.301 1.00 16.85 312 THR A C 1
ATOM 2713 O O . THR A 1 313 ? 54.429 9.723 41.961 1.00 17.21 312 THR A O 1
ATOM 2720 N N . VAL A 1 314 ? 53.902 7.542 42.019 1.00 14.67 313 VAL A N 1
ATOM 2721 C CA . VAL A 1 314 ? 55.023 7.149 41.165 1.00 14.98 313 VAL A CA 1
ATOM 2722 C C . VAL A 1 314 ? 54.464 6.948 39.778 1.00 13.72 313 VAL A C 1
ATOM 2723 O O . VAL A 1 314 ? 53.668 6.060 39.534 1.00 14.97 313 VAL A O 1
ATOM 2727 N N . THR A 1 315 ? 54.860 7.836 38.883 1.00 13.37 314 THR A N 1
ATOM 2728 C CA . THR A 1 315 ? 54.158 7.966 37.593 1.00 14.00 314 THR A CA 1
ATOM 2729 C C . THR A 1 315 ? 54.906 7.412 36.391 1.00 15.55 314 THR A C 1
ATOM 2730 O O . THR A 1 315 ? 54.337 7.346 35.285 1.00 14.35 314 THR A O 1
ATOM 2734 N N . GLY A 1 316 ? 56.155 6.963 36.553 1.00 13.40 315 GLY A N 1
ATOM 2735 C CA . GLY A 1 316 ? 56.920 6.379 35.482 1.00 14.46 315 GLY A CA 1
ATOM 2736 C C . GLY A 1 316 ? 58.214 5.789 36.031 1.00 13.99 315 GLY A C 1
ATOM 2737 O O . GLY A 1 316 ? 58.563 5.955 37.211 1.00 14.75 315 GLY A O 1
ATOM 2738 N N . ALA A 1 317 ? 58.936 5.081 35.177 1.00 14.23 316 ALA A N 1
ATOM 2739 C CA . ALA A 1 317 ? 60.178 4.461 35.573 1.00 14.73 316 ALA A CA 1
ATOM 2740 C C . ALA A 1 317 ? 61.045 4.201 34.380 1.00 15.64 316 ALA A C 1
ATOM 2741 O O . ALA A 1 317 ? 60.526 3.931 33.301 1.00 16.69 316 ALA A O 1
ATOM 2743 N N . ASP A 1 318 ? 62.343 4.263 34.585 1.00 16.15 317 ASP A N 1
ATOM 2744 C CA . ASP A 1 318 ? 63.321 3.792 33.607 1.00 18.52 317 ASP A CA 1
ATOM 2745 C C . ASP A 1 318 ? 64.232 2.761 34.275 1.00 17.03 317 ASP A C 1
ATOM 2746 O O . ASP A 1 318 ? 64.417 2.756 35.487 1.00 17.96 317 ASP A O 1
ATOM 2751 N N . GLY A 1 319 ? 64.834 1.913 33.454 1.00 18.96 318 GLY A N 1
ATOM 2752 C CA . GLY A 1 319 ? 65.794 0.935 33.965 1.00 18.42 318 GLY A CA 1
ATOM 2753 C C . GLY A 1 319 ? 65.235 -0.436 34.189 1.00 17.90 318 GLY A C 1
ATOM 2754 O O . GLY A 1 319 ? 65.940 -1.300 34.717 1.00 16.44 318 GLY A O 1
ATOM 2755 N N . PHE A 1 320 ? 63.995 -0.682 33.784 1.00 16.66 319 PHE A N 1
ATOM 2756 C CA . PHE A 1 320 ? 63.376 -2.015 33.956 1.00 18.13 319 PHE A CA 1
ATOM 2757 C C . PHE A 1 320 ? 63.084 -2.670 32.626 1.00 18.80 319 PHE A C 1
ATOM 2758 O O . PHE A 1 320 ? 62.298 -2.147 31.837 1.00 19.39 319 PHE A O 1
ATOM 2766 N N . PRO A 1 321 ? 63.636 -3.850 32.396 1.00 16.74 320 PRO A N 1
ATOM 2767 C CA . PRO A 1 321 ? 63.101 -4.571 31.223 1.00 17.85 320 PRO A CA 1
ATOM 2768 C C . PRO A 1 321 ? 61.656 -5.029 31.425 1.00 18.53 320 PRO A C 1
ATOM 2769 O O . PRO A 1 321 ? 61.217 -5.190 32.540 1.00 17.12 320 PRO A O 1
ATOM 2773 N N . ALA A 1 322 ? 60.902 -5.220 30.341 1.00 17.48 321 ALA A N 1
ATOM 2774 C CA . ALA A 1 322 ? 59.579 -5.805 30.415 1.00 19.02 321 ALA A CA 1
ATOM 2775 C C . ALA A 1 322 ? 59.698 -7.192 31.042 1.00 18.57 321 ALA A C 1
ATOM 2776 O O . ALA A 1 322 ? 60.690 -7.885 30.854 1.00 19.27 321 ALA A O 1
ATOM 2778 N N . ILE A 1 323 ? 58.691 -7.587 31.806 1.00 17.57 322 ILE A N 1
ATOM 2779 C CA . ILE A 1 323 ? 58.787 -8.808 32.566 1.00 18.58 322 ILE A CA 1
ATOM 2780 C C . ILE A 1 323 ? 58.960 -10.037 31.665 1.00 21.22 322 ILE A C 1
ATOM 2781 O O . ILE A 1 323 ? 59.832 -10.891 31.924 1.00 21.46 322 ILE A O 1
ATOM 2786 N N . ALA A 1 324 ? 58.183 -10.105 30.586 1.00 23.51 323 ALA A N 1
ATOM 2787 C CA . ALA A 1 324 ? 58.340 -11.235 29.653 1.00 28.77 323 ALA A CA 1
ATOM 2788 C C . ALA A 1 324 ? 59.748 -11.249 28.983 1.00 28.44 323 ALA A C 1
ATOM 2789 O O . ALA A 1 324 ? 60.260 -12.286 28.644 1.00 33.99 323 ALA A O 1
ATOM 2791 N N . ASP A 1 325 ? 60.377 -10.088 28.825 1.00 32.44 324 ASP A N 1
ATOM 2792 C CA . ASP A 1 325 ? 61.702 -9.991 28.212 1.00 34.69 324 ASP A CA 1
ATOM 2793 C C . ASP A 1 325 ? 62.811 -10.467 29.172 1.00 35.03 324 ASP A C 1
ATOM 2794 O O . ASP A 1 325 ? 63.785 -11.121 28.766 1.00 35.61 324 ASP A O 1
ATOM 2799 N N . ALA A 1 326 ? 62.591 -10.213 30.448 1.00 28.72 325 ALA A N 1
ATOM 2800 C CA . ALA A 1 326 ? 63.657 -10.181 31.426 1.00 22.98 325 ALA A CA 1
ATOM 2801 C C . ALA A 1 326 ? 64.271 -11.553 31.743 1.00 24.14 325 ALA A C 1
ATOM 2802 O O . ALA A 1 326 ? 63.568 -12.563 31.885 1.00 23.72 325 ALA A O 1
ATOM 2804 N N . GLY A 1 327 ? 65.603 -11.575 31.904 1.00 20.30 326 GLY A N 1
ATOM 2805 C CA . GLY A 1 327 ? 66.251 -12.663 32.608 1.00 19.77 326 GLY A CA 1
ATOM 2806 C C . GLY A 1 327 ? 66.259 -12.392 34.097 1.00 20.83 326 GLY A C 1
ATOM 2807 O O . GLY A 1 327 ? 65.321 -11.811 34.639 1.00 21.51 326 GLY A O 1
ATOM 2808 N N . ASN A 1 328 ? 67.317 -12.832 34.760 1.00 17.69 327 ASN A N 1
ATOM 2809 C CA . ASN A 1 328 ? 67.480 -12.637 36.204 1.00 16.56 327 ASN A CA 1
ATOM 2810 C C . ASN A 1 328 ? 68.605 -11.694 36.568 1.00 17.54 327 ASN A C 1
ATOM 2811 O O . ASN A 1 328 ? 69.041 -11.618 37.723 1.00 17.44 327 ASN A O 1
ATOM 2816 N N . VAL A 1 329 ? 69.089 -10.910 35.611 1.00 17.13 328 VAL A N 1
ATOM 2817 C CA . VAL A 1 329 ? 70.245 -10.071 35.883 1.00 16.48 328 VAL A CA 1
ATOM 2818 C C . VAL A 1 329 ? 69.890 -9.002 36.897 1.00 15.52 328 VAL A C 1
ATOM 2819 O O . VAL A 1 329 ? 68.802 -8.411 36.866 1.00 16.54 328 VAL A O 1
ATOM 2831 N N . ARG A 1 331 ? 69.961 -5.506 37.876 1.00 15.32 330 ARG A N 1
ATOM 2832 C CA . ARG A 1 331 ? 69.966 -4.289 37.050 1.00 15.38 330 ARG A CA 1
ATOM 2833 C C . ARG A 1 331 ? 70.924 -3.226 37.559 1.00 18.18 330 ARG A C 1
ATOM 2834 O O . ARG A 1 331 ? 71.086 -3.058 38.762 1.00 16.60 330 ARG A O 1
ATOM 2842 N N . PRO A 1 332 ? 71.556 -2.481 36.638 1.00 15.70 331 PRO A N 1
ATOM 2843 C CA . PRO A 1 332 ? 72.448 -1.425 37.065 1.00 15.76 331 PRO A CA 1
ATOM 2844 C C . PRO A 1 332 ? 71.761 -0.208 37.687 1.00 17.17 331 PRO A C 1
ATOM 2845 O O . PRO A 1 332 ? 72.330 0.410 38.601 1.00 18.23 331 PRO A O 1
ATOM 2849 N N . VAL A 1 333 ? 70.579 0.166 37.206 1.00 15.91 332 VAL A N 1
ATOM 2850 C CA A VAL A 1 333 ? 69.977 1.386 37.694 0.50 16.69 332 VAL A CA 1
ATOM 2851 C CA B VAL A 1 333 ? 69.943 1.450 37.540 0.50 16.56 332 VAL A CA 1
ATOM 2852 C C . VAL A 1 333 ? 68.466 1.280 37.851 1.00 16.61 332 VAL A C 1
ATOM 2853 O O . VAL A 1 333 ? 67.785 0.601 37.087 1.00 16.85 332 VAL A O 1
ATOM 2860 N N . THR A 1 334 ? 67.977 1.924 38.907 1.00 15.58 333 THR A N 1
ATOM 2861 C CA . THR A 1 334 ? 66.554 2.106 39.139 1.00 15.39 333 THR A CA 1
ATOM 2862 C C . THR A 1 334 ? 66.297 3.623 39.098 1.00 14.75 333 THR A C 1
ATOM 2863 O O . THR A 1 334 ? 66.871 4.380 39.860 1.00 15.70 333 THR A O 1
ATOM 2867 N N . SER A 1 335 ? 65.402 4.033 38.207 1.00 14.74 334 SER A N 1
ATOM 2868 C CA . SER A 1 335 ? 64.953 5.399 38.120 1.00 15.53 334 SER A CA 1
ATOM 2869 C C . SER A 1 335 ? 63.443 5.436 38.180 1.00 14.97 334 SER A C 1
ATOM 2870 O O . SER A 1 335 ? 62.770 4.697 37.446 1.00 15.05 334 SER A O 1
ATOM 2873 N N . LEU A 1 336 ? 62.921 6.277 39.058 1.00 15.08 335 LEU A N 1
ATOM 2874 C CA . LEU A 1 336 ? 61.473 6.426 39.276 1.00 14.85 335 LEU A CA 1
ATOM 2875 C C . LEU A 1 336 ? 61.074 7.890 39.150 1.00 15.85 335 LEU A C 1
ATOM 2876 O O . LEU A 1 336 ? 61.762 8.775 39.665 1.00 14.76 335 LEU A O 1
ATOM 2881 N N . LYS A 1 337 ? 59.949 8.135 38.496 1.00 14.65 336 LYS A N 1
ATOM 2882 C CA . LYS A 1 337 ? 59.401 9.475 38.441 1.00 13.17 336 LYS A CA 1
ATOM 2883 C C . LYS A 1 337 ? 58.430 9.632 39.614 1.00 14.22 336 LYS A C 1
ATOM 2884 O O . LYS A 1 337 ? 57.461 8.875 39.735 1.00 15.08 336 LYS A O 1
ATOM 2890 N N . LEU A 1 338 ? 58.705 10.646 40.444 1.00 16.17 337 LEU A N 1
ATOM 2891 C CA . LEU A 1 338 ? 57.942 10.943 41.622 1.00 15.66 337 LEU A CA 1
ATOM 2892 C C . LEU A 1 338 ? 57.166 12.241 41.410 1.00 15.87 337 LEU A C 1
ATOM 2893 O O . LEU A 1 338 ? 57.771 13.275 41.101 1.00 18.18 337 LEU A O 1
ATOM 2898 N N A SER A 1 339 ? 55.845 12.161 41.569 0.50 15.43 338 SER A N 1
ATOM 2899 N N B SER A 1 339 ? 55.843 12.175 41.549 0.50 14.85 338 SER A N 1
ATOM 2900 C CA A SER A 1 339 ? 54.959 13.309 41.412 0.50 15.58 338 SER A CA 1
ATOM 2901 C CA B SER A 1 339 ? 55.005 13.364 41.439 0.50 14.36 338 SER A CA 1
ATOM 2902 C C A SER A 1 339 ? 54.350 13.609 42.795 0.50 15.65 338 SER A C 1
ATOM 2903 C C B SER A 1 339 ? 54.372 13.610 42.800 0.50 14.98 338 SER A C 1
ATOM 2904 O O A SER A 1 339 ? 53.601 12.787 43.324 0.50 15.75 338 SER A O 1
ATOM 2905 O O B SER A 1 339 ? 53.642 12.766 43.315 0.50 14.31 338 SER A O 1
ATOM 2918 N N . ARG A 1 341 ? 52.064 16.081 44.991 1.00 16.24 340 ARG A N 1
ATOM 2919 C CA . ARG A 1 341 ? 51.154 17.204 45.167 1.00 15.40 340 ARG A CA 1
ATOM 2920 C C . ARG A 1 341 ? 51.520 17.870 46.477 1.00 15.59 340 ARG A C 1
ATOM 2921 O O . ARG A 1 341 ? 51.936 17.210 47.434 1.00 15.53 340 ARG A O 1
ATOM 2929 N N . LEU A 1 342 ? 51.369 19.196 46.514 1.00 13.98 341 LEU A N 1
ATOM 2930 C CA . LEU A 1 342 ? 51.704 20.037 47.680 1.00 14.31 341 LEU A CA 1
ATOM 2931 C C . LEU A 1 342 ? 50.452 20.746 48.171 1.00 13.81 341 LEU A C 1
ATOM 2932 O O . LEU A 1 342 ? 49.598 21.168 47.385 1.00 15.49 341 LEU A O 1
ATOM 2937 N N . PRO A 1 343 ? 50.347 20.930 49.483 1.00 13.48 342 PRO A N 1
ATOM 2938 C CA . PRO A 1 343 ? 49.260 21.765 49.989 1.00 14.60 342 PRO A CA 1
ATOM 2939 C C . PRO A 1 343 ? 49.294 23.157 49.371 1.00 15.50 342 PRO A C 1
ATOM 2940 O O . PRO A 1 343 ? 50.362 23.608 48.963 1.00 15.09 342 PRO A O 1
ATOM 2944 N N . PRO A 1 344 ? 48.137 23.824 49.296 1.00 14.97 343 PRO A N 1
ATOM 2945 C CA . PRO A 1 344 ? 48.065 25.154 48.636 1.00 15.11 343 PRO A CA 1
ATOM 2946 C C . PRO A 1 344 ? 49.113 26.180 49.017 1.00 15.19 343 PRO A C 1
ATOM 2947 O O . PRO A 1 344 ? 49.534 26.940 48.144 1.00 16.19 343 PRO A O 1
ATOM 2951 N N . LEU A 1 345 ? 49.527 26.235 50.288 1.00 14.85 344 LEU A N 1
ATOM 2952 C CA . LEU A 1 345 ? 50.380 27.274 50.778 1.00 15.93 344 LEU A CA 1
ATOM 2953 C C . LEU A 1 345 ? 51.873 26.892 50.829 1.00 17.27 344 LEU A C 1
ATOM 2954 O O . LEU A 1 345 ? 52.701 27.714 51.230 1.00 19.70 344 LEU A O 1
ATOM 2959 N N . VAL A 1 346 ? 52.226 25.669 50.452 1.00 16.62 345 VAL A N 1
ATOM 2960 C CA . VAL A 1 346 ? 53.603 25.263 50.513 1.00 17.49 345 VAL A CA 1
ATOM 2961 C C . VAL A 1 346 ? 54.413 25.802 49.319 1.00 18.08 345 VAL A C 1
ATOM 2962 O O . VAL A 1 346 ? 54.028 25.651 48.159 1.00 18.57 345 VAL A O 1
ATOM 2966 N N . ASP A 1 347 ? 55.586 26.334 49.633 1.00 19.17 346 ASP A N 1
ATOM 2967 C CA . ASP A 1 347 ? 56.504 26.883 48.622 1.00 20.64 346 ASP A CA 1
ATOM 2968 C C . ASP A 1 347 ? 57.193 25.707 47.904 1.00 19.18 346 ASP A C 1
ATOM 2969 O O . ASP A 1 347 ? 57.884 24.900 48.564 1.00 21.10 346 ASP A O 1
ATOM 2974 N N . PRO A 1 348 ? 57.046 25.610 46.586 1.00 21.04 347 PRO A N 1
ATOM 2975 C CA . PRO A 1 348 ? 57.651 24.480 45.896 1.00 21.12 347 PRO A CA 1
ATOM 2976 C C . PRO A 1 348 ? 59.179 24.468 45.987 1.00 21.80 347 PRO A C 1
ATOM 2977 O O . PRO A 1 348 ? 59.740 23.387 45.966 1.00 21.61 347 PRO A O 1
ATOM 2981 N N . GLU A 1 349 ? 59.815 25.628 46.088 1.00 22.77 348 GLU A N 1
ATOM 2982 C CA . GLU A 1 349 ? 61.279 25.664 46.232 1.00 24.19 348 GLU A CA 1
ATOM 2983 C C . GLU A 1 349 ? 61.701 25.029 47.574 1.00 21.97 348 GLU A C 1
ATOM 2984 O O . GLU A 1 349 ? 62.580 24.185 47.614 1.00 20.77 348 GLU A O 1
ATOM 2990 N N . ALA A 1 350 ? 61.063 25.418 48.674 1.00 22.56 349 ALA A N 1
ATOM 2991 C CA . ALA A 1 350 ? 61.378 24.873 49.976 1.00 22.15 349 ALA A CA 1
ATOM 2992 C C . ALA A 1 350 ? 61.104 23.350 50.005 1.00 19.98 349 ALA A C 1
ATOM 2993 O O . ALA A 1 350 ? 61.883 22.567 50.548 1.00 20.08 349 ALA A O 1
ATOM 2995 N N . ALA A 1 351 ? 59.983 22.940 49.414 1.00 18.60 350 ALA A N 1
ATOM 2996 C CA . ALA A 1 351 ? 59.633 21.524 49.353 1.00 18.46 350 ALA A CA 1
ATOM 2997 C C . ALA A 1 351 ? 60.644 20.737 48.509 1.00 17.70 350 ALA A C 1
ATOM 2998 O O . ALA A 1 351 ? 61.021 19.618 48.864 1.00 17.59 350 ALA A O 1
ATOM 3000 N N . SER A 1 352 ? 61.094 21.323 47.405 1.00 18.82 351 SER A N 1
ATOM 3001 C CA . SER A 1 352 ? 62.100 20.720 46.525 1.00 18.10 351 SER A CA 1
ATOM 3002 C C . SER A 1 352 ? 63.412 20.464 47.275 1.00 16.04 351 SER A C 1
ATOM 3003 O O . SER A 1 352 ? 63.994 19.376 47.206 1.00 17.75 351 SER A O 1
ATOM 3006 N N . VAL A 1 353 ? 63.895 21.489 47.987 1.00 16.66 352 VAL A N 1
ATOM 3007 C CA . VAL A 1 353 ? 65.123 21.370 48.781 1.00 18.07 352 VAL A CA 1
ATOM 3008 C C . VAL A 1 353 ? 64.979 20.289 49.840 1.00 19.81 352 VAL A C 1
ATOM 3009 O O . VAL A 1 353 ? 65.879 19.459 50.022 1.00 19.63 352 VAL A O 1
ATOM 3013 N N . ALA A 1 354 ? 63.832 20.236 50.516 1.00 18.66 353 ALA A N 1
ATOM 3014 C CA . ALA A 1 354 ? 63.625 19.222 51.522 1.00 18.23 353 ALA A CA 1
ATOM 3015 C C . ALA A 1 354 ? 63.594 17.816 50.925 1.00 17.70 353 ALA A C 1
ATOM 3016 O O . ALA A 1 354 ? 64.167 16.900 51.486 1.00 17.24 353 ALA A O 1
ATOM 3026 N N . GLU A 1 356 ? 64.970 16.762 47.990 1.00 18.00 355 GLU A N 1
ATOM 3027 C CA A GLU A 1 356 ? 66.309 16.431 47.500 0.25 17.93 355 GLU A CA 1
ATOM 3028 C CA B GLU A 1 356 ? 66.320 16.481 47.502 0.25 18.24 355 GLU A CA 1
ATOM 3029 C CA C GLU A 1 356 ? 66.295 16.392 47.497 0.50 19.36 355 GLU A CA 1
ATOM 3030 C C . GLU A 1 356 ? 67.220 16.015 48.640 1.00 19.11 355 GLU A C 1
ATOM 3031 O O . GLU A 1 356 ? 67.942 15.019 48.545 1.00 19.87 355 GLU A O 1
ATOM 3047 N N . LYS A 1 357 ? 67.179 16.764 49.748 1.00 19.01 356 LYS A N 1
ATOM 3048 C CA . LYS A 1 357 ? 68.055 16.427 50.872 1.00 19.75 356 LYS A CA 1
ATOM 3049 C C . LYS A 1 357 ? 67.680 15.089 51.512 1.00 18.84 356 LYS A C 1
ATOM 3050 O O . LYS A 1 357 ? 68.530 14.250 51.802 1.00 19.33 356 LYS A O 1
ATOM 3056 N N . ALA A 1 358 ? 66.390 14.887 51.747 1.00 17.87 357 ALA A N 1
ATOM 3057 C CA . ALA A 1 358 ? 65.942 13.685 52.403 1.00 16.74 357 ALA A CA 1
ATOM 3058 C C . ALA A 1 358 ? 66.307 12.445 51.542 1.00 17.50 357 ALA A C 1
ATOM 3059 O O . ALA A 1 358 ? 66.656 11.399 52.093 1.00 18.61 357 ALA A O 1
ATOM 3061 N N . LEU A 1 359 ? 66.133 12.546 50.230 1.00 17.16 358 LEU A N 1
ATOM 3062 C CA . LEU A 1 359 ? 66.316 11.395 49.345 1.00 17.59 358 LEU A CA 1
ATOM 3063 C C . LEU A 1 359 ? 67.789 11.089 49.049 1.00 20.91 358 LEU A C 1
ATOM 3064 O O . LEU A 1 359 ? 68.135 9.925 48.749 1.00 21.33 358 LEU A O 1
ATOM 3069 N N . THR A 1 360 ? 68.641 12.101 49.123 1.00 19.49 359 THR A N 1
ATOM 3070 C CA . THR A 1 360 ? 70.050 11.950 48.676 1.00 20.75 359 THR A CA 1
ATOM 3071 C C . THR A 1 360 ? 71.094 11.924 49.775 1.00 22.72 359 THR A C 1
ATOM 3072 O O . THR A 1 360 ? 72.209 11.423 49.543 1.00 23.71 359 THR A O 1
ATOM 3076 N N . GLN A 1 361 ? 70.798 12.464 50.960 1.00 18.71 360 GLN A N 1
ATOM 3077 C CA . GLN A 1 361 ? 71.812 12.467 52.014 1.00 22.27 360 GLN A CA 1
ATOM 3078 C C . GLN A 1 361 ? 72.080 11.050 52.554 1.00 21.10 360 GLN A C 1
ATOM 3079 O O . GLN A 1 361 ? 71.209 10.206 52.580 1.00 20.96 360 GLN A O 1
ATOM 3085 N N . ASN A 1 362 ? 73.316 10.780 52.989 1.00 21.51 361 ASN A N 1
ATOM 3086 C CA . ASN A 1 362 ? 73.660 9.529 53.658 1.00 22.40 361 ASN A CA 1
ATOM 3087 C C . ASN A 1 362 ? 73.168 8.321 52.851 1.00 19.39 361 ASN A C 1
ATOM 3088 O O . ASN A 1 362 ? 72.422 7.498 53.348 1.00 19.49 361 ASN A O 1
ATOM 3093 N N . PRO A 1 363 ? 73.593 8.255 51.597 1.00 20.03 362 PRO A N 1
ATOM 3094 C CA . PRO A 1 363 ? 73.094 7.202 50.729 1.00 21.13 362 PRO A CA 1
ATOM 3095 C C . PRO A 1 363 ? 73.414 5.799 51.272 1.00 17.67 362 PRO A C 1
ATOM 3096 O O . PRO A 1 363 ? 74.559 5.521 51.661 1.00 17.79 362 PRO A O 1
ATOM 3100 N N . PRO A 1 364 ? 72.419 4.910 51.319 1.00 18.77 363 PRO A N 1
ATOM 3101 C CA . PRO A 1 364 ? 72.656 3.510 51.725 1.00 17.90 363 PRO A CA 1
ATOM 3102 C C . PRO A 1 364 ? 73.795 2.890 50.899 1.00 16.26 363 PRO A C 1
ATOM 3103 O O . PRO A 1 364 ? 73.788 2.971 49.677 1.00 17.30 363 PRO A O 1
ATOM 3107 N N . TYR A 1 365 ? 74.771 2.325 51.590 1.00 17.15 364 TYR A N 1
ATOM 3108 C CA . TYR A 1 365 ? 75.897 1.628 50.971 1.00 17.13 364 TYR A CA 1
ATOM 3109 C C . TYR A 1 365 ? 76.738 2.521 50.072 1.00 17.54 364 TYR A C 1
ATOM 3110 O O . TYR A 1 365 ? 77.433 2.019 49.179 1.00 18.58 364 TYR A O 1
ATOM 3119 N N . ASN A 1 366 ? 76.675 3.834 50.288 1.00 17.38 365 ASN A N 1
ATOM 3120 C CA . ASN A 1 366 ? 77.326 4.783 49.416 1.00 16.60 365 ASN A CA 1
ATOM 3121 C C . ASN A 1 366 ? 76.885 4.619 47.969 1.00 18.46 365 ASN A C 1
ATOM 3122 O O . ASN A 1 366 ? 77.650 4.909 47.039 1.00 19.44 365 ASN A O 1
ATOM 3127 N N . ALA A 1 367 ? 75.626 4.240 47.772 1.00 16.89 366 ALA A N 1
ATOM 3128 C CA . ALA A 1 367 ? 75.031 4.245 46.449 1.00 16.30 366 ALA A CA 1
ATOM 3129 C C . ALA A 1 367 ? 75.142 5.618 45.807 1.00 18.65 366 ALA A C 1
ATOM 3130 O O . ALA A 1 367 ? 75.173 6.626 46.494 1.00 19.11 366 ALA A O 1
ATOM 3132 N N . LYS A 1 368 ? 75.158 5.645 44.485 1.00 16.31 367 LYS A N 1
ATOM 3133 C CA . LYS A 1 368 ? 75.006 6.895 43.734 1.00 17.26 367 LYS A CA 1
ATOM 3134 C C . LYS A 1 368 ? 73.528 7.194 43.596 1.00 17.48 367 LYS A C 1
ATOM 3135 O O . LYS A 1 368 ? 72.786 6.437 42.963 1.00 18.61 367 LYS A O 1
ATOM 3141 N N . VAL A 1 369 ? 73.097 8.284 44.242 1.00 16.11 368 VAL A N 1
ATOM 3142 C CA . VAL A 1 369 ? 71.698 8.653 44.281 1.00 16.30 368 VAL A CA 1
ATOM 3143 C C . VAL A 1 369 ? 71.540 10.108 43.814 1.00 20.49 368 VAL A C 1
ATOM 3144 O O . VAL A 1 369 ? 72.281 10.990 44.270 1.00 20.44 368 VAL A O 1
ATOM 3148 N N . ASP A 1 370 ? 70.577 10.345 42.938 1.00 19.13 369 ASP A N 1
ATOM 3149 C CA A ASP A 1 370 ? 70.242 11.687 42.444 0.50 19.42 369 ASP A CA 1
ATOM 3150 C CA B ASP A 1 370 ? 70.227 11.720 42.593 0.50 18.26 369 ASP A CA 1
ATOM 3151 C C . ASP A 1 370 ? 68.732 11.854 42.562 1.00 19.60 369 ASP A C 1
ATOM 3152 O O . ASP A 1 370 ? 67.999 10.889 42.307 1.00 18.33 369 ASP A O 1
ATOM 3161 N N . PHE A 1 371 ? 68.285 13.065 42.890 1.00 18.01 370 PHE A N 1
ATOM 3162 C CA . PHE A 1 371 ? 66.902 13.423 42.744 1.00 16.99 370 PHE A CA 1
ATOM 3163 C C . PHE A 1 371 ? 66.856 14.766 42.022 1.00 18.97 370 PHE A C 1
ATOM 3164 O O . PHE A 1 371 ? 67.237 15.780 42.595 1.00 21.64 370 PHE A O 1
ATOM 3172 N N . LYS A 1 372 ? 66.415 14.715 40.784 1.00 18.33 371 LYS A N 1
ATOM 3173 C CA . LYS A 1 372 ? 66.437 15.863 39.871 1.00 23.02 371 LYS A CA 1
ATOM 3174 C C . LYS A 1 372 ? 65.016 16.329 39.666 1.00 21.54 371 LYS A C 1
ATOM 3175 O O . LYS A 1 372 ? 64.204 15.631 39.092 1.00 22.68 371 LYS A O 1
ATOM 3178 N N . ILE A 1 373 ? 64.726 17.535 40.160 1.00 24.67 372 ILE A N 1
ATOM 3179 C CA . ILE A 1 373 ? 63.391 18.090 40.007 1.00 27.51 372 ILE A CA 1
ATOM 3180 C C . ILE A 1 373 ? 63.205 18.662 38.601 1.00 31.23 372 ILE A C 1
ATOM 3181 O O . ILE A 1 373 ? 64.141 19.206 37.991 1.00 34.23 372 ILE A O 1
ATOM 3186 N N . GLN A 1 374 ? 62.032 18.448 38.030 1.00 31.19 373 GLN A N 1
ATOM 3187 C CA . GLN A 1 374 ? 61.686 19.151 36.777 1.00 37.40 373 GLN A CA 1
ATOM 3188 C C . GLN A 1 374 ? 61.405 20.633 37.074 1.00 38.19 373 GLN A C 1
ATOM 3189 O O . GLN A 1 374 ? 60.730 20.960 38.050 1.00 37.67 373 GLN A O 1
ATOM 3195 N N A ASN A 1 375 ? 62.038 21.498 36.281 0.50 37.69 374 ASN A N 1
ATOM 3196 N N B ASN A 1 375 ? 61.859 21.557 36.233 0.50 39.76 374 ASN A N 1
ATOM 3197 C CA A ASN A 1 375 ? 61.712 22.911 36.280 0.50 37.39 374 ASN A CA 1
ATOM 3198 C CA B ASN A 1 375 ? 61.209 22.897 36.146 0.50 40.17 374 ASN A CA 1
ATOM 3199 C C A ASN A 1 375 ? 60.237 23.015 35.900 0.50 35.32 374 ASN A C 1
ATOM 3200 C C B ASN A 1 375 ? 60.850 23.728 37.417 0.50 39.86 374 ASN A C 1
ATOM 3201 O O A ASN A 1 375 ? 59.686 22.116 35.246 0.50 35.19 374 ASN A O 1
ATOM 3202 O O B ASN A 1 375 ? 60.289 24.821 37.290 0.50 40.24 374 ASN A O 1
ATOM 3205 N N A GLY A 1 376 ? 59.587 24.078 36.349 0.50 34.82 375 GLY A N 1
ATOM 3206 N N B GLY A 1 376 ? 61.126 23.226 38.620 0.50 39.07 375 GLY A N 1
ATOM 3207 C CA A GLY A 1 376 ? 58.159 24.236 36.116 0.50 33.42 375 GLY A CA 1
ATOM 3208 C CA B GLY A 1 376 ? 60.911 23.998 39.841 0.50 36.21 375 GLY A CA 1
ATOM 3209 C C A GLY A 1 376 ? 57.365 23.627 37.253 0.50 31.10 375 GLY A C 1
ATOM 3210 C C B GLY A 1 376 ? 59.521 23.935 40.452 0.50 35.03 375 GLY A C 1
ATOM 3211 O O A GLY A 1 376 ? 56.236 23.183 37.058 0.50 33.72 375 GLY A O 1
ATOM 3212 O O B GLY A 1 376 ? 59.341 24.349 41.599 0.50 35.97 375 GLY A O 1
ATOM 3213 N N A GLY A 1 377 ? 57.990 23.566 38.429 0.50 24.63 376 GLY A N 1
ATOM 3214 N N B GLY A 1 377 ? 58.538 23.478 39.679 0.50 31.60 376 GLY A N 1
ATOM 3215 C CA A GLY A 1 377 ? 57.321 23.120 39.660 0.50 25.65 376 GLY A CA 1
ATOM 3216 C CA B GLY A 1 377 ? 57.196 23.146 40.208 0.50 28.93 376 GLY A CA 1
ATOM 3217 C C A GLY A 1 377 ? 56.553 24.279 40.269 0.50 24.91 376 GLY A C 1
ATOM 3218 C C B GLY A 1 377 ? 56.065 24.118 39.866 0.50 26.96 376 GLY A C 1
ATOM 3219 O O A GLY A 1 377 ? 57.074 25.387 40.392 0.50 23.10 376 GLY A O 1
ATOM 3220 O O B GLY A 1 377 ? 56.277 25.092 39.146 0.50 25.60 376 GLY A O 1
ATOM 3221 N N A SER A 1 378 ? 55.302 24.033 40.635 0.50 24.38 377 SER A N 1
ATOM 3222 N N B SER A 1 378 ? 54.850 23.839 40.349 0.50 23.61 377 SER A N 1
ATOM 3223 C CA A SER A 1 378 ? 54.361 25.135 40.762 0.50 23.72 377 SER A CA 1
ATOM 3224 C CA B SER A 1 378 ? 53.909 24.934 40.621 0.50 21.88 377 SER A CA 1
ATOM 3225 C C A SER A 1 378 ? 53.536 25.063 42.019 0.50 20.15 377 SER A C 1
ATOM 3226 C C B SER A 1 378 ? 53.582 25.036 42.129 0.50 19.30 377 SER A C 1
ATOM 3227 O O A SER A 1 378 ? 52.996 23.983 42.386 0.50 16.73 377 SER A O 1
ATOM 3228 O O B SER A 1 378 ? 53.533 24.041 42.883 0.50 17.90 377 SER A O 1
ATOM 3233 N N . LYS A 1 379 ? 53.358 26.260 42.573 1.00 19.07 378 LYS A N 1
ATOM 3234 C CA . LYS A 1 379 ? 52.726 26.492 43.869 1.00 19.45 378 LYS A CA 1
ATOM 3235 C C . LYS A 1 379 ? 51.213 26.408 43.651 1.00 19.61 378 LYS A C 1
ATOM 3236 O O . LYS A 1 379 ? 50.666 26.674 42.571 1.00 20.15 378 LYS A O 1
ATOM 3242 N N . GLY A 1 380 ? 50.540 25.993 44.692 1.00 15.66 379 GLY A N 1
ATOM 3243 C CA . GLY A 1 380 ? 49.103 26.005 44.744 1.00 15.21 379 GLY A CA 1
ATOM 3244 C C . GLY A 1 380 ? 48.543 27.380 45.058 1.00 14.61 379 GLY A C 1
ATOM 3245 O O . GLY A 1 380 ? 49.220 28.390 44.896 1.00 17.47 379 GLY A O 1
ATOM 3246 N N . TRP A 1 381 ? 47.264 27.398 45.445 1.00 13.91 380 TRP A N 1
ATOM 3247 C CA . TRP A 1 381 ? 46.522 28.617 45.575 1.00 14.44 380 TRP A CA 1
ATOM 3248 C C . TRP A 1 381 ? 45.476 28.407 46.640 1.00 14.14 380 TRP A C 1
ATOM 3249 O O . TRP A 1 381 ? 44.827 27.353 46.701 1.00 13.78 380 TRP A O 1
ATOM 3260 N N . ASN A 1 382 ? 45.256 29.438 47.435 1.00 14.24 381 ASN A N 1
ATOM 3261 C CA . ASN A 1 382 ? 44.163 29.468 48.410 1.00 15.83 381 ASN A CA 1
ATOM 3262 C C . ASN A 1 382 ? 43.331 30.729 48.171 1.00 13.88 381 ASN A C 1
ATOM 3263 O O . ASN A 1 382 ? 43.915 31.830 48.047 1.00 16.79 381 ASN A O 1
ATOM 3268 N N . ALA A 1 383 ? 41.997 30.583 48.122 1.00 15.16 382 ALA A N 1
ATOM 3269 C CA . ALA A 1 383 ? 41.130 31.708 47.827 1.00 14.73 382 ALA A CA 1
ATOM 3270 C C . ALA A 1 383 ? 41.286 32.799 48.867 1.00 16.72 382 ALA A C 1
ATOM 3271 O O . ALA A 1 383 ? 41.439 32.533 50.060 1.00 16.27 382 ALA A O 1
ATOM 3273 N N . PRO A 1 384 ? 41.185 34.061 48.436 1.00 17.06 383 PRO A N 1
ATOM 3274 C CA . PRO A 1 384 ? 41.178 35.178 49.351 1.00 18.49 383 PRO A CA 1
ATOM 3275 C C . PRO A 1 384 ? 39.849 35.267 50.110 1.00 17.72 383 PRO A C 1
ATOM 3276 O O . PRO A 1 384 ? 38.918 34.520 49.841 1.00 18.12 383 PRO A O 1
ATOM 3280 N N . LEU A 1 385 ? 39.772 36.172 51.070 1.00 20.23 384 LEU A N 1
ATOM 3281 C CA . LEU A 1 385 ? 38.498 36.394 51.770 1.00 21.68 384 LEU A CA 1
ATOM 3282 C C . LEU A 1 385 ? 37.394 36.649 50.737 1.00 19.48 384 LEU A C 1
ATOM 3283 O O . LEU A 1 385 ? 37.546 37.505 49.864 1.00 19.60 384 LEU A O 1
ATOM 3288 N N . LEU A 1 386 ? 36.306 35.905 50.841 1.00 20.56 385 LEU A N 1
ATOM 3289 C CA . LEU A 1 386 ? 35.225 35.987 49.843 1.00 20.59 385 LEU A CA 1
ATOM 3290 C C . LEU A 1 386 ? 34.420 37.268 50.036 1.00 19.68 385 LEU A C 1
ATOM 3291 O O . LEU A 1 386 ? 33.908 37.517 51.132 1.00 19.70 385 LEU A O 1
ATOM 3296 N N . SER A 1 387 ? 34.296 38.069 48.994 1.00 20.29 386 SER A N 1
ATOM 3297 C CA A SER A 1 387 ? 33.505 39.302 49.058 0.50 21.30 386 SER A CA 1
ATOM 3298 C CA B SER A 1 387 ? 33.500 39.296 49.043 0.50 21.81 386 SER A CA 1
ATOM 3299 C C . SER A 1 387 ? 32.021 38.958 49.182 1.00 22.09 386 SER A C 1
ATOM 3300 O O . SER A 1 387 ? 31.532 38.019 48.558 1.00 21.17 386 SER A O 1
ATOM 3305 N N . ASP A 1 388 ? 31.284 39.760 49.949 1.00 21.53 387 ASP A N 1
ATOM 3306 C CA . ASP A 1 388 ? 29.835 39.552 50.077 1.00 22.42 387 ASP A CA 1
ATOM 3307 C C . ASP A 1 388 ? 29.094 39.506 48.736 1.00 21.36 387 ASP A C 1
ATOM 3308 O O . ASP A 1 388 ? 28.192 38.678 48.551 1.00 22.49 387 ASP A O 1
ATOM 3313 N N . TRP A 1 389 ? 29.457 40.362 47.790 1.00 20.55 388 TRP A N 1
ATOM 3314 C CA . TRP A 1 389 ? 28.715 40.412 46.507 1.00 19.73 388 TRP A CA 1
ATOM 3315 C C . TRP A 1 389 ? 28.856 39.070 45.732 1.00 18.38 388 TRP A C 1
ATOM 3316 O O . TRP A 1 389 ? 27.897 38.619 45.105 1.00 20.59 388 TRP A O 1
ATOM 3327 N N . LEU A 1 390 ? 30.031 38.468 45.820 1.00 21.71 389 LEU A N 1
ATOM 3328 C CA . LEU A 1 390 ? 30.284 37.221 45.085 1.00 18.65 389 LEU A CA 1
ATOM 3329 C C . LEU A 1 390 ? 29.661 36.026 45.805 1.00 17.92 389 LEU A C 1
ATOM 3330 O O . LEU A 1 390 ? 29.099 35.131 45.173 1.00 17.18 389 LEU A O 1
ATOM 3335 N N . ALA A 1 391 ? 29.728 35.983 47.138 1.00 18.24 390 ALA A N 1
ATOM 3336 C CA . ALA A 1 391 ? 29.006 34.960 47.881 1.00 19.30 390 ALA A CA 1
ATOM 3337 C C . ALA A 1 391 ? 27.503 34.975 47.540 1.00 17.79 390 ALA A C 1
ATOM 3338 O O . ALA A 1 391 ? 26.878 33.938 47.283 1.00 20.37 390 ALA A O 1
ATOM 3340 N N . LYS A 1 392 ? 26.928 36.183 47.492 1.00 18.81 391 LYS A N 1
ATOM 3341 C CA A LYS A 1 392 ? 25.517 36.331 47.159 0.50 18.99 391 LYS A CA 1
ATOM 3342 C CA B LYS A 1 392 ? 25.517 36.340 47.144 0.50 19.96 391 LYS A CA 1
ATOM 3343 C C . LYS A 1 392 ? 25.234 35.929 45.700 1.00 17.68 391 LYS A C 1
ATOM 3344 O O . LYS A 1 392 ? 24.294 35.200 45.425 1.00 20.64 391 LYS A O 1
ATOM 3355 N N . ALA A 1 393 ? 26.085 36.367 44.790 1.00 19.03 392 ALA A N 1
ATOM 3356 C CA . ALA A 1 393 ? 25.920 36.093 43.367 1.00 18.76 392 ALA A CA 1
ATOM 3357 C C . ALA A 1 393 ? 26.015 34.598 43.078 1.00 17.80 392 ALA A C 1
ATOM 3358 O O . ALA A 1 393 ? 25.194 34.034 42.335 1.00 18.83 392 ALA A O 1
ATOM 3360 N N . ALA A 1 394 ? 27.002 33.941 43.678 1.00 17.25 393 ALA A N 1
ATOM 3361 C CA . ALA A 1 394 ? 27.158 32.505 43.502 1.00 16.18 393 ALA A CA 1
ATOM 3362 C C . ALA A 1 394 ? 25.968 31.736 44.070 1.00 19.56 393 ALA A C 1
ATOM 3363 O O . ALA A 1 394 ? 25.468 30.794 43.474 1.00 18.88 393 ALA A O 1
ATOM 3365 N N . SER A 1 395 ? 25.513 32.139 45.242 1.00 19.38 394 SER A N 1
ATOM 3366 C CA . SER A 1 395 ? 24.367 31.493 45.849 1.00 20.97 394 SER A CA 1
ATOM 3367 C C . SER A 1 395 ? 23.116 31.681 44.982 1.00 18.88 394 SER A C 1
ATOM 3368 O O . SER A 1 395 ? 22.381 30.724 44.713 1.00 20.13 394 SER A O 1
ATOM 3371 N N . GLU A 1 396 ? 22.886 32.917 44.569 1.00 18.59 395 GLU A N 1
ATOM 3372 C CA . GLU A 1 396 ? 21.733 33.241 43.738 1.00 19.26 395 GLU A CA 1
ATOM 3373 C C . GLU A 1 396 ? 21.782 32.504 42.404 1.00 19.89 395 GLU A C 1
ATOM 3374 O O . GLU A 1 396 ? 20.780 31.965 41.975 1.00 19.82 395 GLU A O 1
ATOM 3380 N N . ALA A 1 397 ? 22.949 32.450 41.789 1.00 19.15 396 ALA A N 1
ATOM 3381 C CA . ALA A 1 397 ? 23.096 31.777 40.497 1.00 17.30 396 ALA A CA 1
ATOM 3382 C C . ALA A 1 397 ? 22.824 30.306 40.666 1.00 16.85 396 ALA A C 1
ATOM 3383 O O . ALA A 1 397 ? 22.074 29.713 39.918 1.00 17.52 396 ALA A O 1
ATOM 3385 N N . SER A 1 398 ? 23.408 29.694 41.674 1.00 17.49 397 SER A N 1
ATOM 3386 C CA . SER A 1 398 ? 23.220 28.251 41.892 1.00 17.13 397 SER A CA 1
ATOM 3387 C C . SER A 1 398 ? 21.722 27.945 42.179 1.00 17.13 397 SER A C 1
ATOM 3388 O O . SER A 1 398 ? 21.151 26.980 41.663 1.00 19.24 397 SER A O 1
ATOM 3399 N N . THR A 1 400 ? 19.160 29.607 41.258 1.00 18.89 399 THR A N 1
ATOM 3400 C CA . THR A 1 400 ? 18.396 29.913 40.069 1.00 17.16 399 THR A CA 1
ATOM 3401 C C . THR A 1 400 ? 18.459 28.772 39.053 1.00 20.43 399 THR A C 1
ATOM 3402 O O . THR A 1 400 ? 17.445 28.379 38.523 1.00 21.54 399 THR A O 1
ATOM 3406 N N . TYR A 1 401 ? 19.664 28.265 38.775 1.00 17.37 400 TYR A N 1
ATOM 3407 C CA . TYR A 1 401 ? 19.873 27.315 37.664 1.00 18.00 400 TYR A CA 1
ATOM 3408 C C . TYR A 1 401 ? 19.905 25.858 38.086 1.00 17.79 400 TYR A C 1
ATOM 3409 O O . TYR A 1 401 ? 19.600 24.987 37.261 1.00 21.14 400 TYR A O 1
ATOM 3418 N N . TYR A 1 402 ? 20.239 25.594 39.347 1.00 19.20 401 TYR A N 1
ATOM 3419 C CA . TYR A 1 402 ? 20.281 24.231 39.895 1.00 18.49 401 TYR A CA 1
ATOM 3420 C C . TYR A 1 402 ? 19.241 23.940 40.979 1.00 22.61 401 TYR A C 1
ATOM 3421 O O . TYR A 1 402 ? 19.027 22.766 41.349 1.00 21.33 401 TYR A O 1
ATOM 3430 N N . ASP A 1 403 ? 18.636 24.992 41.524 1.00 21.62 402 ASP A N 1
ATOM 3431 C CA . ASP A 1 403 ? 17.747 24.891 42.703 1.00 24.10 402 ASP A CA 1
ATOM 3432 C C . ASP A 1 403 ? 18.450 24.260 43.904 1.00 23.10 402 ASP A C 1
ATOM 3433 O O . ASP A 1 403 ? 17.825 23.608 44.751 1.00 24.91 402 ASP A O 1
ATOM 3438 N N . LYS A 1 404 ? 19.758 24.498 44.019 1.00 21.70 403 LYS A N 1
ATOM 3439 C CA . LYS A 1 404 ? 20.541 24.042 45.164 1.00 22.56 403 LYS A CA 1
ATOM 3440 C C . LYS A 1 404 ? 21.583 25.114 45.465 1.00 22.60 403 LYS A C 1
ATOM 3441 O O . LYS A 1 404 ? 21.983 25.862 44.567 1.00 20.38 403 LYS A O 1
ATOM 3447 N N . PRO A 1 405 ? 22.015 25.205 46.740 1.00 24.75 404 PRO A N 1
ATOM 3448 C CA . PRO A 1 405 ? 23.000 26.206 47.124 1.00 25.08 404 PRO A CA 1
ATOM 3449 C C . PRO A 1 405 ? 24.343 25.964 46.436 1.00 20.50 404 PRO A C 1
ATOM 3450 O O . PRO A 1 405 ? 24.651 24.827 46.043 1.00 21.78 404 PRO A O 1
ATOM 3454 N N . ALA A 1 406 ? 25.116 27.020 46.269 1.00 19.15 405 ALA A N 1
ATOM 3455 C CA . ALA A 1 406 ? 26.534 26.881 45.871 1.00 18.56 405 ALA A CA 1
ATOM 3456 C C . ALA A 1 406 ? 27.295 26.120 46.938 1.00 19.15 405 ALA A C 1
ATOM 3457 O O . ALA A 1 406 ? 27.036 26.243 48.160 1.00 21.17 405 ALA A O 1
ATOM 3459 N N . ALA A 1 407 ? 28.237 25.311 46.495 1.00 17.80 406 ALA A N 1
ATOM 3460 C CA . ALA A 1 407 ? 29.047 24.531 47.389 1.00 16.98 406 ALA A CA 1
ATOM 3461 C C . ALA A 1 407 ? 30.509 24.897 47.185 1.00 17.69 406 ALA A C 1
ATOM 3462 O O . ALA A 1 407 ? 30.945 25.172 46.053 1.00 19.29 406 ALA A O 1
ATOM 3464 N N . TYR A 1 408 ? 31.286 24.848 48.265 1.00 15.94 407 TYR A N 1
ATOM 3465 C CA . TYR A 1 408 ? 32.649 25.328 48.313 1.00 15.00 407 TYR A CA 1
ATOM 3466 C C . TYR A 1 408 ? 33.589 24.171 48.652 1.00 18.81 407 TYR A C 1
ATOM 3467 O O . TYR A 1 408 ? 33.470 23.570 49.725 1.00 20.03 407 TYR A O 1
ATOM 3492 N N . GLY A 1 410 ? 37.863 22.485 47.965 1.00 14.02 409 GLY A N 1
ATOM 3493 C CA . GLY A 1 410 ? 39.177 22.489 47.365 1.00 15.64 409 GLY A CA 1
ATOM 3494 C C . GLY A 1 410 ? 39.258 21.575 46.153 1.00 14.62 409 GLY A C 1
ATOM 3495 O O . GLY A 1 410 ? 38.445 20.642 46.028 1.00 14.63 409 GLY A O 1
ATOM 3496 N N . GLU A 1 411 ? 40.260 21.808 45.318 1.00 14.80 410 GLU A N 1
ATOM 3497 C CA . GLU A 1 411 ? 40.568 20.981 44.144 1.00 15.40 410 GLU A CA 1
ATOM 3498 C C . GLU A 1 411 ? 41.929 20.361 44.369 1.00 15.02 410 GLU A C 1
ATOM 3499 O O . GLU A 1 411 ? 42.874 21.001 44.831 1.00 16.44 410 GLU A O 1
ATOM 3505 N N . GLY A 1 412 ? 42.015 19.071 44.102 1.00 15.09 411 GLY A N 1
ATOM 3506 C CA . GLY A 1 412 ? 43.250 18.354 44.293 1.00 12.75 411 GLY A CA 1
ATOM 3507 C C . GLY A 1 412 ? 44.307 18.546 43.228 1.00 14.06 411 GLY A C 1
ATOM 3508 O O . GLY A 1 412 ? 45.493 18.334 43.437 1.00 14.12 411 GLY A O 1
ATOM 3509 N N . GLY A 1 413 ? 43.891 18.945 42.045 1.00 12.69 412 GLY A N 1
ATOM 3510 C CA . GLY A 1 413 ? 44.851 19.314 40.986 1.00 14.62 412 GLY A CA 1
ATOM 3511 C C . GLY A 1 413 ? 45.456 20.697 41.064 1.00 15.57 412 GLY A C 1
ATOM 3512 O O . GLY A 1 413 ? 45.327 21.401 42.079 1.00 15.83 412 GLY A O 1
ATOM 3513 N N . THR A 1 414 ? 46.111 21.104 39.975 1.00 17.92 413 THR A N 1
ATOM 3514 C CA . THR A 1 414 ? 47.018 22.216 40.004 1.00 15.99 413 THR A CA 1
ATOM 3515 C C . THR A 1 414 ? 46.763 23.088 38.773 1.00 16.46 413 THR A C 1
ATOM 3516 O O . THR A 1 414 ? 46.686 22.542 37.675 1.00 16.04 413 THR A O 1
ATOM 3520 N N . ILE A 1 415 ? 46.556 24.399 38.945 1.00 14.21 414 ILE A N 1
ATOM 3521 C CA . ILE A 1 415 ? 46.412 25.317 37.784 1.00 15.60 414 ILE A CA 1
ATOM 3522 C C . ILE A 1 415 ? 47.383 26.466 38.039 1.00 15.63 414 ILE A C 1
ATOM 3523 O O . ILE A 1 415 ? 47.109 27.338 38.825 1.00 15.06 414 ILE A O 1
ATOM 3528 N N . PRO A 1 416 ? 48.625 26.387 37.506 1.00 14.96 415 PRO A N 1
ATOM 3529 C CA . PRO A 1 416 ? 49.681 27.316 37.824 1.00 17.20 415 PRO A CA 1
ATOM 3530 C C . PRO A 1 416 ? 49.322 28.797 37.694 1.00 15.75 415 PRO A C 1
ATOM 3531 O O . PRO A 1 416 ? 49.749 29.622 38.486 1.00 16.78 415 PRO A O 1
ATOM 3535 N N . PHE A 1 417 ? 48.508 29.144 36.703 1.00 16.30 416 PHE A N 1
ATOM 3536 C CA . PHE A 1 417 ? 48.190 30.540 36.496 1.00 13.85 416 PHE A CA 1
ATOM 3537 C C . PHE A 1 417 ? 47.420 31.165 37.669 1.00 14.13 416 PHE A C 1
ATOM 3538 O O . PHE A 1 417 ? 47.481 32.366 37.893 1.00 15.23 416 PHE A O 1
ATOM 3554 N N . SER A 1 419 ? 47.881 30.686 40.924 1.00 18.97 418 SER A N 1
ATOM 3555 C CA . SER A 1 419 ? 48.884 31.153 41.870 1.00 19.25 418 SER A CA 1
ATOM 3556 C C . SER A 1 419 ? 49.545 32.474 41.390 1.00 16.15 418 SER A C 1
ATOM 3557 O O . SER A 1 419 ? 49.678 33.437 42.133 1.00 20.82 418 SER A O 1
ATOM 3568 N N . LEU A 1 421 ? 48.263 34.755 39.339 1.00 16.44 420 LEU A N 1
ATOM 3569 C CA . LEU A 1 421 ? 47.313 35.849 39.469 1.00 16.95 420 LEU A CA 1
ATOM 3570 C C . LEU A 1 421 ? 47.078 36.259 40.906 1.00 16.48 420 LEU A C 1
ATOM 3571 O O . LEU A 1 421 ? 46.912 37.450 41.181 1.00 18.70 420 LEU A O 1
ATOM 3576 N N . GLY A 1 422 ? 47.035 35.293 41.815 1.00 17.14 421 GLY A N 1
ATOM 3577 C CA . GLY A 1 422 ? 46.745 35.612 43.222 1.00 18.20 421 GLY A CA 1
ATOM 3578 C C . GLY A 1 422 ? 47.894 36.449 43.801 1.00 21.44 421 GLY A C 1
ATOM 3579 O O . GLY A 1 422 ? 47.654 37.364 44.609 1.00 26.24 421 GLY A O 1
ATOM 3580 N N . GLU A 1 423 ? 49.131 36.147 43.369 1.00 20.64 422 GLU A N 1
ATOM 3581 C CA . GLU A 1 423 ? 50.303 36.940 43.777 1.00 25.49 422 GLU A CA 1
ATOM 3582 C C . GLU A 1 423 ? 50.313 38.329 43.141 1.00 24.69 422 GLU A C 1
ATOM 3583 O O . GLU A 1 423 ? 50.594 39.316 43.820 1.00 25.39 422 GLU A O 1
ATOM 3589 N N . GLN A 1 424 ? 49.981 38.411 41.855 1.00 22.61 423 GLN A N 1
ATOM 3590 C CA . GLN A 1 424 ? 50.034 39.678 41.108 1.00 23.69 423 GLN A CA 1
ATOM 3591 C C . GLN A 1 424 ? 48.909 40.611 41.511 1.00 24.31 423 GLN A C 1
ATOM 3592 O O . GLN A 1 424 ? 49.099 41.833 41.572 1.00 23.76 423 GLN A O 1
ATOM 3598 N N . PHE A 1 425 ? 47.747 40.034 41.833 1.00 21.14 424 PHE A N 1
ATOM 3599 C CA . PHE A 1 425 ? 46.519 40.805 42.082 1.00 19.91 424 PHE A CA 1
ATOM 3600 C C . PHE A 1 425 ? 45.867 40.394 43.395 1.00 22.25 424 PHE A C 1
ATOM 3601 O O . PHE A 1 425 ? 44.837 39.727 43.408 1.00 20.26 424 PHE A O 1
ATOM 3609 N N . PRO A 1 426 ? 46.473 40.813 44.521 1.00 23.73 425 PRO A N 1
ATOM 3610 C CA . PRO A 1 426 ? 45.991 40.383 45.820 1.00 24.58 425 PRO A CA 1
ATOM 3611 C C . PRO A 1 426 ? 44.593 40.833 46.180 1.00 23.26 425 PRO A C 1
ATOM 3612 O O . PRO A 1 426 ? 43.998 40.280 47.111 1.00 26.81 425 PRO A O 1
ATOM 3616 N N . LYS A 1 427 ? 44.057 41.846 45.506 1.00 22.79 426 LYS A N 1
ATOM 3617 C CA . LYS A 1 427 ? 42.695 42.262 45.749 1.00 22.52 426 LYS A CA 1
ATOM 3618 C C . LYS A 1 427 ? 41.663 41.637 44.795 1.00 20.74 426 LYS A C 1
ATOM 3619 O O . LYS A 1 427 ? 40.481 41.885 44.951 1.00 21.40 426 LYS A O 1
ATOM 3623 N N . ALA A 1 428 ? 42.091 40.835 43.812 1.00 18.82 427 ALA A N 1
ATOM 3624 C CA . ALA A 1 428 ? 41.124 40.156 42.936 1.00 17.00 427 ALA A CA 1
ATOM 3625 C C . ALA A 1 428 ? 40.273 39.123 43.685 1.00 16.35 427 ALA A C 1
ATOM 3626 O O . ALA A 1 428 ? 40.770 38.422 44.579 1.00 18.13 427 ALA A O 1
ATOM 3628 N N . GLN A 1 429 ? 39.021 38.993 43.264 1.00 15.53 428 GLN A N 1
ATOM 3629 C CA . GLN A 1 429 ? 38.169 37.886 43.655 1.00 15.47 428 GLN A CA 1
ATOM 3630 C C . GLN A 1 429 ? 38.285 36.817 42.579 1.00 15.26 428 GLN A C 1
ATOM 3631 O O . GLN A 1 429 ? 38.685 37.133 41.459 1.00 15.12 428 GLN A O 1
ATOM 3637 N N . PHE A 1 430 ? 37.946 35.576 42.913 1.00 14.34 429 PHE A N 1
ATOM 3638 C CA . PHE A 1 430 ? 38.033 34.462 41.994 1.00 13.91 429 PHE A CA 1
ATOM 3639 C C . PHE A 1 430 ? 36.745 33.670 41.938 1.00 15.78 429 PHE A C 1
ATOM 3640 O O . PHE A 1 430 ? 36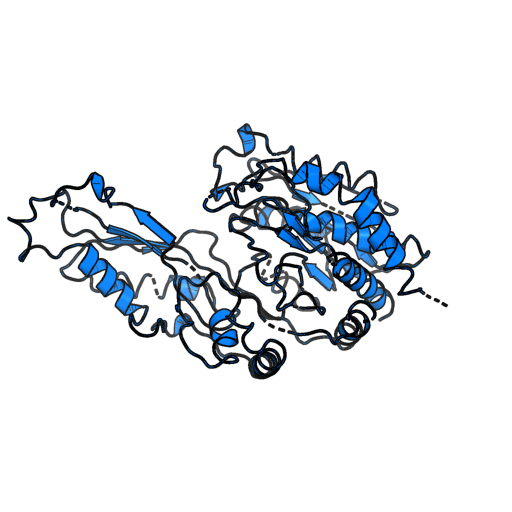.136 33.358 42.973 1.00 18.11 429 PHE A O 1
ATOM 3656 N N . ILE A 1 432 ? 36.641 30.166 40.362 1.00 13.67 431 ILE A N 1
ATOM 3657 C CA . ILE A 1 432 ? 37.322 29.005 39.763 1.00 12.34 431 ILE A CA 1
ATOM 3658 C C . ILE A 1 432 ? 36.333 27.875 39.873 1.00 14.25 431 ILE A C 1
ATOM 3659 O O . ILE A 1 432 ? 35.894 27.542 40.989 1.00 14.49 431 ILE A O 1
ATOM 3664 N N . THR A 1 433 ? 35.872 27.342 38.755 1.00 13.33 432 THR A N 1
ATOM 3665 C CA . THR A 1 433 ? 34.785 26.409 38.767 1.00 13.28 432 THR A CA 1
ATOM 3666 C C . THR A 1 433 ? 34.940 25.490 37.580 1.00 13.61 432 THR A C 1
ATOM 3667 O O . THR A 1 433 ? 35.930 25.548 36.860 1.00 14.46 432 THR A O 1
ATOM 3671 N N . GLY A 1 434 ? 33.959 24.627 37.380 1.00 14.01 433 GLY A N 1
ATOM 3672 C CA . GLY A 1 434 ? 34.045 23.687 36.237 1.00 15.24 433 GLY A CA 1
ATOM 3673 C C . GLY A 1 434 ? 33.093 22.541 36.262 1.00 13.37 433 GLY A C 1
ATOM 3674 O O . GLY A 1 434 ? 32.121 22.503 37.024 1.00 14.05 433 GLY A O 1
ATOM 3675 N N . VAL A 1 435 ? 33.390 21.600 35.380 1.00 14.23 434 VAL A N 1
ATOM 3676 C CA . VAL A 1 435 ? 32.476 20.553 35.001 1.00 13.36 434 VAL A CA 1
ATOM 3677 C C . VAL A 1 435 ? 33.057 19.169 35.273 1.00 14.20 434 VAL A C 1
ATOM 3678 O O . VAL A 1 435 ? 32.425 18.186 34.900 1.00 14.15 434 VAL A O 1
ATOM 3682 N N . LEU A 1 436 ? 34.235 19.090 35.903 1.00 14.08 435 LEU A N 1
ATOM 3683 C CA . LEU A 1 436 ? 34.902 17.803 36.065 1.00 14.30 435 LEU A CA 1
ATOM 3684 C C . LEU A 1 436 ? 34.393 17.070 37.288 1.00 14.80 435 LEU A C 1
ATOM 3685 O O . LEU A 1 436 ? 35.057 17.013 38.322 1.00 14.98 435 LEU A O 1
ATOM 3690 N N . GLY A 1 437 ? 33.184 16.556 37.158 1.00 14.12 436 GLY A N 1
ATOM 3691 C CA . GLY A 1 437 ? 32.563 15.800 38.215 1.00 15.74 436 GLY A CA 1
ATOM 3692 C C . GLY A 1 437 ? 32.868 14.322 38.117 1.00 15.36 436 GLY A C 1
ATOM 3693 O O . GLY A 1 437 ? 33.752 13.893 37.386 1.00 15.53 436 GLY A O 1
ATOM 3694 N N . PRO A 1 438 ? 32.146 13.535 38.909 1.00 17.38 437 PRO A N 1
ATOM 3695 C CA . PRO A 1 438 ? 32.391 12.091 38.915 1.00 17.47 437 PRO A CA 1
ATOM 3696 C C . PRO A 1 438 ? 32.330 11.486 37.519 1.00 15.39 437 PRO A C 1
ATOM 3697 O O . PRO A 1 438 ? 31.413 11.791 36.732 1.00 15.15 437 PRO A O 1
ATOM 3701 N N . HIS A 1 439 ? 33.311 10.646 37.226 1.00 17.40 438 HIS A N 1
ATOM 3702 C CA . HIS A 1 439 ? 33.433 9.922 35.956 1.00 17.10 438 HIS A CA 1
ATOM 3703 C C . HIS A 1 439 ? 33.800 10.774 34.748 1.00 17.06 438 HIS A C 1
ATOM 3704 O O . HIS A 1 439 ? 33.994 10.224 33.660 1.00 17.33 438 HIS A O 1
ATOM 3711 N N . SER A 1 440 ? 33.978 12.085 34.936 1.00 15.47 439 SER A N 1
ATOM 3712 C CA . SER A 1 440 ? 34.308 12.956 33.802 1.00 13.60 439 SER A CA 1
ATOM 3713 C C . SER A 1 440 ? 35.634 12.624 33.194 1.00 14.20 439 SER A C 1
ATOM 3714 O O . SER A 1 440 ? 35.838 12.831 31.996 1.00 14.47 439 SER A O 1
ATOM 3717 N N . ASN A 1 441 ? 36.536 12.073 33.990 1.00 15.09 440 ASN A N 1
ATOM 3718 C CA . ASN A 1 441 ? 37.728 11.447 33.466 1.00 15.28 440 ASN A CA 1
ATOM 3719 C C . ASN A 1 441 ? 38.681 12.336 32.663 1.00 14.48 440 ASN A C 1
ATOM 3720 O O . ASN A 1 441 ? 39.302 11.921 31.710 1.00 14.13 440 ASN A O 1
ATOM 3725 N N . ALA A 1 442 ? 38.858 13.571 33.093 1.00 12.84 441 ALA A N 1
ATOM 3726 C CA . ALA A 1 442 ? 39.962 14.374 32.572 1.00 13.99 441 ALA A CA 1
ATOM 3727 C C . ALA A 1 442 ? 41.259 13.591 32.804 1.00 14.30 441 ALA A C 1
ATOM 3728 O O . ALA A 1 442 ? 41.442 12.971 33.854 1.00 14.15 441 ALA A O 1
ATOM 3730 N N . HIS A 1 443 ? 42.141 13.612 31.842 1.00 13.69 442 HIS A N 1
ATOM 3731 C CA . HIS A 1 443 ? 43.430 12.901 31.911 1.00 13.70 442 HIS A CA 1
ATOM 3732 C C . HIS A 1 443 ? 43.260 11.375 31.878 1.00 19.54 442 HIS A C 1
ATOM 3733 O O . HIS A 1 443 ? 44.173 10.639 32.233 1.00 20.04 442 HIS A O 1
ATOM 3740 N N . GLY A 1 444 ? 42.089 10.912 31.491 1.00 16.19 443 GLY A N 1
ATOM 3741 C CA . GLY A 1 444 ? 41.778 9.506 31.484 1.00 16.00 443 GLY A CA 1
ATOM 3742 C C . GLY A 1 444 ? 41.033 9.075 30.251 1.00 14.75 443 GLY A C 1
ATOM 3743 O O . GLY A 1 444 ? 40.705 9.876 29.371 1.00 16.09 443 GLY A O 1
ATOM 3744 N N . PRO A 1 445 ? 40.754 7.766 30.162 1.00 15.37 444 PRO A N 1
ATOM 3745 C CA . PRO A 1 445 ? 39.969 7.310 29.055 1.00 15.14 444 PRO A CA 1
ATOM 3746 C C . PRO A 1 445 ? 38.514 7.761 29.233 1.00 15.31 444 PRO A C 1
ATOM 3747 O O . PRO A 1 445 ? 38.101 7.976 30.367 1.00 15.90 444 PRO A O 1
ATOM 3751 N N . ASN A 1 446 ? 37.754 7.842 28.151 1.00 16.04 445 ASN A N 1
ATOM 3752 C CA . ASN A 1 446 ? 36.328 8.073 28.236 1.00 15.16 445 ASN A CA 1
ATOM 3753 C C . ASN A 1 446 ? 35.970 9.395 28.932 1.00 14.51 445 ASN A C 1
ATOM 3754 O O . ASN A 1 446 ? 34.950 9.515 29.594 1.00 14.88 445 ASN A O 1
ATOM 3759 N N . GLU A 1 447 ? 36.805 10.401 28.675 1.00 15.23 446 GLU A N 1
ATOM 3760 C CA . GLU A 1 447 ? 36.544 11.765 29.124 1.00 13.99 446 GLU A CA 1
ATOM 3761 C C . GLU A 1 447 ? 35.219 12.221 28.551 1.00 15.04 446 GLU A C 1
ATOM 3762 O O . GLU A 1 447 ? 34.910 12.010 27.372 1.00 15.27 446 GLU A O 1
ATOM 3768 N N . PHE A 1 448 ? 34.420 12.885 29.399 1.00 14.14 447 PHE A N 1
ATOM 3769 C CA . PHE A 1 448 ? 33.170 13.504 28.915 1.00 13.33 447 PHE A CA 1
ATOM 3770 C C . PHE A 1 448 ? 32.906 14.866 29.514 1.00 14.12 447 PHE A C 1
ATOM 3771 O O . PHE A 1 448 ? 33.262 15.147 30.645 1.00 13.43 447 PHE A O 1
ATOM 3779 N N . LEU A 1 449 ? 32.222 15.676 28.700 1.00 14.52 448 LEU A N 1
ATOM 3780 C CA . LEU A 1 449 ? 31.596 16.928 29.092 1.00 13.36 448 LEU A CA 1
ATOM 3781 C C . LEU A 1 449 ? 30.100 16.700 29.335 1.00 13.29 448 LEU A C 1
ATOM 3782 O O . LEU A 1 449 ? 29.337 16.284 28.431 1.00 14.21 448 LEU A O 1
ATOM 3787 N N . HIS A 1 450 ? 29.666 16.975 30.552 1.00 13.20 449 HIS A N 1
ATOM 3788 C CA . HIS A 1 450 ? 28.261 16.842 30.950 1.00 14.80 449 HIS A CA 1
ATOM 3789 C C . HIS A 1 450 ? 27.474 18.061 30.448 1.00 13.77 449 HIS A C 1
ATOM 3790 O O . HIS A 1 450 ? 27.697 19.158 30.890 1.00 14.38 449 HIS A O 1
ATOM 3797 N N . LEU A 1 451 ? 26.572 17.853 29.487 1.00 14.86 450 LEU A N 1
ATOM 3798 C CA . LEU A 1 451 ? 25.991 18.986 28.772 1.00 14.65 450 LEU A CA 1
ATOM 3799 C C . LEU A 1 451 ? 24.986 19.783 29.595 1.00 15.05 450 LEU A C 1
ATOM 3800 O O . LEU A 1 451 ? 25.006 21.012 29.554 1.00 16.04 450 LEU A O 1
ATOM 3805 N N . ASP A 1 452 ? 24.187 19.078 30.415 1.00 15.98 451 ASP A N 1
ATOM 3806 C CA . ASP A 1 452 ? 23.277 19.764 31.318 1.00 16.30 451 ASP A CA 1
ATOM 3807 C C . ASP A 1 452 ? 24.100 20.627 32.289 1.00 16.52 451 ASP A C 1
ATOM 3808 O O . ASP A 1 452 ? 23.793 21.792 32.516 1.00 15.24 451 ASP A O 1
ATOM 3821 N N . VAL A 1 454 ? 27.087 21.907 31.926 1.00 14.19 453 VAL A N 1
ATOM 3822 C CA . VAL A 1 454 ? 27.795 23.025 31.324 1.00 13.85 453 VAL A CA 1
ATOM 3823 C C . VAL A 1 454 ? 26.848 24.132 30.897 1.00 11.63 453 VAL A C 1
ATOM 3824 O O . VAL A 1 454 ? 27.215 25.315 30.963 1.00 13.18 453 VAL A O 1
ATOM 3828 N N . LYS A 1 455 ? 25.620 23.789 30.538 1.00 14.12 454 LYS A N 1
ATOM 3829 C CA . LYS A 1 455 ? 24.625 24.836 30.225 1.00 14.68 454 LYS A CA 1
ATOM 3830 C C . LYS A 1 455 ? 24.293 25.643 31.487 1.00 14.57 454 LYS A C 1
ATOM 3831 O O . LYS A 1 455 ? 24.228 26.867 31.455 1.00 15.08 454 LYS A O 1
ATOM 3837 N N . LYS A 1 456 ? 24.095 24.948 32.588 1.00 14.57 455 LYS A N 1
ATOM 3838 C CA . LYS A 1 456 ? 23.770 25.593 33.826 1.00 13.17 455 LYS A CA 1
ATOM 3839 C C . LYS A 1 456 ? 24.978 26.371 34.328 1.00 13.59 455 LYS A C 1
ATOM 3840 O O . LYS A 1 456 ? 24.845 27.478 34.835 1.00 14.22 455 LYS A O 1
ATOM 3846 N N . LEU A 1 457 ? 26.167 25.818 34.182 1.00 14.52 456 LEU A N 1
ATOM 3847 C CA . LEU A 1 457 ? 27.367 26.509 34.622 1.00 13.71 456 LEU A CA 1
ATOM 3848 C C . LEU A 1 457 ? 27.629 27.780 33.821 1.00 12.23 456 LEU A C 1
ATOM 3849 O O . LEU A 1 457 ? 27.974 28.818 34.385 1.00 14.43 456 LEU A O 1
ATOM 3854 N N . THR A 1 458 ? 27.424 27.717 32.515 1.00 12.54 457 THR A N 1
ATOM 3855 C CA . THR A 1 458 ? 27.631 28.891 31.662 1.00 12.66 457 THR A CA 1
ATOM 3856 C C . THR A 1 458 ? 26.649 29.975 32.104 1.00 13.25 457 THR A C 1
ATOM 3857 O O . THR A 1 458 ? 26.983 31.160 32.145 1.00 14.20 457 THR A O 1
ATOM 3861 N N . SER A 1 459 ? 25.418 29.566 32.441 1.00 14.90 458 SER A N 1
ATOM 3862 C CA . SER A 1 459 ? 24.436 30.507 32.989 1.00 13.30 458 SER A CA 1
ATOM 3863 C C . SER A 1 459 ? 24.855 31.139 34.299 1.00 13.21 458 SER A C 1
ATOM 3864 O O . SER A 1 459 ? 24.692 32.333 34.501 1.00 14.12 458 SER A O 1
ATOM 3867 N N . CYS A 1 460 ? 25.438 30.329 35.172 1.00 13.37 459 CYS A N 1
ATOM 3868 C CA . CYS A 1 460 ? 25.977 30.869 36.433 1.00 14.40 459 CYS A CA 1
ATOM 3869 C C . CYS A 1 460 ? 27.064 31.895 36.204 1.00 13.73 459 CYS A C 1
ATOM 3870 O O . CYS A 1 460 ? 27.128 32.914 36.894 1.00 14.93 459 CYS A O 1
ATOM 3873 N N . VAL A 1 461 ? 27.957 31.636 35.260 1.00 13.39 460 VAL A N 1
ATOM 3874 C CA . VAL A 1 461 ? 29.025 32.550 34.965 1.00 14.50 460 VAL A CA 1
ATOM 3875 C C . VAL A 1 461 ? 28.431 33.871 34.473 1.00 14.08 460 VAL A C 1
ATOM 3876 O O . VAL A 1 461 ? 28.836 34.956 34.894 1.00 14.72 460 VAL A O 1
ATOM 3880 N N . SER A 1 462 ? 27.430 33.796 33.589 1.00 14.78 461 SER A N 1
ATOM 3881 C CA . SER A 1 462 ? 26.798 34.974 33.056 1.00 14.81 461 SER A CA 1
ATOM 3882 C C . SER A 1 462 ? 26.098 35.787 34.166 1.00 14.25 461 SER A C 1
ATOM 3883 O O . SER A 1 462 ? 26.214 37.010 34.264 1.00 15.43 461 SER A O 1
ATOM 3886 N N . TYR A 1 463 ? 25.462 35.060 35.069 1.00 12.48 462 TYR A N 1
ATOM 3887 C CA . TYR A 1 463 ? 24.773 35.663 36.213 1.00 14.97 462 TYR A CA 1
ATOM 3888 C C . TYR A 1 463 ? 25.780 36.385 37.106 1.00 17.06 462 TYR A C 1
ATOM 3889 O O . TYR A 1 463 ? 25.543 37.503 37.558 1.00 17.35 462 TYR A O 1
ATOM 3898 N N . VAL A 1 464 ? 26.906 35.730 37.382 1.00 15.21 463 VAL A N 1
ATOM 3899 C CA . VAL A 1 464 ? 27.926 36.370 38.204 1.00 16.00 463 VAL A CA 1
ATOM 3900 C C . VAL A 1 464 ? 28.519 37.604 37.523 1.00 15.95 463 VAL A C 1
ATOM 3901 O O . VAL A 1 464 ? 28.742 38.624 38.176 1.00 17.83 463 VAL A O 1
ATOM 3905 N N . LEU A 1 465 ? 28.693 37.573 36.207 1.00 15.26 464 LEU A N 1
ATOM 3906 C CA A LEU A 1 465 ? 29.172 38.736 35.452 0.50 14.65 464 LEU A CA 1
ATOM 3907 C CA B LEU A 1 465 ? 29.174 38.709 35.457 0.50 15.69 464 LEU A CA 1
ATOM 3908 C C . LEU A 1 465 ? 28.165 39.882 35.525 1.00 18.58 464 LEU A C 1
ATOM 3909 O O . LEU A 1 465 ? 28.529 41.043 35.726 1.00 19.30 464 LEU A O 1
ATOM 3918 N N . TYR A 1 466 ? 26.882 39.560 35.400 1.00 17.48 465 TYR A N 1
ATOM 3919 C CA . TYR A 1 466 ? 25.845 40.570 35.610 1.00 18.71 465 TYR A CA 1
ATOM 3920 C C . TYR A 1 466 ? 25.917 41.121 37.048 1.00 19.79 465 TYR A C 1
ATOM 3921 O O . TYR A 1 466 ? 25.838 42.329 37.261 1.00 21.11 465 TYR A O 1
ATOM 3930 N N . SER A 1 467 ? 26.033 40.240 38.025 1.00 18.36 466 SER A N 1
ATOM 3931 C CA . SER A 1 467 ? 26.129 40.678 39.441 1.00 17.92 466 SER A CA 1
ATOM 3932 C C . SER A 1 467 ? 27.320 41.597 39.683 1.00 21.69 466 SER A C 1
ATOM 3933 O O . SER A 1 467 ? 27.201 42.595 40.422 1.00 21.97 466 SER A O 1
ATOM 3936 N N . PHE A 1 468 ? 28.470 41.253 39.084 1.00 20.35 467 PHE A N 1
ATOM 3937 C CA . PHE A 1 468 ? 29.674 42.071 39.164 1.00 22.37 467 PHE A CA 1
ATOM 3938 C C . PHE A 1 468 ? 29.356 43.506 38.704 1.00 26.70 467 PHE A C 1
ATOM 3939 O O . PHE A 1 468 ? 29.817 44.473 39.310 1.00 27.94 467 PHE A O 1
ATOM 3947 N N . SER A 1 469 ? 28.583 43.604 37.624 1.00 27.36 468 SER A N 1
ATOM 3948 C CA . SER A 1 469 ? 28.200 44.884 37.030 1.00 31.59 468 SER A CA 1
ATOM 3949 C C . SER A 1 469 ? 27.420 45.743 37.995 1.00 31.27 468 SER A C 1
ATOM 3950 O O . SER A 1 469 ? 27.450 46.959 37.867 1.00 38.53 468 SER A O 1
ATOM 3953 N N . GLN A 1 470 ? 26.716 45.124 38.945 1.00 32.84 469 GLN A N 1
ATOM 3954 C CA . GLN A 1 470 ? 25.821 45.805 39.889 1.00 34.90 469 GLN A CA 1
ATOM 3955 C C . GLN A 1 470 ? 26.403 46.141 41.271 1.00 39.42 469 GLN A C 1
ATOM 3956 O O . GLN A 1 470 ? 25.730 46.781 42.083 1.00 40.64 469 GLN A O 1
ATOM 3962 N N . LYS A 1 471 ? 27.605 45.687 41.586 1.00 38.55 470 LYS A N 1
ATOM 3963 C CA . LYS A 1 471 ? 28.063 45.820 42.973 1.00 42.74 470 LYS A CA 1
ATOM 3964 C C . LYS A 1 471 ? 28.400 47.283 43.331 1.00 42.98 470 LYS A C 1
ATOM 3965 O O . LYS A 1 471 ? 28.621 48.104 42.439 1.00 44.26 470 LYS A O 1
#

Sequence (456 aa):
GGFFKPQQGLLYDYICQQWQEEILLPSLCDYIKKIPNKSPHFDAKWEEHGYEQAVVNHIANNWCKSSHAPKGTLEIVRLKKNRTPLLFEIPGQIDDTVLLLYGHLDKQPESSGWSDDLHHPWKKPVLLKNGLLYGRGGADDGYSAYASLTAIRALEQQQGLPYPRCILIIIEACEESGSYDLPFYIEELLKERIGKKPSSLVICLDSGAGNYEQLWTTSLRGNLLVGKLTVELINNEGVVHSGSSASSGIVADSFRVARQLISRIEDENTGEEIKLPQLYCDIPDERIIKQAKQCCAEEEILGEQQVYSEFPWIDSSAKKPVIQDKQQQLILNRTWRRPALTTVTGADGFPAIADAGNVRPVVTSLKLSSRLPPLVDPEAASVAEEEKALTQNPPYNAKVDDFKIQNNGGGGSSKGWNAPLLSSDWLAKKAASEASTYYDKPAAYGEGGTIPFSLGEQFPKAQFITGVLGPHSNAHGPNEFLHLDVKKLTSCVSYVLLYSFSQK

CATH classification: 3.40.630.10 (+1 more: 3.30.70.360)

Organism: Legionella pneumophila subsp. pneumophila (strain Philadelphia 1 / ATCC 33152 / DSM 7513) (NCBI:txid272624)

Radius of gyration: 23.66 Å; Cα contacts (8 Å, |Δi|>4): 978; chains: 1; bounding box: 65×66×47 Å

Foldseek 3Di:
DPDLVLLLVQLLCCVVPQNVVLLQQLLLQQQAACVVPVCSVVVPSCVNLVSLQVSCVVLDDPDDWDFDDDPPFFTKIKKDAWDDAAEEEEEAASHWFHWPDADPVAGQNGWDDDPLKTWHTRSFRPSCRSVLVRSLVVSCVVVVHTFHMYMYMYTHRQVVPCPVPVVVCVVCVVVRPAHQEYEYARFADLAPQFFEAFKAWWKWKKKKKWFDDDFKFDCVVPPPPGDDRVVLQVVLVCLQAPPLQRAGDQPLQADDDDPVLLVLLVVSCVVRPVSLPPLPPDDDPDDDSDRDRSVSVCCLAGGDGKDFDDWPFDDDPVPDDPITGMTMTMIMTGGQPRQLQSVVVSLCSNQPPRVVPIDIGIGIPPSIAHMHGFDDADPLLLVLSQVLSSLNPDGYGYHGNHGRRVVSCVVHVSHGYYGYQHYRPCARSHHGHIGNNSSSSVSSSVSSSRSSVSVD